Protein AF-A0A7C3HCU2-F1 (afdb_monomer_lite)

Radius of gyration: 41.28 Å; chains: 1; bounding box: 78×56×131 Å

Structure (mmCIF, N/CA/C/O backbone):
data_AF-A0A7C3HCU2-F1
#
_entry.id   AF-A0A7C3HCU2-F1
#
loop_
_atom_site.group_PDB
_atom_site.id
_atom_site.type_symbol
_atom_site.label_atom_id
_atom_site.label_alt_id
_atom_site.label_comp_id
_atom_site.label_asym_id
_atom_site.label_entity_id
_atom_site.label_seq_id
_atom_site.pdbx_PDB_ins_code
_atom_site.Cartn_x
_atom_site.Cartn_y
_atom_site.Cartn_z
_atom_site.occupancy
_atom_site.B_iso_or_equiv
_atom_site.auth_seq_id
_atom_site.auth_comp_id
_atom_site.auth_asym_id
_atom_site.auth_atom_id
_atom_site.pdbx_PDB_model_num
ATOM 1 N N . MET A 1 1 ? -39.835 24.470 32.996 1.00 52.97 1 MET A N 1
ATOM 2 C CA . MET A 1 1 ? -39.847 23.122 32.395 1.00 52.97 1 MET A CA 1
ATOM 3 C C . MET A 1 1 ? -39.322 23.297 30.989 1.00 52.97 1 MET A C 1
ATOM 5 O O . MET A 1 1 ? -39.856 24.144 30.285 1.00 52.97 1 MET A O 1
ATOM 9 N N . SER A 1 2 ? -38.216 22.644 30.646 1.00 63.44 2 SER A N 1
ATOM 10 C CA . SER A 1 2 ? -37.682 22.678 29.285 1.00 63.44 2 SER A CA 1
ATOM 11 C C . SER A 1 2 ? -38.683 22.014 28.332 1.00 63.44 2 SER A C 1
ATOM 13 O O . SER A 1 2 ? -39.377 21.072 28.722 1.00 63.44 2 SER A O 1
ATOM 15 N N . SER A 1 3 ? -38.830 22.566 27.126 1.00 82.06 3 SER A N 1
ATOM 16 C CA . SER A 1 3 ? -39.760 22.044 26.121 1.00 82.06 3 SER A CA 1
ATOM 17 C C . SER A 1 3 ? -39.380 20.611 25.738 1.00 82.06 3 SER A C 1
ATOM 19 O O . SER A 1 3 ? -38.189 20.322 25.662 1.00 82.06 3 SER A O 1
ATOM 21 N N . PRO A 1 4 ? -40.351 19.710 25.516 1.00 89.38 4 PRO A N 1
ATOM 22 C CA . PRO A 1 4 ? -40.054 18.350 25.085 1.00 89.38 4 PRO A CA 1
ATOM 23 C C . PRO A 1 4 ? -39.334 18.341 23.730 1.00 89.38 4 PRO A C 1
ATOM 25 O O . PRO A 1 4 ? -39.597 19.204 22.895 1.00 89.38 4 PRO A O 1
ATOM 28 N N . ILE A 1 5 ? -38.461 17.354 23.523 1.00 94.00 5 ILE A N 1
ATOM 29 C CA . ILE A 1 5 ? -37.739 17.140 22.264 1.00 94.00 5 ILE A CA 1
ATOM 30 C C . ILE A 1 5 ? -38.455 16.112 21.392 1.00 94.00 5 ILE A C 1
ATOM 32 O O . ILE A 1 5 ? -39.082 15.168 21.889 1.00 94.00 5 ILE A O 1
ATOM 36 N N . GLN A 1 6 ? -38.322 16.271 20.083 1.00 95.31 6 GLN A N 1
ATOM 37 C CA . GLN A 1 6 ? -38.810 15.345 19.078 1.00 95.31 6 GLN A CA 1
ATOM 38 C C . GLN A 1 6 ? -37.666 14.471 18.552 1.00 95.31 6 GLN A C 1
ATOM 40 O O . GLN A 1 6 ? -36.712 14.951 17.939 1.00 95.31 6 GLN A O 1
ATOM 45 N N . VAL A 1 7 ? -37.774 13.161 18.771 1.00 95.94 7 VAL A N 1
ATOM 46 C CA . VAL A 1 7 ? -36.830 12.162 18.259 1.00 95.94 7 VAL A CA 1
ATOM 47 C C . VAL A 1 7 ? -37.450 11.449 17.064 1.00 95.94 7 VAL A C 1
ATOM 49 O O . VAL A 1 7 ? -38.525 10.861 17.179 1.00 95.94 7 VAL A O 1
ATOM 52 N N . THR A 1 8 ? -36.767 11.491 15.920 1.00 96.06 8 THR A N 1
ATOM 53 C CA . THR A 1 8 ? -37.181 10.801 14.688 1.00 96.06 8 THR A CA 1
ATOM 54 C C . THR A 1 8 ? -36.385 9.509 14.514 1.00 96.06 8 THR A C 1
ATOM 56 O O . THR A 1 8 ? -35.153 9.544 14.507 1.00 96.06 8 THR A O 1
ATOM 59 N N . LEU A 1 9 ? -37.072 8.378 14.355 1.00 95.06 9 LEU A N 1
ATOM 60 C CA . LEU A 1 9 ? -36.466 7.061 14.137 1.00 95.06 9 LEU A CA 1
ATOM 61 C C . LEU A 1 9 ? -36.270 6.760 12.633 1.00 95.06 9 LEU A C 1
ATOM 63 O O . LEU A 1 9 ? -36.791 7.485 11.779 1.00 95.06 9 LEU A O 1
ATOM 67 N N . PRO A 1 10 ? -35.508 5.711 12.257 1.00 92.06 10 PRO A N 1
ATOM 68 C CA . PRO A 1 10 ? -35.208 5.414 10.852 1.00 92.06 10 PRO A CA 1
ATOM 69 C C . PRO A 1 10 ? -36.430 5.087 9.984 1.00 92.06 10 PRO A C 1
ATOM 71 O O . PRO A 1 10 ? -36.399 5.349 8.785 1.00 92.06 10 PRO A O 1
ATOM 74 N N . ASP A 1 11 ? -37.500 4.559 10.582 1.00 92.00 11 ASP A N 1
ATOM 75 C CA . ASP A 1 11 ? -38.780 4.262 9.925 1.00 92.00 11 ASP A CA 1
ATOM 76 C C . ASP A 1 11 ? -39.656 5.511 9.693 1.00 92.00 11 ASP A C 1
ATOM 78 O O . ASP A 1 11 ? -40.758 5.409 9.156 1.00 92.00 11 ASP A O 1
ATOM 82 N N . GLY A 1 12 ? -39.170 6.692 10.090 1.00 91.12 12 GLY A N 1
ATOM 83 C CA . GLY A 1 12 ? -39.873 7.967 9.974 1.00 91.12 12 GLY A CA 1
ATOM 84 C C . GLY A 1 12 ? -40.847 8.251 11.120 1.00 91.12 12 GLY A C 1
ATOM 85 O O . GLY A 1 12 ? -41.439 9.331 11.147 1.00 91.12 12 GLY A O 1
ATOM 86 N N . SER A 1 13 ? -41.004 7.331 12.077 1.00 92.88 13 SER A N 1
ATOM 87 C CA . SER A 1 13 ? -41.802 7.574 13.279 1.00 92.88 13 SER A CA 1
ATOM 88 C C . SER A 1 13 ? -41.168 8.657 14.154 1.00 92.88 13 SER A C 1
ATOM 90 O O . SER A 1 13 ? -39.944 8.803 14.233 1.00 92.88 13 SER A O 1
ATOM 92 N N . GLN A 1 14 ? -42.020 9.446 14.807 1.00 94.50 14 GLN A N 1
ATOM 93 C CA . GLN A 1 14 ? -41.606 10.531 15.687 1.00 94.50 14 GLN A CA 1
ATOM 94 C C . GLN A 1 14 ? -42.137 10.300 17.095 1.00 94.50 14 GLN A C 1
ATOM 96 O O . GLN A 1 14 ? -43.331 10.082 17.298 1.00 94.50 14 GLN A O 1
ATOM 101 N N . HIS A 1 15 ? -41.240 10.391 18.068 1.00 93.50 15 HIS A N 1
ATOM 102 C CA . HIS A 1 15 ? -41.535 10.186 19.477 1.00 93.50 15 HIS A CA 1
ATOM 103 C C . HIS A 1 15 ? -41.090 11.397 20.292 1.00 93.50 15 HIS A C 1
ATOM 105 O O . HIS A 1 15 ? -40.058 12.009 20.019 1.00 93.50 15 HIS A O 1
ATOM 111 N N . THR A 1 16 ? -41.881 11.747 21.302 1.00 94.56 16 THR A N 1
ATOM 112 C CA . THR A 1 16 ? -41.619 12.896 22.169 1.00 94.56 16 THR A CA 1
ATOM 113 C C . THR A 1 16 ? -40.967 12.438 23.467 1.00 94.56 16 THR A C 1
ATOM 115 O O . THR A 1 16 ? -41.502 11.568 24.154 1.00 94.56 16 THR A O 1
ATOM 118 N N . PHE A 1 17 ? -39.841 13.053 23.822 1.00 94.06 17 PHE A N 1
ATOM 119 C CA . PHE A 1 17 ? -39.072 12.734 25.023 1.00 94.06 17 PHE A CA 1
ATOM 120 C C . PHE A 1 17 ? -38.730 14.002 25.821 1.00 94.06 17 PHE A C 1
ATOM 122 O O . PHE A 1 17 ? -38.730 15.103 25.266 1.00 94.06 17 PHE A O 1
ATOM 129 N N . PRO A 1 18 ? -38.448 13.898 27.132 1.00 93.56 18 PRO A N 1
ATOM 130 C CA . PRO A 1 18 ? -37.895 15.022 27.879 1.00 93.56 18 PRO A CA 1
ATOM 131 C C . PRO A 1 18 ? -36.456 15.336 27.413 1.00 93.56 18 PRO A C 1
ATOM 133 O O . PRO A 1 18 ? -35.715 14.404 27.079 1.00 93.56 18 PRO A O 1
ATOM 136 N N . PRO A 1 19 ? -36.024 16.611 27.421 1.00 92.06 19 PRO A N 1
ATOM 137 C CA . PRO A 1 19 ? -34.624 16.971 27.192 1.00 92.06 19 PRO A CA 1
ATOM 138 C C . PRO A 1 19 ? -33.695 16.233 28.153 1.00 92.06 19 PRO A C 1
ATOM 140 O O . PRO A 1 19 ? -34.045 16.001 29.313 1.00 92.06 19 PRO A O 1
ATOM 143 N N . GLY A 1 20 ? -32.526 15.848 27.656 1.00 91.81 20 GLY A N 1
ATOM 144 C CA . GLY A 1 20 ? -31.555 15.040 28.382 1.00 91.81 20 GLY A CA 1
ATOM 145 C C . GLY A 1 20 ? -31.763 13.526 28.246 1.00 91.81 20 GLY A C 1
ATOM 146 O O . GLY A 1 20 ? -30.959 12.755 28.768 1.00 91.81 20 GLY A O 1
ATOM 147 N N . THR A 1 21 ? -32.803 13.081 27.526 1.00 94.88 21 THR A N 1
ATOM 148 C CA . THR A 1 21 ? -32.990 11.661 27.177 1.00 94.88 21 THR A CA 1
ATOM 149 C C . THR A 1 21 ? -31.785 11.153 26.391 1.00 94.88 21 THR A C 1
ATOM 151 O O . THR A 1 21 ? -31.296 11.829 25.486 1.00 94.88 21 THR A O 1
ATOM 154 N N . THR A 1 22 ? -31.301 9.957 26.721 1.00 96.69 22 THR A N 1
ATOM 155 C CA . THR A 1 22 ? -30.141 9.360 26.048 1.00 96.69 22 THR A CA 1
ATOM 156 C C . THR A 1 22 ? -30.569 8.417 24.918 1.00 96.69 22 THR A C 1
ATOM 158 O O . THR A 1 22 ? -31.672 7.860 24.968 1.00 96.69 22 THR A O 1
ATOM 161 N N . PRO A 1 23 ? -29.714 8.150 23.911 1.00 96.50 23 PRO A N 1
ATOM 162 C CA . PRO A 1 23 ? -30.005 7.127 22.911 1.00 96.50 23 PRO A CA 1
ATOM 163 C C . PRO A 1 23 ? -30.290 5.743 23.515 1.00 96.50 23 PRO A C 1
ATOM 165 O O . PRO A 1 23 ? -31.094 4.986 22.972 1.00 96.50 23 PRO A O 1
ATOM 168 N N . LEU A 1 24 ? -29.692 5.410 24.666 1.00 95.81 24 LEU A N 1
ATOM 169 C CA . LEU A 1 24 ? -30.003 4.178 25.392 1.00 95.81 24 LEU A CA 1
ATOM 170 C C . LEU A 1 24 ? -31.450 4.150 25.898 1.00 95.81 24 LEU A C 1
ATOM 172 O O . LEU A 1 24 ? -32.100 3.107 25.835 1.00 95.81 24 LEU A O 1
ATOM 176 N N . ASP A 1 25 ? -31.967 5.274 26.390 1.00 95.75 25 ASP A N 1
ATOM 177 C CA . ASP A 1 25 ? -33.353 5.375 26.855 1.00 95.75 25 ASP A CA 1
ATOM 178 C C . ASP A 1 25 ? -34.340 5.294 25.686 1.00 95.75 25 ASP A C 1
ATOM 180 O O . ASP A 1 25 ? -35.358 4.604 25.789 1.00 95.75 25 ASP A O 1
ATOM 184 N N . VAL A 1 26 ? -33.991 5.888 24.538 1.00 94.88 26 VAL A N 1
ATOM 185 C CA . VAL A 1 26 ? -34.734 5.704 23.281 1.00 94.88 26 VAL A CA 1
ATOM 186 C C . VAL A 1 26 ? -34.761 4.221 22.898 1.00 94.88 26 VAL A C 1
ATOM 188 O O . VAL A 1 26 ? -35.840 3.665 22.696 1.00 94.88 26 VAL A O 1
ATOM 191 N N . ALA A 1 27 ? -33.614 3.534 22.895 1.00 95.25 27 ALA A N 1
ATOM 192 C CA . ALA A 1 27 ? -33.546 2.101 22.602 1.00 95.25 27 ALA A CA 1
ATOM 193 C C . ALA A 1 27 ? -34.416 1.265 23.560 1.00 95.25 27 ALA A C 1
ATOM 195 O O . ALA A 1 27 ? -35.141 0.372 23.116 1.00 95.25 27 ALA A O 1
ATOM 196 N N . ARG A 1 28 ? -34.395 1.583 24.865 1.00 95.44 28 ARG A N 1
ATOM 197 C CA . ARG A 1 28 ? -35.219 0.918 25.893 1.00 95.44 28 ARG A CA 1
ATOM 198 C C . ARG A 1 28 ? -36.711 1.123 25.669 1.00 95.44 28 ARG A C 1
ATOM 200 O O . ARG A 1 28 ? -37.474 0.192 25.919 1.00 95.44 28 ARG A O 1
ATOM 207 N N . SER A 1 29 ? -37.114 2.308 25.208 1.00 93.81 29 SER A N 1
ATOM 208 C CA . SER A 1 29 ? -38.516 2.620 24.907 1.00 93.81 29 SER A CA 1
ATOM 209 C C . SER A 1 29 ? -39.063 1.804 23.731 1.00 93.81 29 SER A C 1
ATOM 211 O O . SER A 1 29 ? -40.241 1.456 23.732 1.00 93.81 29 SER A O 1
ATOM 213 N N . ILE A 1 30 ? -38.200 1.439 22.774 1.00 93.31 30 ILE A N 1
ATOM 214 C CA . ILE A 1 30 ? -38.549 0.588 21.631 1.00 93.31 30 ILE A CA 1
ATOM 215 C C . ILE A 1 30 ? -38.628 -0.875 22.076 1.00 93.31 30 ILE A C 1
ATOM 217 O O . ILE A 1 30 ? -39.650 -1.536 21.906 1.00 93.31 30 ILE A O 1
ATOM 221 N N . SER A 1 31 ? -37.542 -1.411 22.642 1.00 94.69 31 SER A N 1
ATOM 222 C CA . SER A 1 31 ? -37.555 -2.735 23.265 1.00 94.69 31 SER A CA 1
ATOM 223 C C . SER A 1 31 ? -36.347 -2.955 24.171 1.00 94.69 31 SER A C 1
ATOM 225 O O . SER A 1 31 ? -35.238 -2.491 23.908 1.00 94.69 31 SER A O 1
ATOM 227 N N . ARG A 1 32 ? -36.530 -3.781 25.205 1.00 93.81 32 ARG A N 1
ATOM 228 C CA . ARG A 1 32 ? -35.432 -4.184 26.095 1.00 93.81 32 ARG A CA 1
ATOM 229 C C . ARG A 1 32 ? -34.300 -4.890 25.342 1.00 93.81 32 ARG A C 1
ATOM 231 O O . ARG A 1 32 ? -33.136 -4.614 25.592 1.00 93.81 32 ARG A O 1
ATOM 238 N N . ARG A 1 33 ? -34.653 -5.736 24.367 1.00 93.75 33 ARG A N 1
ATOM 239 C CA . ARG A 1 33 ? -33.686 -6.458 23.531 1.00 93.75 33 ARG A CA 1
ATOM 240 C C . ARG A 1 33 ? -32.816 -5.508 22.707 1.00 93.75 33 ARG A C 1
ATOM 242 O O . ARG A 1 33 ? -31.610 -5.704 22.652 1.00 93.75 33 ARG A O 1
ATOM 249 N N . LEU A 1 34 ? -33.412 -4.480 22.099 1.00 93.75 34 LEU A N 1
ATOM 250 C CA . LEU A 1 34 ? -32.655 -3.491 21.333 1.00 93.75 34 LEU A CA 1
ATOM 251 C C . LEU A 1 34 ? -31.670 -2.734 22.229 1.00 93.75 34 LEU A C 1
ATOM 253 O O . LEU A 1 34 ? -30.520 -2.567 21.847 1.00 93.75 34 LEU A O 1
ATOM 257 N N . ALA A 1 35 ? -32.085 -2.327 23.430 1.00 93.06 35 ALA A N 1
ATOM 258 C CA . ALA A 1 35 ? -31.188 -1.678 24.387 1.00 93.06 35 ALA A CA 1
ATOM 259 C C . ALA A 1 35 ? -30.024 -2.584 24.835 1.00 93.06 35 ALA A C 1
ATOM 261 O O . ALA A 1 35 ? -28.893 -2.119 25.000 1.00 93.06 35 ALA A O 1
ATOM 262 N N . ASP A 1 36 ? -30.286 -3.881 25.012 1.00 92.06 36 ASP A N 1
ATOM 263 C CA . ASP A 1 36 ? -29.264 -4.862 25.382 1.00 92.06 36 ASP A CA 1
ATOM 264 C C . ASP A 1 36 ? -28.265 -5.114 24.238 1.00 92.06 36 ASP A C 1
ATOM 266 O O . ASP A 1 36 ? -27.064 -5.252 24.497 1.00 92.06 36 ASP A O 1
ATOM 270 N N . ASP A 1 37 ? -28.728 -5.102 22.985 1.00 93.69 37 ASP A N 1
ATOM 271 C CA . ASP A 1 37 ? -27.894 -5.280 21.788 1.00 93.69 37 ASP A CA 1
ATOM 272 C C . ASP A 1 37 ? -27.225 -3.973 21.314 1.00 93.69 37 ASP A C 1
ATOM 274 O O . ASP A 1 37 ? -26.248 -4.026 20.571 1.00 93.69 37 ASP A O 1
ATOM 278 N N . ALA A 1 38 ? -27.690 -2.802 21.760 1.00 95.88 38 ALA A N 1
ATOM 279 C CA . ALA A 1 38 ? -27.148 -1.506 21.354 1.00 95.88 38 ALA A CA 1
ATOM 280 C C . ALA A 1 38 ? -25.662 -1.352 21.731 1.00 95.88 38 ALA A C 1
ATOM 282 O O . ALA A 1 38 ? -25.248 -1.673 22.858 1.00 95.88 38 ALA A O 1
ATOM 283 N N . ILE A 1 39 ? -24.879 -0.818 20.788 1.00 96.00 39 ILE A N 1
ATOM 284 C CA . ILE A 1 39 ? -23.440 -0.546 20.935 1.00 96.00 39 ILE A CA 1
ATOM 285 C C . ILE A 1 39 ? -23.159 0.958 20.940 1.00 96.00 39 ILE A C 1
ATOM 287 O O . ILE A 1 39 ? -22.481 1.450 21.838 1.00 96.00 39 ILE A O 1
ATOM 291 N N . VAL A 1 40 ? -23.709 1.672 19.959 1.00 97.06 40 VAL A N 1
ATOM 292 C CA . VAL A 1 40 ? -23.533 3.111 19.718 1.00 97.06 40 VAL A CA 1
ATOM 293 C C . VAL A 1 40 ? -24.796 3.642 19.028 1.00 97.06 40 VAL A C 1
ATOM 295 O O . VAL A 1 40 ? -25.598 2.849 18.530 1.00 97.06 40 VAL A O 1
ATOM 298 N N . ALA A 1 41 ? -25.013 4.954 19.005 1.00 97.12 41 ALA A N 1
ATOM 299 C CA . ALA A 1 41 ? -26.102 5.558 18.242 1.00 97.12 41 ALA A CA 1
ATOM 300 C C . ALA A 1 41 ? -25.564 6.471 17.143 1.00 97.12 41 ALA A C 1
ATOM 302 O O . ALA A 1 41 ? -24.500 7.061 17.296 1.00 97.12 41 ALA A O 1
ATOM 303 N N . ARG A 1 42 ? -26.321 6.634 16.061 1.00 97.12 42 ARG A N 1
ATOM 304 C CA . ARG A 1 42 ? -26.133 7.727 15.111 1.00 97.12 42 ARG A CA 1
ATOM 305 C C . ARG A 1 42 ? -27.177 8.799 15.389 1.00 97.12 42 ARG A C 1
ATOM 307 O O . ARG A 1 42 ? -28.373 8.521 15.349 1.00 97.12 42 ARG A O 1
ATOM 314 N N . VAL A 1 43 ? -26.728 10.015 15.669 1.00 96.56 43 VAL A N 1
ATOM 315 C CA . VAL A 1 43 ? -27.574 11.167 15.981 1.00 96.56 43 VAL A CA 1
ATOM 316 C C . VAL A 1 43 ? -27.283 12.257 14.958 1.00 96.56 43 VAL A C 1
ATOM 318 O O . VAL A 1 43 ? -26.158 12.733 14.860 1.00 96.56 43 VAL A O 1
ATOM 321 N N . ASN A 1 44 ? -28.283 12.620 14.150 1.00 95.38 44 ASN A N 1
ATOM 322 C CA . ASN A 1 44 ? -28.150 13.601 13.060 1.00 95.38 44 ASN A CA 1
ATOM 323 C C . ASN A 1 44 ? -26.992 13.307 12.080 1.00 95.38 44 ASN A C 1
ATOM 325 O O . ASN A 1 44 ? -26.390 14.220 11.527 1.00 95.38 44 ASN A O 1
ATOM 329 N N . GLY A 1 45 ? -26.695 12.024 11.850 1.00 93.62 45 GLY A N 1
ATOM 330 C CA . GLY A 1 45 ? -25.623 11.575 10.954 1.00 93.62 45 GLY A CA 1
ATOM 331 C C . GLY A 1 45 ? -24.296 11.250 11.650 1.00 93.62 45 GLY A C 1
ATOM 332 O O . GLY A 1 45 ? -23.493 10.519 11.078 1.00 93.62 45 GLY A O 1
ATOM 333 N N . GLU A 1 46 ? -24.093 11.690 12.894 1.00 94.81 46 GLU A N 1
ATOM 334 C CA . GLU A 1 46 ? -22.843 11.498 13.643 1.00 94.81 46 GLU A CA 1
ATOM 335 C C . GLU A 1 46 ? -22.934 10.357 14.662 1.00 94.81 46 GLU A C 1
ATOM 337 O O . GLU A 1 46 ? -23.969 10.167 15.297 1.00 94.81 46 GLU A O 1
ATOM 342 N N . LEU A 1 47 ? -21.839 9.624 14.881 1.00 96.00 47 LEU A N 1
ATOM 343 C CA . LEU A 1 47 ? -21.786 8.565 15.894 1.00 96.00 47 LEU A CA 1
ATOM 344 C C . LEU A 1 47 ? -21.637 9.153 17.308 1.00 96.00 47 LEU A C 1
ATOM 346 O O . LEU A 1 47 ? -20.716 9.921 17.583 1.00 96.00 47 LEU A O 1
ATOM 350 N N . TRP A 1 48 ? -22.545 8.789 18.210 1.00 95.81 48 TRP A N 1
ATOM 351 C CA . TRP A 1 48 ? -22.658 9.285 19.583 1.00 95.81 48 TRP A CA 1
ATOM 352 C C . TRP A 1 48 ? -22.718 8.134 20.592 1.00 95.81 48 TRP A C 1
ATOM 354 O O . TRP A 1 48 ? -23.295 7.077 20.325 1.00 95.81 48 TRP A O 1
ATOM 364 N N . ASP A 1 49 ? -22.184 8.370 21.793 1.00 95.00 49 ASP A N 1
ATOM 365 C CA . ASP A 1 49 ? -22.320 7.445 22.918 1.00 95.00 49 ASP A CA 1
ATOM 366 C C . ASP A 1 49 ? -23.789 7.216 23.256 1.00 95.00 49 ASP A C 1
ATOM 368 O O . ASP A 1 49 ? -24.604 8.142 23.260 1.00 95.00 49 ASP A O 1
ATOM 372 N N . LEU A 1 50 ? -24.118 5.988 23.652 1.00 96.12 50 LEU A N 1
ATOM 373 C CA . LEU A 1 50 ? -25.481 5.650 24.060 1.00 96.12 50 LEU A CA 1
ATOM 374 C C . LEU A 1 50 ? -25.951 6.412 25.305 1.00 96.12 50 LEU A C 1
ATOM 376 O O . LEU A 1 50 ? -27.152 6.500 25.537 1.00 96.12 50 LEU A O 1
ATOM 380 N N . THR A 1 51 ? -25.026 6.943 26.102 1.00 94.06 51 THR A N 1
ATOM 381 C CA . THR A 1 51 ? -25.294 7.680 27.344 1.00 94.06 51 THR A CA 1
ATOM 382 C C . THR A 1 51 ? -25.222 9.198 27.173 1.00 94.06 51 THR A C 1
ATOM 384 O O . THR A 1 51 ? -25.450 9.925 28.138 1.00 94.06 51 THR A O 1
ATOM 387 N N . ARG A 1 52 ? -24.918 9.701 25.967 1.00 94.31 52 ARG A N 1
ATOM 388 C CA . ARG A 1 52 ? -24.848 11.142 25.701 1.00 94.31 52 ARG A CA 1
ATOM 389 C C . ARG A 1 52 ? -26.264 11.751 25.702 1.00 94.31 52 ARG A C 1
ATOM 391 O O . ARG A 1 52 ? -27.109 11.266 24.951 1.00 94.31 52 ARG A O 1
ATOM 398 N N . PRO A 1 53 ? -26.540 12.804 26.497 1.00 94.25 53 PRO A N 1
ATOM 399 C CA . PRO A 1 53 ? -27.855 13.445 26.525 1.00 94.25 53 PRO A CA 1
ATOM 400 C C . PRO A 1 53 ? -28.211 14.117 25.192 1.00 94.25 53 PRO A C 1
ATOM 402 O O . PRO A 1 53 ? -27.363 14.758 24.563 1.00 94.25 53 PRO A O 1
ATOM 405 N N . ILE A 1 54 ? -29.471 13.988 24.775 1.00 94.50 54 ILE A N 1
ATOM 406 C CA . ILE A 1 54 ? -30.043 14.691 23.624 1.00 94.50 54 ILE A CA 1
ATOM 407 C C . ILE A 1 54 ? -30.775 15.935 24.142 1.00 94.50 54 ILE A C 1
ATOM 409 O O . ILE A 1 54 ? -31.732 15.827 24.907 1.00 94.50 54 ILE A O 1
ATOM 413 N N . GLU A 1 55 ? -30.317 17.119 23.735 1.00 92.25 55 GLU A N 1
ATOM 414 C CA . GLU A 1 55 ? -30.829 18.409 24.237 1.00 92.25 55 GLU A CA 1
ATOM 415 C C . GLU A 1 55 ? -31.816 19.098 23.281 1.00 92.25 55 GLU A C 1
ATOM 417 O O . GLU A 1 55 ? -32.514 20.031 23.669 1.00 92.25 55 GLU A O 1
ATOM 422 N N . ALA A 1 56 ? -31.876 18.650 22.027 1.00 93.75 56 ALA A N 1
ATOM 423 C CA . ALA A 1 56 ? -32.714 19.222 20.980 1.00 93.75 56 ALA A CA 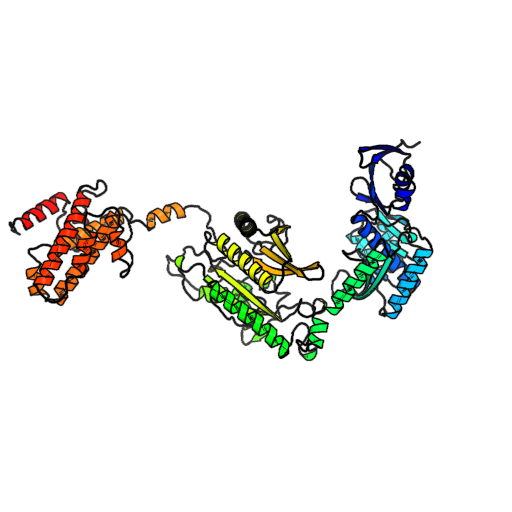1
ATOM 424 C C . ALA A 1 56 ? -33.261 18.121 20.066 1.00 93.75 56 ALA A C 1
ATOM 426 O O . ALA A 1 56 ? -32.818 16.973 20.136 1.00 93.75 56 ALA A O 1
ATOM 427 N N . ASP A 1 57 ? -34.205 18.482 19.201 1.00 95.50 57 ASP A N 1
ATOM 428 C CA . ASP A 1 57 ? -34.784 17.567 18.222 1.00 95.50 57 ASP A CA 1
ATOM 429 C C . ASP A 1 57 ? -33.693 16.895 17.384 1.00 95.50 57 ASP A C 1
ATOM 431 O O . ASP A 1 57 ? -32.746 17.534 16.912 1.00 95.50 57 ASP A O 1
ATOM 435 N N . ALA A 1 58 ? -33.811 15.581 17.217 1.00 96.06 58 ALA A N 1
ATOM 436 C CA . ALA A 1 58 ? -32.767 14.796 16.581 1.00 96.06 58 ALA A CA 1
ATOM 437 C C . ALA A 1 58 ? -33.316 13.566 15.865 1.00 96.06 58 ALA A C 1
ATOM 439 O O . ALA A 1 58 ? -34.284 12.934 16.290 1.00 96.06 58 ALA A O 1
ATOM 440 N N . ARG A 1 59 ? -32.640 13.175 14.789 1.00 96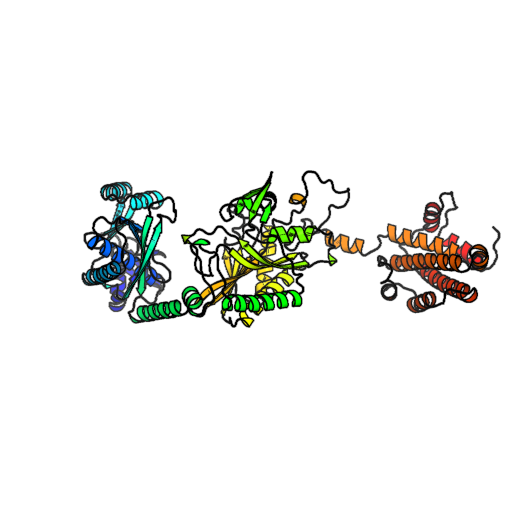.81 59 ARG A N 1
ATOM 441 C CA . ARG A 1 59 ? -32.810 11.864 14.171 1.00 96.81 59 ARG A CA 1
ATOM 442 C C . ARG A 1 59 ? -31.870 10.877 14.848 1.00 96.81 59 ARG A C 1
ATOM 444 O O . ARG A 1 59 ? -30.665 11.115 14.848 1.00 96.81 59 ARG A O 1
ATOM 451 N N . VAL A 1 60 ? -32.409 9.793 15.400 1.00 96.88 60 VAL A N 1
ATOM 452 C CA . VAL A 1 60 ? -31.653 8.796 16.172 1.00 96.88 60 VAL A CA 1
ATOM 453 C C . VAL A 1 60 ? -31.788 7.423 15.528 1.00 96.88 60 VAL A C 1
ATOM 455 O O . VAL A 1 60 ? -32.890 6.936 15.292 1.00 96.88 60 VAL A O 1
ATOM 458 N N . GLU A 1 61 ? -30.654 6.780 15.290 1.00 96.94 61 GLU A N 1
ATOM 459 C CA . GLU A 1 61 ? -30.540 5.399 14.831 1.00 96.94 61 GLU A CA 1
ATOM 460 C C . GLU A 1 61 ? -29.688 4.616 15.838 1.00 96.94 61 GLU A C 1
ATOM 462 O O . GLU A 1 61 ? -28.619 5.068 16.242 1.00 96.94 61 GLU A O 1
ATOM 467 N N . ILE A 1 62 ? -30.166 3.450 16.275 1.00 97.19 62 ILE A N 1
ATOM 468 C CA . ILE A 1 62 ? -29.447 2.599 17.230 1.00 97.19 62 ILE A CA 1
ATOM 469 C C . ILE A 1 62 ? -28.651 1.561 16.451 1.00 97.19 62 ILE A C 1
ATOM 471 O O . ILE A 1 62 ? -29.244 0.712 15.787 1.00 97.19 62 ILE A O 1
ATOM 475 N N . LEU A 1 63 ? -27.326 1.609 16.574 1.00 96.88 63 LEU A N 1
ATOM 476 C CA . LEU A 1 63 ? -26.432 0.662 15.922 1.00 96.88 63 LEU A CA 1
ATOM 477 C C . LEU A 1 63 ? -26.135 -0.525 16.841 1.00 96.88 63 LEU A C 1
ATOM 479 O O . LEU A 1 63 ? -25.904 -0.402 18.052 1.00 96.88 63 LEU A O 1
ATOM 483 N N . THR A 1 64 ? -26.136 -1.698 16.231 1.00 95.62 64 THR A N 1
ATOM 484 C CA . THR A 1 64 ? -26.004 -3.017 16.848 1.00 95.62 64 THR A CA 1
ATOM 485 C C . THR A 1 64 ? -24.799 -3.761 16.258 1.00 95.62 64 THR A C 1
ATOM 487 O O . THR A 1 64 ? -24.158 -3.265 15.334 1.00 95.62 64 THR A O 1
ATOM 490 N N . PRO A 1 65 ? -24.478 -4.988 16.712 1.00 94.25 65 PRO A N 1
ATOM 491 C CA . PRO A 1 65 ? -23.396 -5.784 16.129 1.00 94.25 65 PRO A CA 1
ATOM 492 C C . PRO A 1 65 ? -23.522 -6.102 14.630 1.00 94.25 65 PRO A C 1
ATOM 494 O O . PRO A 1 65 ? -22.571 -6.602 14.039 1.00 94.25 65 PRO A O 1
ATOM 497 N N . LYS A 1 66 ? -24.692 -5.866 14.021 1.00 91.88 66 LYS A N 1
ATOM 498 C CA . LYS A 1 66 ? -24.919 -6.046 12.578 1.00 91.88 66 LYS A CA 1
ATOM 499 C C . LYS A 1 66 ? -24.349 -4.897 11.746 1.00 91.88 66 LYS A C 1
ATOM 501 O O . LYS A 1 66 ? -24.179 -5.058 10.541 1.00 91.88 66 LYS A O 1
ATOM 506 N N . ASP A 1 67 ? -24.069 -3.770 12.387 1.00 94.06 67 ASP A N 1
ATOM 507 C CA . ASP A 1 67 ? -23.674 -2.528 11.743 1.00 94.06 67 ASP A CA 1
ATOM 508 C C . ASP A 1 67 ? -22.138 -2.406 11.753 1.00 94.06 67 ASP A C 1
ATOM 510 O O . ASP A 1 67 ? -21.531 -2.424 12.829 1.00 94.06 67 ASP A O 1
ATOM 514 N N . PRO A 1 68 ? -21.470 -2.283 10.590 1.00 90.31 68 PRO A N 1
ATOM 515 C CA . PRO A 1 68 ? -20.005 -2.278 10.514 1.00 90.31 68 PRO A CA 1
ATOM 516 C C . PRO A 1 68 ? -19.330 -1.185 11.357 1.00 90.31 68 PRO A C 1
ATOM 518 O O . PRO A 1 68 ? -18.325 -1.451 12.015 1.00 90.31 68 PRO A O 1
ATOM 521 N N . GLU A 1 69 ? -19.903 0.021 11.401 1.00 92.12 69 GLU A N 1
ATOM 522 C CA . GLU A 1 69 ? -19.384 1.150 12.194 1.00 92.12 69 GLU A CA 1
ATOM 523 C C . GLU A 1 69 ? -19.397 0.867 13.704 1.00 92.12 69 GLU A C 1
ATOM 525 O O . GLU A 1 69 ? -18.543 1.359 14.444 1.00 92.12 69 GLU A O 1
ATOM 530 N N . ALA A 1 70 ? -20.314 0.019 14.184 1.00 95.56 70 ALA A N 1
ATOM 531 C CA . ALA A 1 70 ? -20.342 -0.366 15.590 1.00 95.56 70 ALA A CA 1
ATOM 532 C C . ALA A 1 70 ? -19.076 -1.146 15.985 1.00 95.56 70 ALA A C 1
ATOM 534 O O . ALA A 1 70 ? -18.616 -1.036 17.124 1.00 95.56 70 ALA A O 1
ATOM 535 N N . LEU A 1 71 ? -18.495 -1.925 15.062 1.00 95.31 71 LEU A N 1
ATOM 536 C CA . LEU A 1 71 ? -17.278 -2.699 15.322 1.00 95.31 71 LEU A CA 1
ATOM 537 C C . LEU A 1 71 ? -16.053 -1.793 15.490 1.00 95.31 71 LEU A C 1
ATOM 539 O O . LEU A 1 71 ? -15.171 -2.089 16.297 1.00 95.31 71 LEU A O 1
ATOM 543 N N . GLU A 1 72 ? -16.004 -0.674 14.769 1.00 95.31 72 GLU A N 1
ATOM 544 C CA . GLU A 1 72 ? -14.945 0.325 14.912 1.00 95.31 72 GLU A CA 1
ATOM 545 C C . GLU A 1 72 ? -14.969 0.961 16.310 1.00 95.31 72 GLU A C 1
ATOM 547 O O . GLU A 1 72 ? -13.955 0.956 17.012 1.00 95.31 72 GLU A O 1
ATOM 552 N N . VAL A 1 73 ? -16.150 1.385 16.773 1.00 96.62 73 VAL A N 1
ATOM 553 C CA . VAL A 1 73 ? -16.366 1.921 18.132 1.00 96.62 73 VAL A CA 1
ATOM 554 C C . VAL A 1 73 ? -16.034 0.885 19.209 1.00 96.62 73 VAL A C 1
ATOM 556 O O . VAL A 1 73 ? -15.411 1.188 20.234 1.00 96.62 73 VAL A O 1
ATOM 559 N N . TYR A 1 74 ? -16.409 -0.371 18.971 1.00 97.25 74 TYR A N 1
ATOM 560 C CA . TYR A 1 74 ? -16.105 -1.487 19.858 1.00 97.25 74 TYR A CA 1
ATOM 561 C C . TYR A 1 74 ? -14.592 -1.723 19.994 1.00 97.25 74 TYR A C 1
ATOM 563 O O . TYR A 1 74 ? -14.072 -1.873 21.105 1.00 97.25 74 TYR A O 1
ATOM 571 N N . ARG A 1 75 ? -13.852 -1.688 18.881 1.00 98.00 75 ARG A N 1
ATOM 572 C CA . ARG A 1 75 ? -12.385 -1.801 18.870 1.00 98.00 75 ARG A CA 1
ATOM 573 C C . ARG A 1 75 ? -11.715 -0.606 19.529 1.00 98.00 75 ARG A C 1
ATOM 575 O O . ARG A 1 75 ? -10.806 -0.801 20.330 1.00 98.00 75 ARG A O 1
ATOM 582 N N . HIS A 1 76 ? -12.201 0.604 19.272 1.00 97.69 76 HIS A N 1
ATOM 583 C CA . HIS A 1 76 ? -11.685 1.810 19.912 1.00 97.69 76 HIS A CA 1
ATOM 584 C C . HIS A 1 76 ? -11.852 1.767 21.440 1.00 97.69 76 HIS A C 1
ATOM 586 O O . HIS A 1 76 ? -10.917 2.030 22.194 1.00 97.69 76 HIS A O 1
ATOM 592 N N . SER A 1 77 ? -13.011 1.308 21.913 1.00 97.94 77 SER A N 1
ATOM 593 C CA . SER A 1 77 ? -13.256 1.081 23.343 1.00 97.94 77 SER A CA 1
ATOM 594 C C . SER A 1 77 ? -12.356 -0.003 23.937 1.00 97.94 77 SER A C 1
ATOM 596 O O . SER A 1 77 ? -11.907 0.118 25.076 1.00 97.94 77 SER A O 1
ATOM 598 N N . THR A 1 78 ? -12.037 -1.041 23.162 1.00 98.31 78 THR A N 1
ATOM 599 C CA . THR A 1 78 ? -11.088 -2.080 23.587 1.00 98.31 78 THR A CA 1
ATOM 600 C C . THR A 1 78 ? -9.652 -1.546 23.663 1.00 98.31 78 THR A C 1
ATOM 602 O O . THR A 1 78 ? -8.904 -1.944 24.554 1.00 98.31 78 THR A O 1
ATOM 605 N N . ALA A 1 79 ? -9.273 -0.591 22.807 1.00 98.25 79 ALA A N 1
ATOM 606 C CA . ALA A 1 79 ? -7.990 0.106 22.903 1.00 98.25 79 ALA A CA 1
ATOM 607 C C . ALA A 1 79 ? -7.873 0.882 24.229 1.00 98.25 79 ALA A C 1
ATOM 609 O O . ALA A 1 79 ? -6.863 0.780 24.920 1.00 98.25 79 ALA A O 1
ATOM 610 N N . HIS A 1 80 ? -8.930 1.585 24.644 1.00 98.06 80 HIS A N 1
ATOM 611 C CA . HIS A 1 80 ? -8.965 2.263 25.947 1.00 98.06 80 HIS A CA 1
ATOM 612 C C . HIS A 1 80 ? -8.928 1.275 27.125 1.00 98.06 80 HIS A C 1
ATOM 614 O O . HIS A 1 80 ? -8.252 1.534 28.119 1.00 98.06 80 HIS A O 1
ATOM 620 N N . LEU A 1 81 ? -9.583 0.113 27.006 1.00 98.38 81 LEU A N 1
ATOM 621 C CA . LEU A 1 81 ? -9.464 -0.965 27.997 1.00 98.38 81 LEU A CA 1
ATOM 622 C C . LEU A 1 81 ? -8.012 -1.463 28.121 1.00 98.38 81 LEU A C 1
ATOM 624 O O . LEU A 1 81 ? -7.535 -1.673 29.235 1.00 98.38 81 LEU A O 1
ATOM 628 N N . LEU A 1 82 ? -7.306 -1.619 26.994 1.00 98.38 82 LEU A N 1
ATOM 629 C CA . LEU A 1 82 ? -5.879 -1.956 26.968 1.00 98.38 82 LEU A CA 1
ATOM 630 C C . LEU A 1 82 ? -5.048 -0.883 27.687 1.00 98.38 82 LEU A C 1
ATOM 632 O O . LEU A 1 82 ? -4.249 -1.218 28.559 1.00 98.38 82 LEU A O 1
ATOM 636 N N . ALA A 1 83 ? -5.248 0.395 27.369 1.00 97.62 83 ALA A N 1
ATOM 637 C CA . ALA A 1 83 ? -4.508 1.474 28.017 1.00 97.62 83 ALA A CA 1
ATOM 638 C C . ALA A 1 83 ? -4.772 1.543 29.529 1.00 97.62 83 ALA A C 1
ATOM 640 O O . ALA A 1 83 ? -3.826 1.663 30.306 1.00 97.62 83 ALA A O 1
ATOM 641 N N . ALA A 1 84 ? -6.022 1.369 29.969 1.00 97.62 84 ALA A N 1
ATOM 642 C CA . ALA A 1 84 ? -6.350 1.286 31.391 1.00 97.62 84 ALA A CA 1
ATOM 643 C C . ALA A 1 84 ? -5.669 0.092 32.083 1.00 97.62 84 ALA A C 1
ATOM 645 O O . ALA A 1 84 ? -5.130 0.243 33.179 1.00 97.62 84 ALA A O 1
ATOM 646 N N . ALA A 1 85 ? -5.626 -1.078 31.435 1.00 98.06 85 ALA A N 1
ATOM 647 C CA . ALA A 1 85 ? -4.926 -2.254 31.955 1.00 98.06 85 ALA A CA 1
ATOM 648 C C . ALA A 1 85 ? -3.417 -2.016 32.103 1.00 98.06 85 ALA A C 1
ATOM 650 O O . ALA A 1 85 ? -2.827 -2.404 33.114 1.00 98.06 85 ALA A O 1
ATOM 651 N N . VAL A 1 86 ? -2.800 -1.355 31.120 1.00 97.62 86 VAL A N 1
ATOM 652 C CA . VAL A 1 86 ? -1.378 -0.993 31.159 1.00 97.62 86 VAL A CA 1
ATOM 653 C C . VAL A 1 86 ? -1.096 -0.000 32.282 1.00 97.62 86 VAL A C 1
ATOM 655 O O . VAL A 1 86 ? -0.156 -0.222 33.038 1.00 97.62 86 VAL A O 1
ATOM 658 N N . LEU A 1 87 ? -1.918 1.040 32.456 1.00 96.44 87 LEU A N 1
ATOM 659 C CA . LEU A 1 87 ? -1.733 2.013 33.538 1.00 96.44 87 LEU A CA 1
ATOM 660 C C . LEU A 1 87 ? -1.911 1.395 34.936 1.00 96.44 87 LEU A C 1
ATOM 662 O O . LEU A 1 87 ? -1.202 1.793 35.859 1.00 96.44 87 LEU A O 1
ATOM 666 N N . GLU A 1 88 ? -2.804 0.409 35.103 1.00 96.25 88 GLU A N 1
ATOM 667 C CA . GLU A 1 88 ? -2.946 -0.326 36.372 1.00 96.25 88 GLU A CA 1
ATOM 668 C C . GLU A 1 88 ? -1.750 -1.241 36.676 1.00 96.25 88 GLU A C 1
ATOM 670 O O . GLU A 1 88 ? -1.365 -1.383 37.837 1.00 96.25 88 GLU A O 1
ATOM 675 N N . LEU A 1 89 ? -1.176 -1.897 35.663 1.00 96.56 89 LEU A N 1
ATOM 676 C CA . LEU A 1 89 ? -0.050 -2.822 35.849 1.00 96.56 89 LEU A CA 1
ATOM 677 C C . LEU A 1 89 ? 1.306 -2.120 35.915 1.00 96.56 89 LEU A C 1
ATOM 679 O O . LEU A 1 89 ? 2.195 -2.578 36.633 1.00 96.56 89 LEU A O 1
ATOM 683 N N . PHE A 1 90 ? 1.463 -1.034 35.162 1.00 95.31 90 PHE A N 1
ATOM 684 C CA . PHE A 1 90 ? 2.724 -0.325 34.965 1.00 95.31 90 PHE A CA 1
ATOM 685 C C . PHE A 1 90 ? 2.534 1.184 35.192 1.00 95.31 90 PHE A C 1
ATOM 687 O O . PHE A 1 90 ? 2.549 1.969 34.231 1.00 95.31 90 PHE A O 1
ATOM 694 N N . PRO A 1 91 ? 2.362 1.615 36.458 1.00 91.62 91 PRO A N 1
ATOM 695 C CA . PRO A 1 91 ? 2.221 3.027 36.791 1.00 91.62 91 PRO A CA 1
ATOM 696 C C . PRO A 1 91 ? 3.403 3.854 36.274 1.00 91.62 91 PRO A C 1
ATOM 698 O O . PRO A 1 91 ? 4.556 3.438 36.371 1.00 91.62 91 PRO A O 1
ATOM 701 N N . GLY A 1 92 ? 3.117 5.044 35.743 1.00 89.38 92 GLY A N 1
ATOM 702 C CA . GLY A 1 92 ? 4.126 5.955 35.186 1.00 89.38 92 GLY A CA 1
ATOM 703 C C . GLY A 1 92 ? 4.325 5.849 33.670 1.00 89.38 92 GLY A C 1
ATOM 704 O O . GLY A 1 92 ? 4.954 6.738 33.099 1.00 89.38 92 GLY A O 1
ATOM 705 N N . THR A 1 93 ? 3.751 4.831 33.020 1.00 94.50 93 THR A N 1
ATOM 706 C CA . THR A 1 93 ? 3.669 4.741 31.551 1.00 94.50 93 THR A CA 1
ATOM 707 C C . THR A 1 93 ? 2.894 5.937 30.987 1.00 94.50 93 THR A C 1
ATOM 709 O O . THR A 1 93 ? 1.841 6.273 31.528 1.00 94.50 93 THR A O 1
ATOM 712 N N . LYS A 1 94 ? 3.387 6.567 29.910 1.00 94.50 94 LYS A N 1
ATOM 713 C CA . LYS A 1 94 ? 2.677 7.660 29.213 1.00 94.50 94 LYS A CA 1
ATOM 714 C C . LYS A 1 94 ? 1.926 7.150 27.998 1.00 94.50 94 LYS A C 1
ATOM 716 O O . LYS A 1 94 ? 2.360 6.197 27.344 1.00 94.50 94 LYS A O 1
ATOM 721 N N . LEU A 1 95 ? 0.799 7.788 27.693 1.00 94.56 95 LEU A N 1
ATOM 722 C CA . LEU A 1 95 ? -0.084 7.362 26.613 1.00 94.56 95 LEU A CA 1
ATOM 723 C C . LEU A 1 95 ? 0.205 8.129 25.319 1.00 94.56 95 LEU A C 1
ATOM 725 O O . LEU A 1 95 ? 0.198 9.358 25.284 1.00 94.56 95 LEU A O 1
ATOM 729 N N . GLY A 1 96 ? 0.390 7.387 24.231 1.00 93.31 96 GLY A N 1
ATOM 730 C CA . GLY A 1 96 ? 0.463 7.904 22.869 1.00 93.31 96 GLY A CA 1
ATOM 731 C C . GLY A 1 96 ? -0.903 7.883 22.174 1.00 93.31 96 GLY A C 1
ATOM 732 O O . GLY A 1 96 ? -1.906 8.327 22.731 1.00 93.31 96 GLY A O 1
ATOM 733 N N . ILE A 1 97 ? -0.964 7.381 20.938 1.00 93.31 97 ILE A N 1
ATOM 734 C CA . ILE A 1 97 ? -2.197 7.304 20.131 1.00 93.31 97 ILE A CA 1
ATOM 735 C C . ILE A 1 97 ? -2.719 5.860 20.113 1.00 93.31 97 ILE A C 1
ATOM 737 O O . ILE A 1 97 ? -1.928 4.924 19.984 1.00 93.31 97 ILE A O 1
ATOM 741 N N . GLY A 1 98 ? -4.043 5.685 20.215 1.00 94.06 98 GLY A N 1
ATOM 742 C CA . GLY A 1 98 ? -4.689 4.369 20.241 1.00 94.06 98 GLY A CA 1
ATOM 743 C C . GLY A 1 98 ? -5.946 4.255 19.368 1.00 94.06 98 GLY A C 1
ATOM 744 O O . GLY A 1 98 ? -7.062 4.266 19.895 1.00 94.06 98 GLY A O 1
ATOM 745 N N . PRO A 1 99 ? -5.809 4.182 18.032 1.00 94.94 99 PRO A N 1
ATOM 746 C CA . PRO A 1 99 ? -6.942 4.162 17.125 1.00 94.94 99 PRO A CA 1
ATOM 747 C C . PRO A 1 99 ? -7.437 2.726 16.863 1.00 94.94 99 PRO A C 1
ATOM 749 O O . PRO A 1 99 ? -6.665 1.759 16.960 1.00 94.94 99 PRO A O 1
ATOM 752 N N . PRO A 1 100 ? -8.713 2.559 16.475 1.00 95.94 100 PRO A N 1
ATOM 753 C CA . PRO A 1 100 ? -9.145 1.337 15.816 1.00 95.94 100 PRO A CA 1
ATOM 754 C C . PRO A 1 100 ? -8.478 1.213 14.435 1.00 95.94 100 PRO A C 1
ATOM 756 O O . PRO A 1 100 ? -8.132 2.203 13.792 1.00 95.94 100 PRO A O 1
ATOM 759 N N . ILE A 1 101 ? -8.301 -0.021 13.970 1.00 93.06 101 ILE A N 1
ATOM 760 C CA . ILE A 1 101 ? -7.840 -0.361 12.617 1.00 93.06 101 ILE A CA 1
ATOM 761 C C . ILE A 1 101 ? -8.767 -1.426 12.011 1.00 93.06 101 ILE A C 1
ATOM 763 O O . ILE A 1 101 ? -9.564 -2.050 12.718 1.00 93.06 101 ILE A O 1
ATOM 767 N N . LYS A 1 102 ? -8.651 -1.665 10.697 1.00 87.50 102 LYS A N 1
ATOM 768 C CA . LYS A 1 102 ? -9.542 -2.555 9.922 1.00 87.50 102 LYS A CA 1
ATOM 769 C C . LYS A 1 102 ? -9.811 -3.915 10.573 1.00 87.50 102 LYS A C 1
ATOM 771 O O . LYS A 1 102 ? -10.942 -4.386 10.507 1.00 87.50 102 LYS A O 1
ATOM 776 N N . ASP A 1 103 ? -8.811 -4.519 11.210 1.00 89.25 103 ASP A N 1
ATOM 777 C CA . ASP A 1 103 ? -8.908 -5.859 11.804 1.00 89.25 103 ASP A CA 1
ATOM 778 C C . ASP A 1 103 ? -8.592 -5.875 13.314 1.00 89.25 103 ASP A C 1
ATOM 780 O O . ASP A 1 103 ? -8.327 -6.926 13.901 1.00 89.25 103 ASP A O 1
ATOM 784 N N . GLY A 1 104 ? -8.623 -4.713 13.978 1.00 95.88 104 GLY A N 1
ATOM 785 C CA . GLY A 1 104 ? -8.297 -4.625 15.399 1.00 95.88 104 GLY A CA 1
ATOM 786 C C . GLY A 1 104 ? -8.074 -3.208 15.913 1.00 95.88 104 GLY A C 1
ATOM 787 O O . GLY A 1 104 ? -8.813 -2.290 15.576 1.00 95.88 104 GLY A O 1
ATOM 788 N N . PHE A 1 105 ? -7.068 -3.036 16.758 1.00 97.94 105 PHE A N 1
ATOM 789 C CA . PHE A 1 105 ? -6.653 -1.756 17.325 1.00 97.94 105 PHE A CA 1
ATOM 790 C C . PHE A 1 105 ? -5.172 -1.818 17.709 1.00 97.94 105 PHE A C 1
ATOM 792 O O . PHE A 1 105 ? -4.571 -2.895 17.780 1.00 97.94 105 PHE A O 1
ATOM 799 N N . TYR A 1 106 ? -4.580 -0.664 17.986 1.00 97.25 106 TYR A N 1
ATOM 800 C CA . TYR A 1 106 ? -3.308 -0.606 18.696 1.00 97.25 106 TYR A CA 1
ATOM 801 C C . TYR A 1 106 ? -3.322 0.512 19.732 1.00 97.25 106 TYR A C 1
ATOM 803 O O . TYR A 1 106 ? -4.214 1.355 19.713 1.00 97.25 106 TYR A O 1
ATOM 811 N N . TYR A 1 107 ? -2.326 0.524 20.615 1.00 97.88 107 TYR A N 1
ATOM 812 C CA . TYR A 1 107 ? -2.008 1.679 21.451 1.00 97.88 107 TYR A CA 1
ATOM 813 C C . TYR A 1 107 ? -0.499 1.863 21.554 1.00 97.88 107 TYR A C 1
ATOM 815 O O . TYR A 1 107 ? 0.230 0.885 21.737 1.00 97.88 107 TYR A O 1
ATOM 823 N N . ASP A 1 108 ? -0.054 3.112 21.445 1.00 97.00 108 ASP A N 1
ATOM 824 C CA . ASP A 1 108 ? 1.335 3.503 21.674 1.00 97.00 108 ASP A CA 1
ATOM 825 C C . ASP A 1 108 ? 1.563 3.892 23.137 1.00 97.00 108 ASP A C 1
ATOM 827 O O . ASP A 1 108 ? 0.788 4.657 23.714 1.00 97.00 108 ASP A O 1
ATOM 831 N N . PHE A 1 109 ? 2.656 3.403 23.715 1.00 96.56 109 PHE A N 1
ATOM 832 C CA . PHE A 1 109 ? 3.050 3.652 25.097 1.00 96.56 109 PHE A CA 1
ATOM 833 C C . PHE A 1 109 ? 4.494 4.136 25.177 1.00 96.56 109 PHE A C 1
ATOM 835 O O . PHE A 1 109 ? 5.382 3.584 24.523 1.00 96.56 109 PHE A O 1
ATOM 842 N N . GLU A 1 110 ? 4.742 5.116 26.036 1.00 95.31 110 GLU A N 1
ATOM 843 C CA . GLU A 1 110 ? 6.093 5.481 26.452 1.00 95.31 110 GLU A CA 1
ATOM 844 C C . GLU A 1 110 ? 6.387 4.825 27.801 1.00 95.31 110 GLU A C 1
ATOM 846 O O . GLU A 1 110 ? 5.762 5.130 28.822 1.00 95.31 110 GLU A O 1
ATOM 851 N N . ARG A 1 111 ? 7.343 3.899 27.795 1.00 92.62 111 ARG A N 1
ATOM 852 C CA . ARG A 1 111 ? 7.834 3.203 28.984 1.00 92.62 111 ARG A CA 1
ATOM 853 C C . ARG A 1 111 ? 9.323 2.939 28.808 1.00 92.62 111 ARG A C 1
ATOM 855 O O . ARG A 1 111 ? 9.747 2.539 27.724 1.00 92.62 111 ARG A O 1
ATOM 862 N N . SER A 1 112 ? 10.093 3.140 29.876 1.00 88.50 112 SER A N 1
ATOM 863 C CA . SER A 1 112 ? 11.542 2.901 29.900 1.00 88.50 112 SER A CA 1
ATOM 864 C C . SER A 1 112 ? 11.897 1.431 29.671 1.00 88.50 112 SER A C 1
ATOM 866 O O . SER A 1 112 ? 12.827 1.118 28.935 1.00 88.50 112 SER A O 1
ATOM 868 N N . GLU A 1 113 ? 11.147 0.528 30.295 1.00 92.06 113 GLU A N 1
ATOM 869 C CA . GLU A 1 113 ? 11.297 -0.913 30.133 1.00 92.06 113 GLU A CA 1
ATOM 870 C C . GLU A 1 113 ? 10.457 -1.423 28.946 1.00 92.06 113 GLU A C 1
ATOM 872 O O . GLU A 1 113 ? 9.246 -1.157 28.883 1.00 92.06 113 GLU A O 1
ATOM 877 N N . PRO A 1 114 ? 11.058 -2.177 28.009 1.00 93.31 114 PRO A N 1
ATOM 878 C CA . PRO A 1 114 ? 10.324 -2.831 26.935 1.00 93.31 114 PRO A CA 1
ATOM 879 C C . PRO A 1 114 ? 9.264 -3.814 27.449 1.00 93.31 114 PRO A C 1
ATOM 881 O O . PRO A 1 114 ? 9.499 -4.528 28.422 1.00 93.31 114 PRO A O 1
ATOM 884 N N . PHE A 1 115 ? 8.105 -3.874 26.796 1.00 95.38 115 PHE A N 1
ATOM 885 C CA . PHE A 1 115 ? 7.122 -4.931 27.009 1.00 95.38 115 PHE A CA 1
ATOM 886 C C . PHE A 1 115 ? 7.645 -6.252 26.454 1.00 95.38 115 PHE A C 1
ATOM 888 O O . PHE A 1 115 ? 8.154 -6.313 25.330 1.00 95.38 115 PHE A O 1
ATOM 895 N N . THR A 1 116 ? 7.463 -7.320 27.222 1.00 93.56 116 THR A N 1
ATOM 896 C CA . THR A 1 116 ? 7.795 -8.684 26.801 1.00 93.56 116 THR A CA 1
ATOM 897 C C . THR A 1 116 ? 6.539 -9.469 26.389 1.00 93.56 116 THR A C 1
ATOM 899 O O . THR A 1 116 ? 5.413 -9.041 26.668 1.00 93.56 116 THR A O 1
ATOM 902 N N . PRO A 1 117 ? 6.685 -10.631 25.724 1.00 92.00 117 PRO A N 1
ATOM 903 C CA . PRO A 1 117 ? 5.565 -11.545 25.490 1.00 92.00 117 PRO A CA 1
ATOM 904 C C . PRO A 1 117 ? 4.823 -11.952 26.773 1.00 92.00 117 PRO A C 1
ATOM 906 O O . PRO A 1 117 ? 3.602 -12.061 26.767 1.00 92.00 117 PRO A O 1
ATOM 909 N N . GLU A 1 118 ? 5.530 -12.105 27.891 1.00 94.81 118 GLU A N 1
ATOM 910 C CA . GLU A 1 118 ? 4.933 -12.421 29.192 1.00 94.81 118 GLU A CA 1
ATOM 911 C C . GLU A 1 118 ? 4.129 -11.235 29.748 1.00 94.81 118 GLU A C 1
ATOM 913 O O . GLU A 1 118 ? 3.069 -11.424 30.349 1.00 94.81 118 GLU A O 1
ATOM 918 N N . ASP A 1 119 ? 4.583 -9.997 29.520 1.00 96.62 119 ASP A N 1
ATOM 919 C CA . ASP A 1 119 ? 3.803 -8.809 29.872 1.00 96.62 119 ASP A CA 1
ATOM 920 C C . ASP A 1 119 ? 2.507 -8.724 29.059 1.00 96.62 119 ASP A C 1
ATOM 922 O O . ASP A 1 119 ? 1.474 -8.376 29.627 1.00 96.62 119 ASP A O 1
ATOM 926 N N . LEU A 1 120 ? 2.510 -9.100 27.773 1.00 96.81 120 LEU A N 1
ATOM 927 C CA . LEU A 1 120 ? 1.282 -9.170 26.968 1.00 96.81 120 LEU A CA 1
ATOM 928 C C . LEU A 1 120 ? 0.240 -10.110 27.594 1.00 96.81 120 LEU A C 1
ATOM 930 O O . LEU A 1 120 ? -0.932 -9.743 27.684 1.00 96.81 120 LEU A O 1
ATOM 934 N N . GLU A 1 121 ? 0.647 -11.290 28.070 1.00 96.75 121 GLU A N 1
ATOM 935 C CA . GLU A 1 121 ? -0.259 -12.226 28.752 1.00 96.75 121 GLU A CA 1
ATOM 936 C C . GLU A 1 121 ? -0.823 -11.630 30.052 1.00 96.75 121 GLU A C 1
ATOM 938 O O . GLU A 1 121 ? -2.020 -11.746 30.340 1.00 96.75 121 GLU A O 1
ATOM 943 N N . ARG A 1 122 ? 0.019 -10.933 30.827 1.00 98.12 122 ARG A N 1
ATOM 944 C CA . ARG A 1 122 ? -0.393 -10.243 32.062 1.00 98.12 122 ARG A CA 1
ATOM 945 C C . ARG A 1 122 ? -1.369 -9.100 31.781 1.00 98.12 122 ARG A C 1
ATOM 947 O O . ARG A 1 122 ? -2.350 -8.953 32.513 1.00 98.12 122 ARG A O 1
ATOM 954 N N . ILE A 1 123 ? -1.116 -8.311 30.738 1.00 98.44 123 ILE A N 1
ATOM 955 C CA . ILE A 1 123 ? -1.976 -7.200 30.313 1.00 98.44 123 ILE A CA 1
ATOM 956 C C . ILE A 1 123 ? -3.325 -7.733 29.849 1.00 98.44 123 ILE A C 1
ATOM 958 O O . ILE A 1 123 ? -4.351 -7.242 30.310 1.00 98.44 123 ILE A O 1
ATOM 962 N N . GLU A 1 124 ? -3.351 -8.763 29.004 1.00 98.31 124 GLU A N 1
ATOM 963 C CA . GLU A 1 124 ? -4.605 -9.356 28.534 1.00 98.31 124 GLU A CA 1
ATOM 964 C C . GLU A 1 124 ? -5.441 -9.892 29.704 1.00 98.31 124 GLU A C 1
ATOM 966 O O . GLU A 1 124 ? -6.639 -9.616 29.792 1.00 98.31 124 GLU A O 1
ATOM 971 N N . LYS A 1 125 ? -4.808 -10.574 30.669 1.00 98.38 125 LYS A N 1
ATOM 972 C CA . LYS A 1 125 ? -5.483 -11.000 31.902 1.00 98.38 125 LYS A CA 1
ATOM 973 C C . LYS A 1 125 ? -6.070 -9.811 32.669 1.00 98.38 125 LYS A C 1
ATOM 975 O O . LYS A 1 125 ? -7.219 -9.872 33.104 1.00 98.38 125 LYS A O 1
ATOM 980 N N . LYS A 1 126 ? -5.322 -8.711 32.803 1.00 98.19 126 LYS A N 1
ATOM 981 C CA . LYS A 1 126 ? -5.813 -7.489 33.457 1.00 98.19 126 LYS A CA 1
ATOM 982 C C . LYS A 1 126 ? -6.971 -6.842 32.692 1.00 98.19 126 LYS A C 1
ATOM 984 O O . LYS A 1 126 ? -7.899 -6.349 33.327 1.00 98.19 126 LYS A O 1
ATOM 989 N N . MET A 1 127 ? -6.958 -6.867 31.359 1.00 98.31 127 MET A N 1
ATOM 990 C CA . MET A 1 127 ? -8.077 -6.382 30.543 1.00 98.31 127 MET A CA 1
ATOM 991 C C . MET A 1 127 ? -9.359 -7.168 30.836 1.00 98.31 127 MET A C 1
ATOM 993 O O . MET A 1 127 ? -10.409 -6.557 31.020 1.00 98.31 127 MET A O 1
ATOM 997 N N . TRP A 1 128 ? -9.281 -8.499 30.951 1.00 98.25 128 TRP A N 1
ATOM 998 C CA . TRP A 1 128 ? -10.426 -9.325 31.354 1.00 98.25 128 TRP A CA 1
ATOM 999 C C . TRP A 1 128 ? -10.905 -9.007 32.775 1.00 98.25 128 TRP A C 1
ATOM 1001 O O . TRP A 1 128 ? -12.100 -8.816 32.986 1.00 98.25 128 TRP A O 1
ATOM 1011 N N . GLU A 1 129 ? -9.983 -8.833 33.727 1.00 97.75 129 GLU A N 1
ATOM 1012 C CA . GLU A 1 129 ? -10.330 -8.396 35.087 1.00 97.75 129 GLU A CA 1
ATOM 1013 C C . GLU A 1 129 ? -11.056 -7.037 35.089 1.00 97.75 129 GLU A C 1
ATOM 1015 O O . GLU A 1 129 ? -12.038 -6.866 35.804 1.00 97.75 129 GLU A O 1
ATOM 1020 N N . LEU A 1 130 ? -10.602 -6.061 34.293 1.00 97.44 130 LEU A N 1
ATOM 1021 C CA . LEU A 1 130 ? -11.241 -4.742 34.159 1.00 97.44 130 LEU A CA 1
ATOM 1022 C C . LEU A 1 130 ? -12.596 -4.800 33.452 1.00 97.44 130 LEU A C 1
ATOM 1024 O O . LEU A 1 130 ? -13.516 -4.047 33.782 1.00 97.44 130 LEU A O 1
ATOM 1028 N N . ARG A 1 131 ? -12.732 -5.702 32.483 1.00 97.12 131 ARG A N 1
ATOM 1029 C CA . ARG A 1 131 ? -13.996 -5.984 31.811 1.00 97.12 131 ARG A CA 1
ATOM 1030 C C . ARG A 1 131 ? -15.041 -6.516 32.791 1.00 97.12 131 ARG A C 1
ATOM 1032 O O . ARG A 1 131 ? -16.194 -6.090 32.746 1.00 97.12 131 ARG A O 1
ATOM 1039 N N . ASP A 1 132 ? -14.641 -7.402 33.698 1.00 97.38 132 ASP A N 1
ATOM 1040 C CA . ASP A 1 132 ? -15.543 -8.002 34.688 1.00 97.38 132 ASP A CA 1
ATOM 1041 C C . ASP A 1 132 ? -15.972 -7.028 35.793 1.00 97.38 132 ASP A C 1
ATOM 1043 O O . ASP A 1 132 ? -17.018 -7.229 36.414 1.00 97.38 132 ASP A O 1
ATOM 1047 N N . ARG A 1 133 ? -15.226 -5.931 35.987 1.00 96.94 133 ARG A N 1
ATOM 1048 C CA . ARG A 1 133 ? -15.604 -4.827 36.886 1.00 96.94 133 ARG A CA 1
ATOM 1049 C C . ARG A 1 133 ? -16.754 -3.955 36.360 1.00 96.94 133 ARG A C 1
ATOM 1051 O O . ARG A 1 133 ? -17.243 -3.138 37.131 1.00 96.94 133 ARG A O 1
ATOM 1058 N N . ASP A 1 134 ? -17.196 -4.124 35.107 1.00 97.12 134 ASP A N 1
ATOM 1059 C CA . ASP A 1 134 ? -18.349 -3.399 34.530 1.00 97.12 134 ASP A CA 1
ATOM 1060 C C . ASP A 1 134 ? -18.198 -1.866 34.619 1.00 97.12 134 ASP A C 1
ATOM 1062 O O . ASP A 1 134 ? -19.086 -1.148 35.076 1.00 97.12 134 ASP A O 1
ATOM 1066 N N . LEU A 1 135 ? -17.020 -1.365 34.238 1.00 96.62 135 LEU A N 1
ATOM 1067 C CA . LEU A 1 135 ? -16.668 0.048 34.366 1.00 96.62 135 LEU A CA 1
ATOM 1068 C C . LEU A 1 135 ? -17.326 0.877 33.247 1.00 96.62 135 LEU A C 1
ATOM 1070 O O . LEU A 1 135 ? -17.259 0.473 32.081 1.00 96.62 135 LEU A O 1
ATOM 1074 N N . PRO A 1 136 ? -17.921 2.043 33.556 1.00 96.31 136 PRO A N 1
ATOM 1075 C CA . PRO A 1 136 ? -18.473 2.933 32.543 1.00 96.31 136 PRO A CA 1
ATOM 1076 C C . PRO A 1 136 ? -17.367 3.706 31.814 1.00 96.31 136 PRO A C 1
ATOM 1078 O O . PRO A 1 136 ? -16.372 4.109 32.419 1.00 96.31 136 PRO A O 1
ATOM 1081 N N . PHE A 1 137 ? -17.577 3.963 30.523 1.00 96.31 137 PHE A N 1
ATOM 1082 C CA . PHE A 1 137 ? -16.796 4.950 29.776 1.00 96.31 137 PHE A CA 1
ATOM 1083 C C . PHE A 1 137 ? -17.434 6.325 29.988 1.00 96.31 137 PHE A C 1
ATOM 1085 O O . PHE A 1 137 ? -18.478 6.635 29.413 1.00 96.31 137 PHE A O 1
ATOM 1092 N N . GLU A 1 138 ? -16.840 7.143 30.853 1.00 94.75 138 GLU A N 1
ATOM 1093 C CA . GLU A 1 138 ? -17.401 8.451 31.199 1.00 94.75 138 GLU A CA 1
ATOM 1094 C C . GLU A 1 138 ? -16.824 9.542 30.303 1.00 94.75 138 GLU A C 1
ATOM 1096 O O . GLU A 1 138 ? -15.629 9.835 30.360 1.00 94.75 138 GLU A O 1
ATOM 1101 N N . ARG A 1 139 ? -17.692 10.183 29.520 1.00 94.88 139 ARG A N 1
ATOM 1102 C CA . ARG A 1 139 ? -17.345 11.350 28.710 1.00 94.88 139 ARG A CA 1
ATOM 1103 C C . ARG A 1 139 ? -17.376 12.619 29.560 1.00 94.88 139 ARG A C 1
ATOM 1105 O O . ARG A 1 139 ? -18.397 12.930 30.172 1.00 94.88 139 ARG A O 1
ATOM 1112 N N . ARG A 1 140 ? -16.299 13.399 29.538 1.00 94.12 140 ARG A N 1
ATOM 1113 C CA . ARG A 1 140 ? -16.193 14.709 30.199 1.00 94.12 140 ARG A CA 1
ATOM 1114 C C . ARG A 1 140 ? -15.880 15.778 29.167 1.00 94.12 140 ARG A C 1
ATOM 1116 O O . ARG A 1 140 ? -15.049 15.559 28.296 1.00 94.12 140 ARG A O 1
ATOM 1123 N N . LEU A 1 141 ? -16.579 16.907 29.235 1.00 94.75 141 LEU A N 1
ATOM 1124 C CA . LEU A 1 141 ? -16.266 18.084 28.428 1.00 94.75 141 LEU A CA 1
ATOM 1125 C C . LEU A 1 141 ? -15.358 19.000 29.237 1.00 94.75 141 LEU A C 1
ATOM 1127 O O . LEU A 1 141 ? -15.700 19.363 30.362 1.00 94.75 141 LEU A O 1
ATOM 1131 N N . THR A 1 142 ? -14.226 19.375 28.658 1.00 94.50 142 THR A N 1
ATOM 1132 C CA . THR A 1 142 ? -13.185 20.123 29.356 1.00 94.50 142 THR A CA 1
ATOM 1133 C C . THR A 1 142 ? -12.704 21.293 28.500 1.00 94.50 142 THR A C 1
ATOM 1135 O O . THR A 1 142 ? -12.421 21.112 27.311 1.00 94.50 142 THR A O 1
ATOM 1138 N N . PRO A 1 143 ? -12.636 22.514 29.066 1.00 97.00 143 PRO A N 1
ATOM 1139 C CA . PRO A 1 143 ? -12.031 23.658 28.397 1.00 97.00 143 PRO A CA 1
ATOM 1140 C C . PRO A 1 143 ? -10.571 23.385 28.028 1.00 97.00 143 PRO A C 1
ATOM 1142 O O . PRO A 1 143 ? -9.828 22.785 28.808 1.00 97.00 143 PRO A O 1
ATOM 1145 N N . LYS A 1 144 ? -10.136 23.869 26.859 1.00 95.00 144 LYS A N 1
ATOM 1146 C CA . LYS A 1 144 ? -8.787 23.617 26.326 1.00 95.00 144 LYS A CA 1
ATOM 1147 C C . LYS A 1 144 ? -7.678 23.961 27.323 1.00 95.00 144 LYS A C 1
ATOM 1149 O O . LYS A 1 144 ? -6.782 23.152 27.550 1.00 95.00 144 LYS A O 1
ATOM 1154 N N . GLU A 1 145 ? -7.768 25.124 27.963 1.00 94.62 145 GLU A N 1
ATOM 1155 C CA . GLU A 1 145 ? -6.774 25.598 28.936 1.00 94.62 145 GLU A CA 1
ATOM 1156 C C . GLU A 1 145 ? -6.688 24.708 30.186 1.00 94.62 145 GLU A C 1
ATOM 1158 O O . GLU A 1 145 ? -5.589 24.364 30.624 1.00 94.62 145 GLU A O 1
ATOM 1163 N N . GLU A 1 146 ? -7.837 24.284 30.723 1.00 95.00 146 GLU A N 1
ATOM 1164 C CA . GLU A 1 146 ? -7.913 23.390 31.885 1.00 95.00 146 GLU A CA 1
ATOM 1165 C C . GLU A 1 146 ? -7.334 22.010 31.552 1.00 95.00 146 GLU A C 1
ATOM 1167 O O . GLU A 1 146 ? -6.521 21.467 32.304 1.00 95.00 146 GLU A O 1
ATOM 1172 N N . GLY A 1 147 ? -7.697 21.470 30.385 1.00 93.44 147 GLY A N 1
ATOM 1173 C CA . GLY A 1 147 ? -7.168 20.209 29.881 1.00 93.44 147 GLY A CA 1
ATOM 1174 C C . GLY A 1 147 ? -5.648 20.245 29.735 1.00 93.44 147 GLY A C 1
ATOM 1175 O O . GLY A 1 147 ? -4.955 19.382 30.273 1.00 93.44 147 GLY A O 1
ATOM 1176 N N . LEU A 1 148 ? -5.107 21.277 29.083 1.00 94.56 148 LEU A N 1
ATOM 1177 C CA . LEU A 1 148 ? -3.661 21.451 28.922 1.00 94.56 148 LEU A CA 1
ATOM 1178 C C . LEU A 1 148 ? -2.935 21.561 30.268 1.00 94.56 148 LEU A C 1
ATOM 1180 O O . LEU A 1 148 ? -1.886 20.944 30.446 1.00 94.56 148 LEU A O 1
ATOM 1184 N N . ALA A 1 149 ? -3.474 22.314 31.231 1.00 95.12 149 ALA A N 1
ATOM 1185 C CA . ALA A 1 149 ? -2.890 22.404 32.568 1.00 95.12 149 ALA A CA 1
ATOM 1186 C C . ALA A 1 149 ? -2.861 21.033 33.267 1.00 95.12 149 ALA A C 1
ATOM 1188 O O . ALA A 1 149 ? -1.831 20.644 33.826 1.00 95.12 149 ALA A O 1
ATOM 1189 N N . LYS A 1 150 ? -3.958 20.274 33.171 1.00 94.50 150 LYS A N 1
ATOM 1190 C CA . LYS A 1 150 ? -4.086 18.928 33.740 1.00 94.50 150 LYS A CA 1
ATOM 1191 C C . LYS A 1 150 ? -3.090 17.939 33.130 1.00 94.50 150 LYS A C 1
ATOM 1193 O O . LYS A 1 150 ? -2.328 17.325 33.875 1.00 94.50 150 LYS A O 1
ATOM 1198 N N . TYR A 1 151 ? -3.028 17.813 31.802 1.00 94.06 151 TYR A N 1
ATOM 1199 C CA . TYR A 1 151 ? -2.095 16.879 31.152 1.00 94.06 151 TYR A CA 1
ATOM 1200 C C . TYR A 1 151 ? -0.629 17.272 31.365 1.00 94.06 151 TYR A C 1
ATOM 1202 O O . TYR A 1 151 ? 0.209 16.392 31.564 1.00 94.06 151 TYR A O 1
ATOM 1210 N N . ARG A 1 152 ? -0.302 18.574 31.426 1.00 94.25 152 ARG A N 1
ATOM 1211 C CA . ARG A 1 152 ? 1.050 19.031 31.798 1.00 94.25 152 ARG A CA 1
ATOM 1212 C C . ARG A 1 152 ? 1.415 18.617 33.221 1.00 94.25 152 ARG A C 1
ATOM 1214 O O . ARG A 1 152 ? 2.512 18.107 33.427 1.00 94.25 152 ARG A O 1
ATOM 1221 N N . ALA A 1 153 ? 0.502 18.780 34.181 1.00 93.75 153 ALA A N 1
ATOM 1222 C CA . ALA A 1 153 ? 0.720 18.355 35.565 1.00 93.75 153 ALA A CA 1
ATOM 1223 C C . ALA A 1 153 ? 0.889 16.829 35.692 1.00 93.75 153 ALA A C 1
ATOM 1225 O O . ALA A 1 153 ? 1.655 16.359 36.529 1.00 93.75 153 ALA A O 1
ATOM 1226 N N . MET A 1 154 ? 0.227 16.057 34.825 1.00 90.44 154 MET A N 1
ATOM 1227 C CA . MET A 1 154 ? 0.394 14.603 34.721 1.00 90.44 154 MET A CA 1
ATOM 1228 C C . MET A 1 154 ? 1.666 14.184 33.963 1.00 90.44 154 MET A C 1
ATOM 1230 O O . MET A 1 154 ? 1.997 12.999 33.928 1.00 90.44 154 MET A O 1
ATOM 1234 N N . GLY A 1 155 ? 2.393 15.122 33.348 1.00 90.56 155 GLY A N 1
ATOM 1235 C CA . GLY A 1 155 ? 3.554 14.835 32.503 1.00 90.56 155 GLY A CA 1
ATOM 1236 C C . GLY A 1 155 ? 3.206 14.149 31.175 1.00 90.56 155 GLY A C 1
ATOM 1237 O O . GLY A 1 155 ? 4.055 13.472 30.608 1.00 90.56 155 GLY A O 1
ATOM 1238 N N . GLU A 1 156 ? 1.973 14.290 30.688 1.00 91.88 156 GLU A N 1
ATOM 1239 C CA . GLU A 1 156 ? 1.481 13.727 29.421 1.00 91.88 156 GLU A CA 1
ATOM 1240 C C . GLU A 1 156 ? 1.724 14.719 28.266 1.00 91.88 156 GLU A C 1
ATOM 1242 O O . GLU A 1 156 ? 0.799 15.307 27.696 1.00 91.88 156 GLU A O 1
ATOM 1247 N N . GLN A 1 157 ? 2.998 14.958 27.935 1.00 90.94 157 GLN A N 1
ATOM 1248 C CA . GLN A 1 157 ? 3.403 15.932 26.905 1.00 90.94 157 GLN A CA 1
ATOM 1249 C C . GLN A 1 157 ? 2.796 15.620 25.528 1.00 90.94 157 GLN A C 1
ATOM 1251 O O . GLN A 1 157 ? 2.276 16.515 24.863 1.00 90.94 157 GLN A O 1
ATOM 1256 N N . MET A 1 158 ? 2.777 14.342 25.142 1.00 93.56 158 MET A N 1
ATOM 1257 C CA . MET A 1 158 ? 2.163 13.872 23.895 1.00 93.56 158 MET A CA 1
ATOM 1258 C C . MET A 1 158 ? 0.679 14.256 23.790 1.00 93.56 158 MET A C 1
ATOM 1260 O O . MET A 1 158 ? 0.206 14.652 22.724 1.00 93.56 158 MET A O 1
ATOM 1264 N N . LYS A 1 159 ? -0.066 14.196 24.901 1.00 93.56 159 LYS A N 1
ATOM 1265 C CA . LYS A 1 159 ? -1.477 14.607 24.941 1.00 93.56 159 LYS A CA 1
ATOM 1266 C C . LYS A 1 159 ? -1.637 16.113 24.830 1.00 93.56 159 LYS A C 1
ATOM 1268 O O . LYS A 1 159 ? -2.540 16.563 24.132 1.00 93.56 159 LYS A O 1
ATOM 1273 N N . CYS A 1 160 ? -0.735 16.880 25.439 1.00 93.81 160 CYS A N 1
ATOM 1274 C CA . CYS A 1 160 ? -0.722 18.333 25.288 1.00 93.81 160 CYS A CA 1
ATOM 1275 C C . CYS A 1 160 ? -0.574 18.736 23.814 1.00 93.81 160 CYS A C 1
ATOM 1277 O O . CYS A 1 160 ? -1.368 19.537 23.333 1.00 93.81 160 CYS A O 1
ATOM 1279 N N . GLU A 1 161 ? 0.360 18.116 23.080 1.00 93.88 161 GLU A N 1
ATOM 1280 C CA . GLU A 1 161 ? 0.517 18.360 21.638 1.00 93.88 161 GLU A CA 1
ATOM 1281 C C . GLU A 1 161 ? -0.757 18.045 20.847 1.00 93.88 161 GLU A C 1
ATOM 1283 O O . GLU A 1 161 ? -1.175 18.834 20.003 1.00 93.88 161 GLU A O 1
ATOM 1288 N N . LEU A 1 162 ? -1.393 16.898 21.115 1.00 92.50 162 LEU A N 1
ATOM 1289 C CA . LEU A 1 162 ? -2.625 16.515 20.420 1.00 92.50 162 LEU A CA 1
ATOM 1290 C C . LEU A 1 162 ? -3.776 17.488 20.698 1.00 92.50 162 LEU A C 1
ATOM 1292 O O . LEU A 1 162 ? -4.560 17.774 19.793 1.00 92.50 162 LEU A O 1
ATOM 1296 N N . ILE A 1 163 ? -3.883 17.991 21.928 1.00 93.19 163 ILE A N 1
ATOM 1297 C CA . ILE A 1 163 ? -4.895 18.980 22.307 1.00 93.19 163 ILE A CA 1
ATOM 1298 C C . ILE A 1 163 ? -4.614 20.311 21.609 1.00 93.19 163 ILE A C 1
ATOM 1300 O O . ILE A 1 163 ? -5.525 20.901 21.028 1.00 93.19 163 ILE A O 1
ATOM 1304 N N . ASP A 1 164 ? -3.367 20.778 21.606 1.00 92.62 164 ASP A N 1
ATOM 1305 C CA . ASP A 1 164 ? -3.004 22.026 20.933 1.00 92.62 164 ASP A CA 1
ATOM 1306 C C . ASP A 1 164 ? -3.348 21.980 19.437 1.00 92.62 164 ASP A C 1
ATOM 1308 O O . ASP A 1 164 ? -3.994 22.905 18.941 1.00 92.62 164 ASP A O 1
ATOM 1312 N N . GLU A 1 165 ? -3.038 20.870 18.763 1.00 91.62 165 GLU A N 1
ATOM 1313 C CA . GLU A 1 165 ? -3.259 20.681 17.325 1.00 91.62 165 GLU A CA 1
ATOM 1314 C C . GLU A 1 165 ? -4.713 20.400 16.931 1.00 91.62 165 GLU A C 1
ATOM 1316 O O . GLU A 1 165 ? -5.155 20.837 15.870 1.00 91.62 165 GLU A O 1
ATOM 1321 N N . ARG A 1 166 ? -5.445 19.608 17.727 1.00 89.69 166 ARG A N 1
ATOM 1322 C CA . ARG A 1 166 ? -6.715 18.999 17.289 1.00 89.69 166 ARG A CA 1
ATOM 1323 C C . ARG A 1 166 ? -7.914 19.330 18.166 1.00 89.69 166 ARG A C 1
ATOM 1325 O O . ARG A 1 166 ? -9.026 18.966 17.785 1.00 89.69 166 ARG A O 1
ATOM 1332 N N . ALA A 1 167 ? -7.735 19.919 19.345 1.00 91.00 167 ALA A N 1
ATOM 1333 C CA . ALA A 1 167 ? -8.860 20.241 20.217 1.00 91.00 167 ALA A CA 1
ATOM 1334 C C . ALA A 1 167 ? -9.467 21.608 19.882 1.00 91.00 167 ALA A C 1
ATOM 1336 O O . ALA A 1 167 ? -8.743 22.600 19.726 1.00 91.00 167 ALA A O 1
ATOM 1337 N N . ASP A 1 168 ? -10.799 21.645 19.876 1.00 91.56 168 ASP A N 1
ATOM 1338 C CA . ASP A 1 168 ? -11.595 22.870 19.916 1.00 91.56 168 ASP A CA 1
ATOM 1339 C C . ASP A 1 168 ? -11.484 23.561 21.291 1.00 91.56 168 ASP A C 1
ATOM 1341 O O . ASP A 1 168 ? -10.819 23.072 22.208 1.00 91.56 168 ASP A O 1
ATOM 1345 N N . ALA A 1 169 ? -12.156 24.706 21.460 1.00 93.19 169 ALA A N 1
ATOM 1346 C CA . ALA A 1 169 ? -12.152 25.467 22.717 1.00 93.19 169 ALA A CA 1
ATOM 1347 C C . ALA A 1 169 ? -12.644 24.647 23.926 1.00 93.19 169 ALA A C 1
ATOM 1349 O O . ALA A 1 169 ? -12.146 24.816 25.041 1.00 93.19 169 ALA A O 1
ATOM 1350 N N . VAL A 1 170 ? -13.598 23.743 23.694 1.00 93.81 170 VAL A N 1
ATOM 1351 C CA . VAL A 1 170 ? -14.046 22.725 24.646 1.00 93.81 170 VAL A CA 1
ATOM 1352 C C . VAL A 1 170 ? -13.959 21.386 23.939 1.00 93.81 170 VAL A C 1
ATOM 1354 O O . VAL A 1 170 ? -14.520 21.217 22.858 1.00 93.81 170 VAL A O 1
ATOM 1357 N N . PHE A 1 171 ? -13.268 20.434 24.549 1.00 93.44 171 PHE A N 1
ATOM 1358 C CA . PHE A 1 171 ? -13.043 19.122 23.964 1.00 93.44 171 PHE A CA 1
ATOM 1359 C C . PHE A 1 171 ? -13.503 18.015 24.907 1.00 93.44 171 PHE A C 1
ATOM 1361 O O . PHE A 1 171 ? -13.787 18.267 26.077 1.00 93.44 171 PHE A O 1
ATOM 1368 N N . SER A 1 172 ? -13.621 16.790 24.393 1.00 94.38 172 SER A N 1
ATOM 1369 C CA . SER A 1 172 ? -13.995 15.642 25.214 1.00 94.38 172 SER A CA 1
ATOM 1370 C C . SER A 1 172 ? -12.806 14.816 25.675 1.00 94.38 172 SER A C 1
ATOM 1372 O O . SER A 1 172 ? -11.830 14.607 24.954 1.00 94.38 172 SER A O 1
ATOM 1374 N N . GLU A 1 173 ? -12.954 14.286 26.875 1.00 94.94 173 GLU A N 1
ATOM 1375 C CA . GLU A 1 173 ? -12.079 13.296 27.471 1.00 94.94 173 GLU A CA 1
ATOM 1376 C C . GLU A 1 173 ? -12.904 12.105 27.919 1.00 94.94 173 GLU A C 1
ATOM 1378 O O . GLU A 1 173 ? -14.075 12.254 28.277 1.00 94.94 173 GLU A O 1
ATOM 1383 N N . TYR A 1 174 ? -12.278 10.936 27.937 1.00 96.19 174 TYR A N 1
ATOM 1384 C CA . TYR A 1 174 ? -12.896 9.734 28.472 1.00 96.19 174 TYR A CA 1
ATOM 1385 C C . TYR A 1 174 ? -12.109 9.212 29.653 1.00 96.19 174 TYR A C 1
ATOM 1387 O O . TYR A 1 174 ? -10.893 9.054 29.571 1.00 96.19 174 TYR A O 1
ATOM 1395 N N . THR A 1 175 ? -12.818 8.908 30.736 1.00 95.50 175 THR A N 1
ATOM 1396 C CA . THR A 1 175 ? -12.254 8.207 31.889 1.00 95.50 175 THR A CA 1
ATOM 1397 C C . THR A 1 175 ? -12.755 6.772 31.945 1.00 95.50 175 THR A C 1
ATOM 1399 O O . THR A 1 175 ? -13.910 6.497 31.612 1.00 95.50 175 THR A O 1
ATOM 1402 N N . LEU A 1 176 ? -11.885 5.860 32.380 1.00 95.12 176 LEU A N 1
ATOM 1403 C CA . LEU A 1 176 ? -12.192 4.439 32.536 1.00 95.12 176 LEU A CA 1
ATOM 1404 C C . LEU A 1 176 ? -11.566 3.915 33.830 1.00 95.12 176 LEU A C 1
ATOM 1406 O O . LEU A 1 176 ? -10.371 3.634 33.906 1.00 95.12 176 LEU A O 1
ATOM 1410 N N . GLY A 1 177 ? -12.387 3.785 34.869 1.00 90.44 177 GLY A N 1
ATOM 1411 C CA . GLY A 1 177 ? -11.882 3.467 36.202 1.00 90.44 177 GLY A CA 1
ATOM 1412 C C . GLY A 1 177 ? -11.003 4.589 36.789 1.00 90.44 177 GLY A C 1
ATOM 1413 O O . GLY A 1 177 ? -11.060 5.730 36.334 1.00 90.44 177 GLY A O 1
ATOM 1414 N N . PRO A 1 178 ? -10.212 4.292 37.833 1.00 86.31 178 PRO A N 1
ATOM 1415 C CA . PRO A 1 178 ? -9.547 5.325 38.632 1.00 86.31 178 PRO A CA 1
ATOM 1416 C C . PRO A 1 178 ? -8.256 5.890 38.023 1.00 86.31 178 PRO A C 1
ATOM 1418 O O . PRO A 1 178 ? -7.829 6.971 38.420 1.00 86.31 178 PRO A O 1
ATOM 1421 N N . HIS A 1 179 ? -7.614 5.169 37.100 1.00 87.38 179 HIS A N 1
ATOM 1422 C CA . HIS A 1 179 ? -6.258 5.493 36.635 1.00 87.38 179 HIS A CA 1
ATOM 1423 C C . HIS A 1 179 ? -6.183 5.966 35.181 1.00 87.38 179 HIS A C 1
ATOM 1425 O O . HIS A 1 179 ? -5.147 6.487 34.780 1.00 87.38 179 HIS A O 1
ATOM 1431 N N . PHE A 1 180 ? -7.251 5.802 34.396 1.00 94.50 180 PHE A N 1
ATOM 1432 C CA . PHE A 1 180 ? -7.257 6.155 32.979 1.00 94.50 180 PHE A CA 1
ATOM 1433 C C . PHE A 1 180 ? -8.109 7.395 32.717 1.00 94.50 180 PHE A C 1
ATOM 1435 O O . PHE A 1 180 ? -9.301 7.431 33.036 1.00 94.50 180 PHE A O 1
ATOM 1442 N N . ILE A 1 181 ? -7.487 8.379 32.076 1.00 94.38 181 ILE A N 1
ATOM 1443 C CA . ILE A 1 181 ? -8.127 9.510 31.415 1.00 94.38 181 ILE A CA 1
ATOM 1444 C C . ILE A 1 181 ? -7.418 9.721 30.082 1.00 94.38 181 ILE A C 1
ATOM 1446 O O . ILE A 1 181 ? -6.187 9.686 30.040 1.00 94.38 181 ILE A O 1
ATOM 1450 N N . ASP A 1 182 ? -8.174 9.930 29.009 1.00 94.31 182 ASP A N 1
ATOM 1451 C CA . ASP A 1 182 ? -7.576 10.235 27.716 1.00 94.31 182 ASP A CA 1
ATOM 1452 C C . ASP A 1 182 ? -8.336 11.293 26.910 1.00 94.31 182 ASP A C 1
ATOM 1454 O O . ASP A 1 182 ? -9.568 11.359 26.928 1.00 94.31 182 ASP A O 1
ATOM 1458 N N . PHE A 1 183 ? -7.572 12.087 26.158 1.00 94.12 183 PHE A N 1
ATOM 1459 C CA . PHE A 1 183 ? -8.062 12.979 25.121 1.00 94.12 183 PHE A CA 1
ATOM 1460 C C . PHE A 1 183 ? -8.611 12.146 23.965 1.00 94.12 183 PHE A C 1
ATOM 1462 O O . PHE A 1 183 ? -7.864 11.581 23.163 1.00 94.12 183 PHE A O 1
ATOM 1469 N N . CYS A 1 184 ? -9.935 12.083 23.877 1.00 93.81 184 CYS A N 1
ATOM 1470 C CA . CYS A 1 184 ? -10.620 11.280 22.886 1.00 93.81 184 CYS A CA 1
ATOM 1471 C C . CYS A 1 184 ? -11.973 11.905 22.529 1.00 93.81 184 CYS A C 1
ATOM 1473 O O . CYS A 1 184 ? -12.742 12.334 23.392 1.00 93.81 184 CYS A O 1
ATOM 1475 N N . ARG A 1 185 ? -12.284 11.940 21.230 1.00 92.12 185 ARG A N 1
ATOM 1476 C CA . ARG A 1 185 ? -13.572 12.435 20.717 1.00 92.12 185 ARG A CA 1
ATOM 1477 C C . ARG A 1 185 ? -14.715 11.434 20.943 1.00 92.12 185 ARG A C 1
ATOM 1479 O O . ARG A 1 185 ? -15.869 11.843 21.068 1.00 92.12 185 ARG A O 1
ATOM 1486 N N . GLY A 1 186 ? -14.378 10.153 21.089 1.00 90.50 186 GLY A N 1
ATOM 1487 C CA . GLY A 1 186 ? -15.312 9.036 21.143 1.00 90.50 186 GLY A CA 1
ATOM 1488 C C . GLY A 1 186 ? -15.939 8.748 19.773 1.00 90.50 186 GLY A C 1
ATOM 1489 O O . GLY A 1 186 ? -15.399 9.184 18.753 1.00 90.50 186 GLY A O 1
ATOM 1490 N N . PRO A 1 187 ? -17.083 8.049 19.742 1.00 96.06 187 PRO A N 1
ATOM 1491 C CA . PRO A 1 187 ? -17.803 7.505 20.899 1.00 96.06 187 PRO A CA 1
ATOM 1492 C C . PRO A 1 187 ? -17.176 6.215 21.454 1.00 96.06 187 PRO A C 1
ATOM 1494 O O . PRO A 1 187 ? -16.293 5.614 20.841 1.00 96.06 187 PRO A O 1
ATOM 1497 N N . HIS A 1 188 ? -17.667 5.779 22.612 1.00 97.12 188 HIS A N 1
ATOM 1498 C CA . HIS A 1 188 ? -17.336 4.515 23.259 1.00 97.12 188 HIS A CA 1
ATOM 1499 C C . HIS A 1 188 ? -18.584 3.679 23.574 1.00 97.12 188 HIS A C 1
ATOM 1501 O O . HIS A 1 188 ? -19.715 4.166 23.630 1.00 97.12 188 HIS A O 1
ATOM 1507 N N . VAL A 1 189 ? -18.370 2.380 23.800 1.00 96.38 189 VAL A N 1
ATOM 1508 C CA . VAL A 1 189 ? -19.412 1.486 24.325 1.00 96.38 189 VAL A CA 1
ATOM 1509 C C . VAL A 1 189 ? -19.813 1.918 25.745 1.00 96.38 189 VAL A C 1
ATOM 1511 O O . VAL A 1 189 ? -18.985 2.455 26.475 1.00 96.38 189 VAL A O 1
ATOM 1514 N N . PRO A 1 190 ? -21.049 1.652 26.205 1.00 93.94 190 PRO A N 1
ATOM 1515 C CA . PRO A 1 190 ? -21.530 2.184 27.487 1.00 93.94 190 PRO A CA 1
ATOM 1516 C C . PRO A 1 190 ? -20.813 1.614 28.725 1.00 93.94 190 PRO A C 1
ATOM 1518 O O . PRO A 1 190 ? -20.819 2.241 29.780 1.00 93.94 190 PRO A O 1
ATOM 1521 N N . SER A 1 191 ? -20.222 0.420 28.625 1.00 96.00 191 SER A N 1
ATOM 1522 C CA . SER A 1 191 ? -19.479 -0.225 29.715 1.00 96.00 191 SER A CA 1
ATOM 1523 C C . SER A 1 191 ? -18.464 -1.227 29.167 1.00 96.00 191 SER A C 1
ATOM 1525 O O . SER A 1 191 ? -18.710 -1.863 28.135 1.00 96.00 191 SER A O 1
ATOM 1527 N N . THR A 1 192 ? -17.366 -1.443 29.898 1.00 96.94 192 THR A N 1
ATOM 1528 C CA . THR A 1 192 ? -16.374 -2.486 29.595 1.00 96.94 192 THR A CA 1
ATOM 1529 C C . THR A 1 192 ? -17.001 -3.872 29.474 1.00 96.94 192 THR A C 1
ATOM 1531 O O . THR A 1 192 ? -16.549 -4.665 28.655 1.00 96.94 192 THR A O 1
ATOM 1534 N N . LYS A 1 193 ? -18.107 -4.155 30.172 1.00 95.88 193 LYS A N 1
ATOM 1535 C CA . LYS A 1 193 ? -18.804 -5.451 30.120 1.00 95.88 193 LYS A CA 1
ATOM 1536 C C . LYS A 1 193 ? -19.383 -5.794 28.748 1.00 95.88 193 LYS A C 1
ATOM 1538 O O . LYS A 1 193 ? -19.608 -6.977 28.461 1.00 95.88 193 LYS A O 1
ATOM 1543 N N . LYS A 1 194 ? -19.620 -4.788 27.895 1.00 95.19 194 LYS A N 1
ATOM 1544 C CA . LYS A 1 194 ? -20.033 -4.988 26.497 1.00 95.19 194 LYS A CA 1
ATOM 1545 C C . LYS A 1 194 ? -18.929 -5.637 25.663 1.00 95.19 194 LYS A C 1
ATOM 1547 O O . LYS A 1 194 ? -19.260 -6.294 24.683 1.00 95.19 194 LYS A O 1
ATOM 1552 N N . LEU A 1 195 ? -17.664 -5.499 26.064 1.00 96.88 195 LEU A N 1
ATOM 1553 C CA . LEU A 1 195 ? -16.518 -6.129 25.416 1.00 96.88 195 LEU A CA 1
ATOM 1554 C C . LEU A 1 195 ? -16.476 -7.617 25.808 1.00 96.88 195 LEU A C 1
ATOM 1556 O O . LEU A 1 195 ? -16.369 -7.965 26.984 1.00 96.88 195 LEU A O 1
ATOM 1560 N N . LYS A 1 196 ? -16.654 -8.496 24.821 1.00 95.12 196 LYS A N 1
ATOM 1561 C CA . LYS A 1 196 ? -16.874 -9.942 24.987 1.00 95.12 196 LYS A CA 1
ATOM 1562 C C . LYS A 1 196 ? -15.792 -10.830 24.386 1.00 95.12 196 LYS A C 1
ATOM 1564 O O . LYS A 1 196 ? -15.662 -11.949 24.856 1.00 95.12 196 LYS A O 1
ATOM 1569 N N . ALA A 1 197 ? -15.081 -10.376 23.356 1.00 97.19 197 ALA A N 1
ATOM 1570 C CA . ALA A 1 197 ? -14.064 -11.169 22.668 1.00 97.19 197 ALA A CA 1
ATOM 1571 C C . ALA A 1 197 ? -12.951 -10.252 22.151 1.00 97.19 197 ALA A C 1
ATOM 1573 O O . ALA A 1 197 ? -13.171 -9.426 21.261 1.00 97.19 197 ALA A O 1
ATOM 1574 N N . PHE A 1 198 ? -11.758 -10.374 22.730 1.00 98.25 198 PHE A N 1
ATOM 1575 C CA . PHE A 1 198 ? -10.564 -9.648 22.309 1.00 98.25 198 PHE A CA 1
ATOM 1576 C C . PHE A 1 198 ? -9.297 -10.465 22.580 1.00 98.25 198 PHE A C 1
ATOM 1578 O O . PHE A 1 198 ? -9.281 -11.333 23.450 1.00 98.25 198 PHE A O 1
ATOM 1585 N N . LYS A 1 199 ? -8.231 -10.172 21.831 1.00 98.19 199 LYS A N 1
ATOM 1586 C CA . LYS A 1 199 ? -6.922 -10.824 21.959 1.00 98.19 199 LYS A CA 1
ATOM 1587 C C . LYS A 1 199 ? -5.802 -9.828 21.673 1.00 98.19 199 LYS A C 1
ATOM 1589 O O . LYS A 1 199 ? -5.882 -9.091 20.687 1.00 98.19 199 LYS A O 1
ATOM 1594 N N . LEU A 1 200 ? -4.754 -9.820 22.495 1.00 97.94 200 LEU A N 1
ATOM 1595 C CA . LEU A 1 200 ? -3.513 -9.108 22.187 1.00 97.94 200 LEU A CA 1
ATOM 1596 C C . LEU A 1 200 ? -2.633 -9.959 21.265 1.00 97.94 200 LEU A C 1
ATOM 1598 O O . LEU A 1 200 ? -2.525 -11.173 21.431 1.00 97.94 200 LEU A O 1
ATOM 1602 N N . LEU A 1 201 ? -2.029 -9.324 20.261 1.00 94.38 201 LEU A N 1
ATOM 1603 C CA . LEU A 1 201 ? -1.348 -10.010 19.160 1.00 94.38 201 LEU A CA 1
ATOM 1604 C C . LEU A 1 201 ? 0.175 -9.889 19.237 1.00 94.38 201 LEU A C 1
ATOM 1606 O O . LEU A 1 201 ? 0.876 -10.891 19.111 1.00 94.38 201 LEU A O 1
ATOM 1610 N N . SER A 1 202 ? 0.696 -8.671 19.387 1.00 92.69 202 SER A N 1
ATOM 1611 C CA . SER A 1 202 ? 2.140 -8.415 19.316 1.00 92.69 202 SER A CA 1
ATOM 1612 C C . SER A 1 202 ? 2.519 -7.041 19.858 1.00 92.69 202 SER A C 1
ATOM 1614 O O . SER A 1 202 ? 1.722 -6.106 19.784 1.00 92.69 202 SER A O 1
ATOM 1616 N N . VAL A 1 203 ? 3.773 -6.905 20.293 1.00 93.38 203 VAL A N 1
ATOM 1617 C CA . VAL A 1 203 ? 4.438 -5.620 20.556 1.00 93.38 203 VAL A CA 1
ATOM 1618 C C . VAL A 1 203 ? 5.317 -5.262 19.354 1.00 93.38 203 VAL A C 1
ATOM 1620 O O . VAL A 1 203 ? 5.984 -6.132 18.794 1.00 93.38 203 VAL A O 1
ATOM 1623 N N . ALA A 1 204 ? 5.341 -3.991 18.963 1.00 89.56 204 ALA A N 1
ATOM 1624 C CA . ALA A 1 204 ? 6.254 -3.446 17.962 1.00 89.56 204 ALA A CA 1
ATOM 1625 C C . ALA A 1 204 ? 6.843 -2.107 18.431 1.00 89.56 204 ALA A C 1
ATOM 1627 O O . ALA A 1 204 ? 6.254 -1.419 19.261 1.00 89.56 204 ALA A O 1
ATOM 1628 N N . GLY A 1 205 ? 7.989 -1.711 17.877 1.00 88.44 205 GLY A N 1
ATOM 1629 C CA . GLY A 1 205 ? 8.500 -0.350 18.039 1.00 88.44 205 GLY A CA 1
ATOM 1630 C C . GLY A 1 205 ? 7.729 0.633 17.158 1.00 88.44 205 GLY A C 1
ATOM 1631 O O . GLY A 1 205 ? 7.381 0.311 16.021 1.00 88.44 205 GLY A O 1
ATOM 1632 N N . ALA A 1 206 ? 7.479 1.828 17.676 1.00 89.62 206 ALA A N 1
ATOM 1633 C CA . ALA A 1 206 ? 6.905 2.944 16.942 1.00 89.62 206 ALA A CA 1
ATOM 1634 C C . ALA A 1 206 ? 7.658 4.234 17.285 1.00 89.62 206 ALA A C 1
ATOM 1636 O O . ALA A 1 206 ? 8.458 4.277 18.217 1.00 89.62 206 ALA A O 1
ATOM 1637 N N . TYR A 1 207 ? 7.380 5.290 16.533 1.00 88.25 207 TYR A N 1
ATOM 1638 C CA . TYR A 1 207 ? 7.858 6.631 16.834 1.00 88.25 207 TYR A CA 1
ATOM 1639 C C . TYR A 1 207 ? 6.675 7.582 16.894 1.00 88.25 207 TYR A C 1
ATOM 1641 O O . TYR A 1 207 ? 5.687 7.403 16.170 1.00 88.25 207 TYR A O 1
ATOM 1649 N N . TRP A 1 208 ? 6.761 8.587 17.760 1.00 91.62 208 TRP A N 1
ATOM 1650 C CA . TRP A 1 208 ? 5.692 9.564 17.916 1.00 91.62 208 TRP A CA 1
ATOM 1651 C C . TRP A 1 208 ? 5.377 10.259 16.581 1.00 91.62 208 TRP A C 1
ATOM 1653 O O . TRP A 1 208 ? 6.263 10.789 15.913 1.00 91.62 208 TRP A O 1
ATOM 1663 N N . LYS A 1 209 ? 4.102 10.203 16.164 1.00 85.44 209 LYS A N 1
ATOM 1664 C CA . LYS A 1 209 ? 3.601 10.682 14.856 1.00 85.44 209 LYS A CA 1
ATOM 1665 C C . LYS A 1 209 ? 4.321 10.093 13.624 1.00 85.44 209 LYS A C 1
ATOM 1667 O O . LYS A 1 209 ? 4.201 10.637 12.533 1.00 85.44 209 LYS A O 1
ATOM 1672 N N . GLY A 1 210 ? 5.020 8.965 13.778 1.00 81.00 210 GLY A N 1
ATOM 1673 C CA . GLY A 1 210 ? 5.763 8.311 12.696 1.00 81.00 210 GLY A CA 1
ATOM 1674 C C . GLY A 1 210 ? 7.098 8.974 12.341 1.00 81.00 210 GLY A C 1
ATOM 1675 O O . GLY A 1 210 ? 7.694 8.606 11.331 1.00 81.00 210 GLY A O 1
ATOM 1676 N N . ASP A 1 211 ? 7.571 9.923 13.151 1.00 79.44 211 ASP A N 1
ATOM 1677 C CA . ASP A 1 211 ? 8.834 10.629 12.934 1.00 79.44 211 ASP A CA 1
ATOM 1678 C C . ASP A 1 211 ? 9.965 9.990 13.754 1.00 79.44 211 ASP A C 1
ATOM 1680 O O . ASP A 1 211 ? 9.972 10.048 14.982 1.00 79.44 211 ASP A O 1
ATOM 1684 N N . GLU A 1 212 ? 10.933 9.384 13.064 1.00 79.19 212 GLU A N 1
ATOM 1685 C CA . GLU A 1 212 ? 12.074 8.663 13.648 1.00 79.19 212 GLU A CA 1
ATOM 1686 C C . GLU A 1 212 ? 13.011 9.531 14.497 1.00 79.19 212 GLU A C 1
ATOM 1688 O O . GLU A 1 212 ? 13.774 9.002 15.305 1.00 79.19 212 GLU A O 1
ATOM 1693 N N . HIS A 1 213 ? 12.944 10.856 14.348 1.00 82.88 213 HIS A N 1
ATOM 1694 C CA . HIS A 1 213 ? 13.700 11.798 15.172 1.00 82.88 213 HIS A CA 1
ATOM 1695 C C . HIS A 1 213 ? 13.000 12.126 16.495 1.00 82.88 213 HIS A C 1
ATOM 1697 O O . HIS A 1 213 ? 13.559 12.836 17.335 1.00 82.88 213 HIS A O 1
ATOM 1703 N N . ARG A 1 214 ? 11.772 11.634 16.691 1.00 89.19 214 ARG A N 1
ATOM 1704 C CA . ARG A 1 214 ? 10.973 11.866 17.895 1.00 89.19 214 ARG A CA 1
ATOM 1705 C C . ARG A 1 214 ? 11.050 10.685 18.858 1.00 89.19 214 ARG A C 1
ATOM 1707 O O . ARG A 1 214 ? 11.753 9.702 18.641 1.00 89.19 214 ARG A O 1
ATOM 1714 N N . GLN A 1 215 ? 10.335 10.823 19.972 1.00 86.94 215 GLN A N 1
ATOM 1715 C CA . GLN A 1 215 ? 10.291 9.842 21.054 1.00 86.94 215 GLN A CA 1
ATOM 1716 C C . GLN A 1 215 ? 9.942 8.450 20.509 1.00 86.94 215 GLN A C 1
ATOM 1718 O O . GLN A 1 215 ? 8.969 8.285 19.764 1.00 86.94 215 GLN A O 1
ATOM 1723 N N . GLN A 1 216 ? 10.743 7.456 20.892 1.00 91.31 216 GLN A N 1
ATOM 1724 C CA . GLN A 1 216 ? 10.473 6.057 20.592 1.00 91.31 216 GLN A CA 1
ATOM 1725 C C . GLN A 1 216 ? 9.380 5.541 21.530 1.00 91.31 216 GLN A C 1
ATOM 1727 O O . GLN A 1 216 ? 9.444 5.722 22.743 1.00 91.31 216 GLN A O 1
ATOM 1732 N N . LEU A 1 217 ? 8.392 4.872 20.951 1.00 94.88 217 LEU A N 1
ATOM 1733 C CA . LEU A 1 217 ? 7.230 4.330 21.638 1.00 94.88 217 LEU A CA 1
ATOM 1734 C C . LEU A 1 217 ? 7.146 2.823 21.421 1.00 94.88 217 LEU A C 1
ATOM 1736 O O . LEU A 1 217 ? 7.738 2.253 20.500 1.00 94.88 217 LEU A O 1
ATOM 1740 N N . GLN A 1 218 ? 6.368 2.177 22.273 1.00 95.56 218 GLN A N 1
ATOM 1741 C CA . GLN A 1 218 ? 6.069 0.760 22.190 1.00 95.56 218 GLN A CA 1
ATOM 1742 C C . GLN A 1 218 ? 4.598 0.590 21.837 1.00 95.56 218 GLN A C 1
ATOM 1744 O O . GLN A 1 218 ? 3.717 1.009 22.586 1.00 95.56 218 GLN A O 1
ATOM 1749 N N . ARG A 1 219 ? 4.333 -0.018 20.685 1.00 96.50 219 ARG A N 1
ATOM 1750 C CA . ARG A 1 219 ? 2.992 -0.248 20.159 1.00 96.50 219 ARG A CA 1
ATOM 1751 C C . ARG A 1 219 ? 2.518 -1.646 20.506 1.00 96.50 219 ARG A C 1
ATOM 1753 O O . ARG A 1 219 ? 3.123 -2.619 20.059 1.00 96.50 219 ARG A O 1
ATOM 1760 N N . ILE A 1 220 ? 1.406 -1.759 21.222 1.00 97.94 220 ILE A N 1
ATOM 1761 C CA . ILE A 1 220 ? 0.721 -3.039 21.437 1.00 97.94 220 ILE A CA 1
ATOM 1762 C C . ILE A 1 220 ? -0.430 -3.152 20.442 1.00 97.94 220 ILE A C 1
ATOM 1764 O O . ILE A 1 220 ? -1.322 -2.306 20.433 1.00 97.94 220 ILE A O 1
ATOM 1768 N N . TYR A 1 221 ? -0.420 -4.204 19.623 1.00 97.00 221 TYR A N 1
ATOM 1769 C CA . TYR A 1 221 ? -1.512 -4.553 18.715 1.00 97.00 221 TYR A CA 1
ATOM 1770 C C . TYR A 1 221 ? -2.472 -5.543 19.369 1.00 97.00 221 TYR A C 1
ATOM 1772 O O . TYR A 1 221 ? -2.044 -6.519 19.989 1.00 97.00 221 TYR A O 1
ATOM 1780 N N . GLY A 1 222 ? -3.767 -5.339 19.151 1.00 97.56 222 GLY A N 1
ATOM 1781 C CA . GLY A 1 222 ? -4.827 -6.251 19.562 1.00 97.56 222 GLY A CA 1
ATOM 1782 C C . GLY A 1 222 ? -5.953 -6.318 18.536 1.00 97.56 222 GLY A C 1
ATOM 1783 O O . GLY A 1 222 ? -6.007 -5.546 17.582 1.00 97.56 222 GLY A O 1
ATOM 1784 N N . THR A 1 223 ? -6.864 -7.264 18.721 1.00 97.81 223 THR A N 1
ATOM 1785 C CA . THR A 1 223 ? -8.085 -7.398 17.922 1.00 97.81 223 THR A CA 1
ATOM 1786 C C . THR A 1 223 ? -9.288 -7.591 18.834 1.00 97.81 223 THR A C 1
ATOM 1788 O O . THR A 1 223 ? -9.149 -8.108 19.943 1.00 97.81 223 THR A O 1
ATOM 1791 N N . ALA A 1 224 ? -10.461 -7.144 18.390 1.00 97.81 224 ALA A N 1
ATOM 1792 C CA . ALA A 1 224 ? -11.708 -7.246 19.136 1.00 97.81 224 ALA A CA 1
ATOM 1793 C C . ALA A 1 224 ? -12.875 -7.512 18.186 1.00 97.81 224 ALA A C 1
ATOM 1795 O O . ALA A 1 224 ? -12.949 -6.917 17.104 1.00 97.81 224 ALA A O 1
ATOM 1796 N N . TRP A 1 225 ? -13.780 -8.384 18.627 1.00 97.19 225 TRP A N 1
ATOM 1797 C CA . TRP A 1 225 ? -14.949 -8.848 17.887 1.00 97.19 225 TRP A CA 1
ATOM 1798 C C . TRP A 1 225 ? -16.165 -8.946 18.811 1.00 97.19 225 TRP A C 1
ATOM 1800 O O . TRP A 1 225 ? -16.034 -9.060 20.033 1.00 97.19 225 TRP A O 1
ATOM 1810 N N . PHE A 1 226 ? -17.370 -8.901 18.242 1.00 95.69 226 PHE A N 1
ATOM 1811 C CA . PHE A 1 226 ? -18.606 -9.002 19.024 1.00 95.69 226 PHE A CA 1
ATOM 1812 C C . PHE A 1 226 ? -18.871 -10.413 19.565 1.00 95.69 226 PHE A C 1
ATOM 1814 O O . PHE A 1 226 ? -19.579 -10.557 20.567 1.00 95.69 226 PHE A O 1
ATOM 1821 N N . SER A 1 227 ? -18.317 -11.445 18.919 1.00 95.06 227 SER A N 1
ATOM 1822 C CA . SER A 1 227 ? -18.470 -12.843 19.315 1.00 95.06 227 SER A CA 1
ATOM 1823 C C . SER A 1 227 ? -17.128 -13.574 19.381 1.00 95.06 227 SER A C 1
ATOM 1825 O O . SER A 1 227 ? -16.192 -13.256 18.648 1.00 95.06 227 SER A O 1
ATOM 1827 N N . GLU A 1 228 ? -17.055 -14.586 20.248 1.00 95.44 228 GLU A N 1
ATOM 1828 C CA . GLU A 1 228 ? -15.875 -15.453 20.362 1.00 95.44 228 GLU A CA 1
ATOM 1829 C C . GLU A 1 228 ? -15.619 -16.226 19.066 1.00 95.44 228 GLU A C 1
ATOM 1831 O O . GLU A 1 228 ? -14.476 -16.431 18.676 1.00 95.44 228 GLU A O 1
ATOM 1836 N N . LYS A 1 229 ? -16.685 -16.604 18.352 1.00 95.94 229 LYS A N 1
ATOM 1837 C CA . LYS A 1 229 ? -16.570 -17.290 17.065 1.00 95.94 229 LYS A CA 1
ATOM 1838 C C . LYS A 1 229 ? -15.811 -16.434 16.047 1.00 95.94 229 LYS A C 1
ATOM 1840 O O . LYS A 1 229 ? -14.865 -16.927 15.448 1.00 95.94 229 LYS A O 1
ATOM 1845 N N . ASP A 1 230 ? -16.185 -15.163 15.897 1.00 94.06 230 ASP A N 1
ATOM 1846 C CA . ASP A 1 230 ? -15.534 -14.261 14.936 1.00 94.06 230 ASP A CA 1
ATOM 1847 C C . ASP A 1 230 ? -14.061 -14.020 15.299 1.00 94.06 230 ASP A C 1
ATOM 1849 O O . ASP A 1 230 ? -13.201 -13.956 14.419 1.00 94.06 230 ASP A O 1
ATOM 1853 N N . LEU A 1 231 ? -13.755 -13.942 16.602 1.00 96.25 231 LEU A N 1
ATOM 1854 C CA . LEU A 1 231 ? -12.379 -13.860 17.086 1.00 96.25 231 LEU A CA 1
ATOM 1855 C C . LEU A 1 231 ? -11.579 -15.110 16.701 1.00 96.25 231 LEU A C 1
ATOM 1857 O O . LEU A 1 231 ? -10.492 -14.978 16.142 1.00 96.25 231 LEU A O 1
ATOM 1861 N N . GLN A 1 232 ? -12.103 -16.308 16.963 1.00 96.38 232 GLN A N 1
ATOM 1862 C CA . GLN A 1 232 ? -11.419 -17.558 16.621 1.00 96.38 232 GLN A CA 1
ATOM 1863 C C . GLN A 1 232 ? -11.254 -17.728 15.106 1.00 96.38 232 GLN A C 1
ATOM 1865 O O . GLN A 1 232 ? -10.172 -18.100 14.651 1.00 96.38 232 GLN A O 1
ATOM 1870 N N . ASP A 1 233 ? -12.270 -17.375 14.316 1.00 93.81 233 ASP A N 1
ATOM 1871 C CA . ASP A 1 233 ? -12.196 -17.387 12.852 1.00 93.81 233 ASP A CA 1
ATOM 1872 C C . ASP A 1 233 ? -11.078 -16.449 12.351 1.00 93.81 233 ASP A C 1
ATOM 1874 O O . ASP A 1 233 ? -10.313 -16.805 11.448 1.00 93.81 233 ASP A O 1
ATOM 1878 N N . TYR A 1 234 ? -10.926 -15.269 12.961 1.00 91.75 234 TYR A N 1
ATOM 1879 C CA . TYR A 1 234 ? -9.840 -14.337 12.649 1.00 91.75 234 TYR A CA 1
ATOM 1880 C C . TYR A 1 234 ? -8.459 -14.856 13.082 1.00 91.75 234 TYR A C 1
ATOM 1882 O O . TYR A 1 234 ? -7.500 -14.782 12.309 1.00 91.75 234 TYR A O 1
ATOM 1890 N N . LEU A 1 235 ? -8.335 -15.415 14.289 1.00 92.69 235 LEU A N 1
ATOM 1891 C CA . LEU A 1 235 ? -7.073 -15.977 14.780 1.00 92.69 235 LEU A CA 1
ATOM 1892 C C . LEU A 1 235 ? -6.610 -17.161 13.923 1.00 92.69 235 LEU A C 1
ATOM 1894 O O . LEU A 1 235 ? -5.436 -17.220 13.553 1.00 92.69 235 LEU A O 1
ATOM 1898 N N . HIS A 1 236 ? -7.533 -18.032 13.515 1.00 90.62 236 HIS A N 1
ATOM 1899 C CA . HIS A 1 236 ? -7.248 -19.122 12.587 1.00 90.62 236 HIS A CA 1
ATOM 1900 C C . HIS A 1 236 ? -6.735 -18.593 11.237 1.00 90.62 236 HIS A C 1
ATOM 1902 O O . HIS A 1 236 ? -5.733 -19.087 10.716 1.00 90.62 236 HIS A O 1
ATOM 1908 N N . LYS A 1 237 ? -7.349 -17.532 10.687 1.00 86.94 237 LYS A N 1
ATOM 1909 C CA . LYS A 1 237 ? -6.846 -16.867 9.468 1.00 86.94 237 LYS A CA 1
ATOM 1910 C C . LYS A 1 237 ? -5.427 -16.321 9.649 1.00 86.94 237 LYS A C 1
ATOM 1912 O O . LYS A 1 237 ? -4.608 -16.466 8.743 1.00 86.94 237 LYS A O 1
ATOM 1917 N N . LEU A 1 238 ? -5.110 -15.728 10.802 1.00 85.56 238 LEU A N 1
ATOM 1918 C CA . LEU A 1 238 ? -3.757 -15.246 11.101 1.00 85.56 238 LEU A CA 1
ATOM 1919 C C . LEU A 1 238 ? -2.731 -16.385 11.193 1.00 85.56 238 LEU A C 1
ATOM 1921 O O . LEU A 1 238 ? -1.607 -16.232 10.715 1.00 85.56 238 LEU A O 1
ATOM 1925 N N . GLU A 1 239 ? -3.082 -17.525 11.785 1.00 87.81 239 GLU A N 1
ATOM 1926 C CA . GLU A 1 239 ? -2.198 -18.697 11.827 1.00 87.81 239 GLU A CA 1
ATOM 1927 C C . GLU A 1 239 ? -1.954 -19.277 10.434 1.00 87.81 239 GLU A C 1
ATOM 1929 O O . GLU A 1 239 ? -0.811 -19.537 10.049 1.00 87.81 239 GLU A O 1
ATOM 1934 N N . GLU A 1 240 ? -3.016 -19.416 9.647 1.00 85.69 240 GLU A N 1
ATOM 1935 C CA . GLU A 1 240 ? -2.943 -19.842 8.254 1.00 85.69 240 GLU A CA 1
ATOM 1936 C C . GLU A 1 240 ? -2.110 -18.867 7.403 1.00 85.69 240 GLU A C 1
ATOM 1938 O O . GLU A 1 240 ? -1.351 -19.303 6.528 1.00 85.69 240 GLU A O 1
ATOM 1943 N N . ALA A 1 241 ? -2.166 -17.565 7.695 1.00 82.19 241 ALA A N 1
ATOM 1944 C CA . ALA A 1 241 ? -1.311 -16.561 7.073 1.00 82.19 241 ALA A CA 1
ATOM 1945 C C . ALA A 1 241 ? 0.167 -16.733 7.449 1.00 82.19 241 ALA A C 1
ATOM 1947 O O . ALA A 1 241 ? 1.030 -16.714 6.571 1.00 82.19 241 ALA A O 1
ATOM 1948 N N . LYS A 1 242 ? 0.469 -16.964 8.734 1.00 82.56 242 LYS A N 1
ATOM 1949 C CA . LYS A 1 242 ? 1.841 -17.189 9.224 1.00 82.56 242 LYS A CA 1
ATOM 1950 C C . LYS A 1 242 ? 2.488 -18.426 8.596 1.00 82.56 242 LYS A C 1
ATOM 1952 O O . LYS A 1 242 ? 3.670 -18.385 8.258 1.00 82.56 242 LYS A O 1
ATOM 1957 N N . LYS A 1 243 ? 1.726 -19.510 8.396 1.00 85.44 243 LYS A N 1
ATOM 1958 C CA . LYS A 1 243 ? 2.214 -20.733 7.723 1.00 85.44 243 LYS A CA 1
ATOM 1959 C C . LYS A 1 243 ? 2.592 -20.499 6.257 1.00 85.44 243 LYS A C 1
ATOM 1961 O O . LYS A 1 243 ? 3.448 -21.204 5.732 1.00 85.44 243 LYS A O 1
ATOM 1966 N N . ARG A 1 244 ? 1.961 -19.520 5.604 1.00 84.88 244 ARG A N 1
ATOM 1967 C CA . ARG A 1 244 ? 2.180 -19.161 4.193 1.00 84.88 244 ARG A CA 1
ATOM 1968 C C . ARG A 1 244 ? 3.105 -17.954 4.016 1.00 84.88 244 ARG A C 1
ATOM 1970 O O . ARG A 1 244 ? 3.239 -17.445 2.908 1.00 84.88 244 ARG A O 1
ATOM 1977 N N . ASP A 1 245 ? 3.746 -17.492 5.088 1.00 85.00 245 ASP A N 1
ATOM 1978 C CA . ASP A 1 245 ? 4.687 -16.377 5.034 1.00 85.00 245 ASP A CA 1
ATOM 1979 C C . ASP A 1 245 ? 5.928 -16.767 4.218 1.00 85.00 245 ASP A C 1
ATOM 1981 O O . ASP A 1 245 ? 6.660 -17.703 4.564 1.00 85.00 245 ASP A O 1
ATOM 1985 N N . HIS A 1 246 ? 6.192 -16.034 3.134 1.00 87.56 246 HIS A N 1
ATOM 1986 C CA . HIS A 1 246 ? 7.315 -16.296 2.232 1.00 87.56 246 HIS A CA 1
ATOM 1987 C C . HIS A 1 246 ? 8.678 -16.144 2.913 1.00 87.56 246 HIS A C 1
ATOM 1989 O O . HIS A 1 246 ? 9.659 -16.681 2.409 1.00 87.56 246 HIS A O 1
ATOM 1995 N N . ARG A 1 247 ? 8.781 -15.450 4.052 1.00 86.44 247 ARG A N 1
ATOM 1996 C CA . ARG A 1 247 ? 10.027 -15.353 4.833 1.00 86.44 247 ARG A CA 1
ATOM 1997 C C . ARG A 1 247 ? 10.311 -16.665 5.554 1.00 86.44 247 ARG A C 1
ATOM 1999 O O . ARG A 1 247 ? 11.447 -17.137 5.573 1.00 86.44 247 ARG A O 1
ATOM 2006 N N . THR A 1 248 ? 9.265 -17.272 6.110 1.00 88.12 248 THR A N 1
ATOM 2007 C CA . THR A 1 248 ? 9.339 -18.582 6.762 1.00 88.12 248 THR A CA 1
ATOM 2008 C C . THR A 1 248 ? 9.605 -19.666 5.727 1.00 88.12 248 THR A C 1
ATOM 2010 O O . THR A 1 248 ? 10.590 -20.397 5.848 1.00 88.12 248 THR A O 1
ATOM 2013 N N . LEU A 1 249 ? 8.780 -19.722 4.678 1.00 91.50 249 LEU A N 1
ATOM 2014 C CA . LEU A 1 249 ? 8.904 -20.707 3.604 1.00 91.50 249 LEU A CA 1
ATOM 2015 C C . LEU A 1 249 ? 10.194 -20.525 2.808 1.00 91.50 249 LEU A C 1
ATOM 2017 O O . LEU A 1 249 ? 10.876 -21.501 2.522 1.00 91.50 249 LEU A O 1
ATOM 2021 N N . GLY A 1 250 ? 10.577 -19.285 2.506 1.00 92.50 250 GLY A N 1
ATOM 2022 C CA . GLY A 1 250 ? 11.800 -18.970 1.774 1.00 92.50 250 GLY A CA 1
ATOM 2023 C C . GLY A 1 250 ? 13.054 -19.496 2.467 1.00 92.50 250 GLY A C 1
ATOM 2024 O O . GLY A 1 250 ? 13.944 -20.012 1.795 1.00 92.50 250 GLY A O 1
ATOM 2025 N N . ARG A 1 251 ? 13.084 -19.458 3.806 1.00 90.94 251 ARG A N 1
ATOM 2026 C CA . ARG A 1 251 ? 14.150 -20.069 4.609 1.00 90.94 251 ARG A CA 1
ATOM 2027 C C . ARG A 1 251 ? 14.021 -21.592 4.686 1.00 90.94 251 ARG A C 1
ATOM 2029 O O . ARG A 1 251 ? 15.007 -22.289 4.486 1.00 90.94 251 ARG A O 1
ATOM 2036 N N . GLN A 1 252 ? 12.828 -22.117 4.979 1.00 94.00 252 GLN A N 1
ATOM 2037 C CA . GLN A 1 252 ? 12.597 -23.565 5.124 1.00 94.00 252 GLN A CA 1
ATOM 2038 C C . GLN A 1 252 ? 12.872 -24.348 3.832 1.00 94.00 252 GLN A C 1
ATOM 2040 O O . GLN A 1 252 ? 13.346 -25.479 3.884 1.00 94.00 252 GLN A O 1
ATOM 2045 N N . LEU A 1 253 ? 12.578 -23.745 2.680 1.00 95.88 253 LEU A N 1
ATOM 2046 C CA . LEU A 1 253 ? 12.737 -24.350 1.358 1.00 95.88 253 LEU A CA 1
ATOM 2047 C C . LEU A 1 253 ? 14.087 -24.037 0.702 1.00 95.88 253 LEU A C 1
ATOM 2049 O O . LEU A 1 253 ? 14.334 -24.525 -0.402 1.00 95.88 253 LEU A O 1
ATOM 2053 N N . ASP A 1 254 ? 14.956 -23.273 1.371 1.00 95.69 254 ASP A N 1
ATOM 2054 C CA . ASP A 1 254 ? 16.256 -22.847 0.844 1.00 95.69 254 ASP A CA 1
ATOM 2055 C C . ASP A 1 254 ? 16.130 -22.054 -0.475 1.00 95.69 254 ASP A C 1
ATOM 2057 O O . ASP A 1 254 ? 16.792 -22.325 -1.477 1.00 95.69 254 ASP A O 1
ATOM 2061 N N . LEU A 1 255 ? 15.202 -21.092 -0.503 1.00 96.94 255 LEU A N 1
ATOM 2062 C CA . LEU A 1 255 ? 14.949 -20.232 -1.664 1.00 96.94 255 LEU A CA 1
ATOM 2063 C C . LEU A 1 255 ? 15.706 -18.910 -1.567 1.00 96.94 255 LEU A C 1
ATOM 2065 O O . LEU A 1 255 ? 16.246 -18.441 -2.569 1.00 96.94 255 LEU A O 1
ATOM 2069 N N . ILE A 1 256 ? 15.721 -18.299 -0.381 1.00 96.12 256 ILE A N 1
ATOM 2070 C CA . ILE A 1 256 ? 16.280 -16.963 -0.162 1.00 96.12 256 ILE A CA 1
ATOM 2071 C C . ILE A 1 256 ? 16.927 -16.824 1.219 1.00 96.12 256 ILE A C 1
ATOM 2073 O O . ILE A 1 256 ? 16.543 -17.502 2.174 1.00 96.12 256 ILE A O 1
ATOM 2077 N N . SER A 1 257 ? 17.829 -15.854 1.346 1.00 93.38 257 SER A N 1
ATOM 2078 C CA . SER A 1 257 ? 18.283 -15.313 2.629 1.00 93.38 257 SER A CA 1
ATOM 2079 C C . SER A 1 257 ? 18.419 -13.788 2.591 1.00 93.38 257 SER A C 1
ATOM 2081 O O . SER A 1 257 ? 18.502 -13.171 1.527 1.00 93.38 257 SER A O 1
ATOM 2083 N N . ILE A 1 258 ? 18.415 -13.171 3.775 1.00 90.06 258 ILE A N 1
ATOM 2084 C CA . ILE A 1 258 ? 18.751 -11.758 3.978 1.00 90.06 258 ILE A CA 1
ATOM 2085 C C . ILE A 1 258 ? 19.975 -11.746 4.886 1.00 90.06 258 ILE A C 1
ATOM 2087 O O . ILE A 1 258 ? 19.913 -12.254 6.004 1.00 90.06 258 ILE A O 1
ATOM 2091 N N . GLN A 1 259 ? 21.088 -11.219 4.380 1.00 88.94 259 GLN A N 1
ATOM 2092 C CA . GLN A 1 259 ? 22.377 -11.246 5.066 1.00 88.94 259 GLN A CA 1
ATOM 2093 C C . GLN A 1 259 ? 22.601 -9.919 5.788 1.00 88.94 259 GLN A C 1
ATOM 2095 O O . GLN A 1 259 ? 22.703 -8.878 5.144 1.00 88.94 259 GLN A O 1
ATOM 2100 N N . GLU A 1 260 ? 22.709 -9.953 7.115 1.00 85.44 260 GLU A N 1
ATOM 2101 C CA . GLU A 1 260 ? 22.899 -8.747 7.935 1.00 85.44 260 GLU A CA 1
ATOM 2102 C C . GLU A 1 260 ? 24.134 -7.944 7.499 1.00 85.44 260 GLU A C 1
ATOM 2104 O O . GLU A 1 260 ? 24.047 -6.731 7.333 1.00 85.44 260 GLU A O 1
ATOM 2109 N N . LEU A 1 261 ? 25.240 -8.635 7.194 1.00 90.56 261 LEU A N 1
ATOM 2110 C CA . LEU A 1 261 ? 26.481 -8.019 6.715 1.00 90.56 261 LEU A CA 1
ATOM 2111 C C . LEU A 1 261 ? 26.316 -7.279 5.376 1.00 90.56 261 LEU A C 1
ATOM 2113 O O . LEU A 1 261 ? 26.984 -6.277 5.143 1.00 90.56 261 LEU A O 1
ATOM 2117 N N . ALA A 1 262 ? 25.445 -7.770 4.490 1.00 88.75 262 ALA A N 1
ATOM 2118 C CA . ALA A 1 262 ? 25.181 -7.124 3.204 1.00 88.75 262 ALA A CA 1
ATOM 2119 C C . ALA A 1 262 ? 24.214 -5.937 3.338 1.00 88.75 262 ALA A C 1
ATOM 2121 O O . ALA A 1 262 ? 24.220 -5.035 2.502 1.00 88.75 262 ALA A O 1
ATOM 2122 N N . GLY A 1 263 ? 23.396 -5.930 4.390 1.00 85.75 263 GLY A N 1
ATOM 2123 C CA . GLY A 1 263 ? 22.419 -4.893 4.683 1.00 85.75 263 GLY A CA 1
ATOM 2124 C C . GLY A 1 263 ? 20.971 -5.321 4.407 1.00 85.75 263 GLY A C 1
ATOM 2125 O O . GLY A 1 263 ? 20.695 -6.196 3.579 1.00 85.75 263 GLY A O 1
ATOM 2126 N N . PRO A 1 264 ? 20.002 -4.704 5.106 1.00 85.81 264 PRO A N 1
ATOM 2127 C CA . PRO A 1 264 ? 18.605 -5.104 5.036 1.00 85.81 264 PRO A CA 1
ATOM 2128 C C . PRO A 1 264 ? 17.974 -4.725 3.689 1.00 85.81 264 PRO A C 1
ATOM 2130 O O . PRO A 1 264 ? 18.294 -3.694 3.093 1.00 85.81 264 PRO A O 1
ATOM 2133 N N . GLY A 1 265 ? 17.029 -5.549 3.225 1.00 87.94 265 GLY A N 1
ATOM 2134 C CA . GLY A 1 265 ? 16.297 -5.315 1.975 1.00 87.94 265 GLY A CA 1
ATOM 2135 C C . GLY A 1 265 ? 17.078 -5.668 0.706 1.00 87.94 265 GLY A C 1
ATOM 2136 O O . GLY A 1 265 ? 16.623 -5.328 -0.382 1.00 87.94 265 GLY A O 1
ATOM 2137 N N . LEU A 1 266 ? 18.228 -6.336 0.829 1.00 93.25 266 LEU A N 1
ATOM 2138 C CA . LEU A 1 266 ? 18.993 -6.898 -0.284 1.00 93.25 266 LEU A CA 1
ATOM 2139 C C . LEU A 1 266 ? 18.902 -8.425 -0.226 1.00 93.25 266 LEU A C 1
ATOM 2141 O O . LEU A 1 266 ? 19.395 -9.060 0.706 1.00 93.25 266 LEU A O 1
ATOM 2145 N N . ILE A 1 267 ? 18.201 -9.008 -1.197 1.00 94.69 267 ILE A N 1
ATOM 2146 C CA . ILE A 1 267 ? 17.791 -10.414 -1.160 1.00 94.69 267 ILE A CA 1
ATOM 2147 C C . ILE A 1 267 ? 18.817 -11.298 -1.861 1.00 94.69 267 ILE A C 1
ATOM 2149 O O . ILE A 1 267 ? 19.130 -11.094 -3.034 1.00 94.69 267 ILE A O 1
ATOM 2153 N N . PHE A 1 268 ? 19.272 -12.334 -1.163 1.00 95.38 268 PHE A N 1
ATOM 2154 C CA . PHE A 1 268 ? 20.143 -13.365 -1.711 1.00 95.38 268 PHE A CA 1
ATOM 2155 C C . PHE A 1 268 ? 19.277 -14.528 -2.178 1.00 95.38 268 PHE A C 1
ATOM 2157 O O . PHE A 1 268 ? 18.713 -15.252 -1.360 1.00 95.38 268 PHE A O 1
ATOM 2164 N N . PHE A 1 269 ? 19.160 -14.711 -3.492 1.00 96.38 269 PHE A N 1
ATOM 2165 C CA . PHE A 1 269 ? 18.480 -15.869 -4.067 1.00 96.38 269 PHE A CA 1
ATOM 2166 C C . PHE A 1 269 ? 19.419 -17.078 -4.054 1.00 96.38 269 PHE A C 1
ATOM 2168 O O . PHE A 1 269 ? 20.503 -17.044 -4.632 1.00 96.38 269 PHE A O 1
ATOM 2175 N N . HIS A 1 270 ? 18.998 -18.150 -3.390 1.00 97.25 270 HIS A N 1
ATOM 2176 C CA . HIS A 1 270 ? 19.711 -19.428 -3.349 1.00 97.25 270 HIS A CA 1
ATOM 2177 C C . HIS A 1 270 ? 19.427 -20.226 -4.632 1.00 97.25 270 HIS A C 1
ATOM 2179 O O . HIS A 1 270 ? 18.514 -19.852 -5.369 1.00 97.25 270 HIS A O 1
ATOM 2185 N N . PRO A 1 271 ? 20.132 -21.336 -4.931 1.00 98.19 271 PRO A N 1
ATOM 2186 C CA . PRO A 1 271 ? 19.977 -22.044 -6.207 1.00 98.19 271 PRO A CA 1
ATOM 2187 C C . PRO A 1 271 ? 18.524 -22.370 -6.590 1.00 98.19 271 PRO A C 1
ATOM 2189 O O . PRO A 1 271 ? 18.129 -22.175 -7.738 1.00 98.19 271 PRO A O 1
ATOM 2192 N N . LYS A 1 272 ? 17.695 -22.795 -5.627 1.00 97.56 272 LYS A N 1
ATOM 2193 C CA . LYS A 1 272 ? 16.273 -23.083 -5.873 1.00 97.56 272 LYS A CA 1
ATOM 2194 C C . LYS A 1 272 ? 15.452 -21.818 -6.129 1.00 97.56 272 LYS A C 1
ATOM 2196 O O . LYS A 1 272 ? 14.647 -21.796 -7.055 1.00 97.56 272 LYS A O 1
ATOM 2201 N N . GLY A 1 273 ? 15.662 -20.757 -5.349 1.00 96.75 273 GLY A N 1
ATOM 2202 C CA . GLY A 1 273 ? 14.981 -19.476 -5.562 1.00 96.75 273 GLY A CA 1
ATOM 2203 C C . GLY A 1 273 ? 15.402 -18.803 -6.868 1.00 96.75 273 GLY A C 1
ATOM 2204 O O . GLY A 1 273 ? 14.563 -18.265 -7.585 1.00 96.75 273 GLY A O 1
ATOM 2205 N N . ALA A 1 274 ? 16.684 -18.895 -7.220 1.00 96.81 274 ALA A N 1
ATOM 2206 C CA . ALA A 1 274 ? 17.226 -18.421 -8.486 1.00 96.81 274 ALA A CA 1
ATOM 2207 C C . ALA A 1 274 ? 16.631 -19.184 -9.679 1.00 96.81 274 ALA A C 1
ATOM 2209 O O . ALA A 1 274 ? 16.325 -18.567 -10.695 1.00 96.81 274 ALA A O 1
ATOM 2210 N N . LEU A 1 275 ? 16.398 -20.496 -9.551 1.00 97.44 275 LEU A N 1
ATOM 2211 C CA . LEU A 1 275 ? 15.706 -21.278 -10.577 1.00 97.44 275 LEU A CA 1
ATOM 2212 C C . LEU A 1 275 ? 14.251 -20.828 -10.759 1.00 97.44 275 LEU A C 1
ATOM 2214 O O . LEU A 1 275 ? 13.823 -20.637 -11.893 1.00 97.44 275 LEU A O 1
ATOM 2218 N N . VAL A 1 276 ? 13.507 -20.615 -9.667 1.00 95.44 276 VAL A N 1
ATOM 2219 C CA . VAL A 1 276 ? 12.138 -20.069 -9.738 1.00 95.44 276 VAL A CA 1
ATOM 2220 C C . VAL A 1 276 ? 12.153 -18.724 -10.455 1.00 95.44 276 VAL A C 1
ATOM 2222 O O . VAL A 1 276 ? 11.437 -18.542 -11.433 1.00 95.44 276 VAL A O 1
ATOM 2225 N N . ARG A 1 277 ? 13.032 -17.812 -10.029 1.00 95.06 277 ARG A N 1
ATOM 2226 C CA . ARG A 1 277 ? 13.203 -16.503 -10.660 1.00 95.06 277 ARG A CA 1
ATOM 2227 C C . ARG A 1 277 ? 13.520 -16.621 -12.154 1.00 95.06 277 ARG A C 1
ATOM 2229 O O . ARG A 1 277 ? 12.880 -15.946 -12.949 1.00 95.06 277 ARG A O 1
ATOM 2236 N N . LYS A 1 278 ? 14.445 -17.502 -12.548 1.00 96.44 278 LYS A N 1
ATOM 2237 C CA . LYS A 1 278 ? 14.787 -17.750 -13.957 1.00 96.44 278 LYS A CA 1
ATOM 2238 C C . LYS A 1 278 ? 13.559 -18.154 -14.775 1.00 96.44 278 LYS A C 1
ATOM 2240 O O . LYS A 1 278 ? 13.361 -17.613 -15.853 1.00 96.44 278 LYS A O 1
ATOM 2245 N N . LEU A 1 279 ? 12.745 -19.085 -14.273 1.00 95.38 279 LEU A N 1
ATOM 2246 C CA . LEU A 1 279 ? 11.546 -19.555 -14.979 1.00 95.38 279 LEU A CA 1
ATOM 2247 C C . LEU A 1 279 ? 10.530 -18.424 -15.196 1.00 95.38 279 LEU A C 1
ATOM 2249 O O . LEU A 1 279 ? 9.970 -18.316 -16.284 1.00 95.38 279 LEU A O 1
ATOM 2253 N N . LEU A 1 280 ? 10.336 -17.567 -14.186 1.00 93.25 280 LEU A N 1
ATOM 2254 C CA . LEU A 1 280 ? 9.472 -16.387 -14.291 1.00 93.25 280 LEU A CA 1
ATOM 2255 C C . LEU A 1 280 ? 10.006 -15.400 -15.337 1.00 93.25 280 LEU A C 1
ATOM 2257 O O . LEU A 1 280 ? 9.270 -14.948 -16.212 1.00 93.25 280 LEU A O 1
ATOM 2261 N N . GLU A 1 281 ? 11.300 -15.086 -15.262 1.00 94.62 281 GLU A N 1
ATOM 2262 C CA . GLU A 1 281 ? 11.945 -14.140 -16.169 1.00 94.62 281 GLU A CA 1
ATOM 2263 C C . GLU A 1 281 ? 11.964 -14.636 -17.622 1.00 94.62 281 GLU A C 1
ATOM 2265 O O . GLU A 1 281 ? 11.738 -13.849 -18.537 1.00 94.62 281 GLU A O 1
ATOM 2270 N N . ASP A 1 282 ? 12.215 -15.925 -17.854 1.00 95.69 282 ASP A N 1
ATOM 2271 C CA . ASP A 1 282 ? 12.213 -16.508 -19.199 1.00 95.69 282 ASP A CA 1
ATOM 2272 C C . ASP A 1 282 ? 10.827 -16.436 -19.832 1.00 95.69 282 ASP A C 1
ATOM 2274 O O . ASP A 1 282 ? 10.697 -15.987 -20.971 1.00 95.69 282 ASP A O 1
ATOM 2278 N N . TRP A 1 283 ? 9.784 -16.787 -19.073 1.00 95.25 283 TRP A N 1
ATOM 2279 C CA . TRP A 1 283 ? 8.415 -16.648 -19.554 1.00 95.25 283 TRP A CA 1
ATOM 2280 C C . TRP A 1 283 ? 8.091 -15.188 -19.893 1.00 95.25 283 TRP A C 1
ATOM 2282 O O . TRP A 1 283 ? 7.560 -14.920 -20.970 1.00 95.25 283 TRP A O 1
ATOM 2292 N N . MET A 1 284 ? 8.477 -14.233 -19.037 1.00 92.94 284 MET A N 1
ATOM 2293 C CA . MET A 1 284 ? 8.282 -12.804 -19.312 1.00 92.94 284 MET A CA 1
ATOM 2294 C C . MET A 1 284 ? 9.007 -12.348 -20.583 1.00 92.94 284 MET A C 1
ATOM 2296 O O . MET A 1 284 ? 8.401 -11.678 -21.418 1.00 92.94 284 MET A O 1
ATOM 2300 N N . ARG A 1 285 ? 10.271 -12.749 -20.786 1.00 93.50 285 ARG A N 1
ATOM 2301 C CA . ARG A 1 285 ? 11.026 -12.448 -22.020 1.00 93.50 285 ARG A CA 1
ATOM 2302 C C . ARG A 1 285 ? 10.323 -13.001 -23.257 1.00 93.50 285 ARG A C 1
ATOM 2304 O O . ARG A 1 285 ? 10.213 -12.300 -24.260 1.00 93.50 285 ARG A O 1
ATOM 2311 N N . GLU A 1 286 ? 9.813 -14.229 -23.192 1.00 95.81 286 GLU A N 1
ATOM 2312 C CA . GLU A 1 286 ? 9.040 -14.808 -24.293 1.00 95.81 286 GLU A CA 1
ATOM 2313 C C . GLU A 1 286 ? 7.758 -14.020 -24.579 1.00 95.81 286 GLU A C 1
ATOM 2315 O O . GLU A 1 286 ? 7.425 -13.804 -25.746 1.00 95.81 286 GLU A O 1
ATOM 2320 N N . GLN A 1 287 ? 7.032 -13.587 -23.543 1.00 93.62 287 GLN A N 1
ATOM 2321 C CA . GLN A 1 287 ? 5.814 -12.796 -23.725 1.00 93.62 287 GLN A CA 1
ATOM 2322 C C . GLN A 1 287 ? 6.103 -11.408 -24.304 1.00 93.62 287 GLN A C 1
ATOM 2324 O O . GLN A 1 287 ? 5.336 -10.962 -25.160 1.00 93.62 287 GLN A O 1
ATOM 2329 N N . TYR A 1 288 ? 7.208 -10.771 -23.901 1.00 91.31 288 TYR A N 1
ATOM 2330 C CA . TYR A 1 288 ? 7.680 -9.516 -24.486 1.00 91.31 288 TYR A CA 1
ATOM 2331 C C . TYR A 1 288 ? 7.919 -9.656 -25.989 1.00 91.31 288 TYR A C 1
ATOM 2333 O O . TYR A 1 288 ? 7.333 -8.915 -26.779 1.00 91.31 288 TYR A O 1
ATOM 2341 N N . LEU A 1 289 ? 8.699 -10.658 -26.403 1.00 93.50 289 LEU A N 1
ATOM 2342 C CA . LEU A 1 289 ? 8.993 -10.886 -27.820 1.00 93.50 289 LEU A CA 1
ATOM 2343 C C . LEU A 1 289 ? 7.726 -11.207 -28.626 1.00 93.50 289 LEU A C 1
ATOM 2345 O O . LEU A 1 289 ? 7.528 -10.659 -29.709 1.00 93.50 289 LEU A O 1
ATOM 2349 N N . LYS A 1 290 ? 6.827 -12.043 -28.085 1.00 93.88 290 LYS A N 1
ATOM 2350 C CA . LYS A 1 290 ? 5.543 -12.382 -28.731 1.00 93.88 290 LYS A CA 1
ATOM 2351 C C . LYS A 1 290 ? 4.639 -11.163 -28.940 1.00 93.88 290 LYS A C 1
ATOM 2353 O O . LYS A 1 290 ? 3.877 -11.148 -29.901 1.00 93.88 290 LYS A O 1
ATOM 2358 N N . ARG A 1 291 ? 4.723 -10.157 -28.064 1.00 90.75 291 ARG A N 1
ATOM 2359 C CA . ARG A 1 291 ? 3.927 -8.915 -28.119 1.00 90.75 291 ARG A CA 1
ATOM 2360 C C . ARG A 1 291 ? 4.658 -7.753 -28.801 1.00 90.75 291 ARG A C 1
ATOM 2362 O O . ARG A 1 291 ? 4.172 -6.627 -28.781 1.00 90.75 291 ARG A O 1
ATOM 2369 N N . GLY A 1 292 ? 5.808 -8.013 -29.428 1.00 91.94 292 GLY A N 1
ATOM 2370 C CA . GLY A 1 292 ? 6.546 -7.009 -30.194 1.00 91.94 292 GLY A CA 1
ATOM 2371 C C . GLY A 1 292 ? 7.255 -5.964 -29.331 1.00 91.94 292 GLY A C 1
ATOM 2372 O O . GLY A 1 292 ? 7.321 -4.803 -29.732 1.00 91.94 292 GLY A O 1
ATOM 2373 N N . TYR A 1 293 ? 7.742 -6.360 -28.151 1.00 92.31 293 TYR A N 1
ATOM 2374 C CA . TYR A 1 293 ? 8.679 -5.568 -27.356 1.00 92.31 293 TYR A CA 1
ATOM 2375 C C . TYR A 1 293 ? 10.117 -5.890 -27.759 1.00 92.31 293 TYR A C 1
ATOM 2377 O O . TYR A 1 293 ? 10.511 -7.056 -27.830 1.00 92.31 293 TYR A O 1
ATOM 2385 N N . ASP A 1 294 ? 10.910 -4.842 -27.948 1.00 94.06 294 ASP A N 1
ATOM 2386 C CA . ASP A 1 294 ? 12.352 -4.921 -28.101 1.00 94.06 294 ASP A CA 1
ATOM 2387 C C . ASP A 1 294 ? 12.997 -4.967 -26.713 1.00 94.06 294 ASP A C 1
ATOM 2389 O O . ASP A 1 294 ? 12.825 -4.064 -25.889 1.00 94.06 294 ASP A O 1
ATOM 2393 N N . LEU A 1 295 ? 13.742 -6.038 -26.441 1.00 94.94 295 LEU A N 1
ATOM 2394 C CA . LEU A 1 295 ? 14.442 -6.196 -25.171 1.00 94.94 295 LEU A CA 1
ATOM 2395 C C . LEU A 1 295 ? 15.669 -5.279 -25.119 1.00 94.94 295 LEU A C 1
ATOM 2397 O O . LEU A 1 295 ? 16.511 -5.303 -26.018 1.00 94.94 295 LEU A O 1
ATOM 2401 N N . VAL A 1 296 ? 15.794 -4.508 -24.041 1.00 95.19 296 VAL A N 1
ATOM 2402 C CA . VAL A 1 296 ? 16.923 -3.604 -23.788 1.00 95.19 296 VAL A CA 1
ATOM 2403 C C . VAL A 1 296 ? 17.531 -3.850 -22.409 1.00 95.19 296 VAL A C 1
ATOM 2405 O O . VAL A 1 296 ? 16.905 -4.443 -21.534 1.00 95.19 296 VAL A O 1
ATOM 2408 N N . ASN A 1 297 ? 18.758 -3.372 -22.197 1.00 95.81 297 ASN A N 1
ATOM 2409 C CA . ASN A 1 297 ? 19.418 -3.373 -20.894 1.00 95.81 297 ASN A CA 1
ATOM 2410 C C . ASN A 1 297 ? 20.092 -2.026 -20.654 1.00 95.81 297 ASN A C 1
ATOM 2412 O O . ASN A 1 297 ? 20.850 -1.549 -21.500 1.00 95.81 297 ASN A O 1
ATOM 2416 N N . THR A 1 298 ? 19.842 -1.427 -19.491 1.00 95.56 298 THR A N 1
ATOM 2417 C CA . THR A 1 298 ? 20.392 -0.118 -19.130 1.00 95.56 298 THR A CA 1
ATOM 2418 C C . THR A 1 298 ? 21.281 -0.197 -17.884 1.00 95.56 298 THR A C 1
ATOM 2420 O O . THR A 1 298 ? 20.993 -0.981 -16.974 1.00 95.56 298 THR A O 1
ATOM 2423 N N . PRO A 1 299 ? 22.361 0.610 -17.796 1.00 96.62 299 PRO A N 1
ATOM 2424 C CA . PRO A 1 299 ? 23.277 0.596 -16.651 1.00 96.62 299 PRO A CA 1
ATOM 2425 C C . PRO A 1 299 ? 22.589 0.810 -15.292 1.00 96.62 299 PRO A C 1
ATOM 2427 O O . PRO A 1 299 ? 21.589 1.514 -15.194 1.00 96.62 299 PRO A O 1
ATOM 2430 N N . HIS A 1 300 ? 23.160 0.267 -14.212 1.00 96.19 300 HIS A N 1
ATOM 2431 C CA . HIS A 1 300 ? 22.643 0.489 -12.850 1.00 96.19 300 HIS A CA 1
ATOM 2432 C C . HIS A 1 300 ? 23.047 1.839 -12.250 1.00 96.19 300 HIS A C 1
ATOM 2434 O O . HIS A 1 300 ? 22.397 2.310 -11.321 1.00 96.19 300 HIS A O 1
ATOM 2440 N N . VAL A 1 301 ? 24.126 2.441 -12.753 1.00 95.44 301 VAL A N 1
ATOM 2441 C CA . VAL A 1 301 ? 24.715 3.682 -12.241 1.00 95.44 301 VAL A CA 1
ATOM 2442 C C . VAL A 1 301 ? 24.770 4.696 -13.377 1.00 95.44 301 VAL A C 1
ATOM 2444 O O . VAL A 1 301 ? 25.273 4.391 -14.457 1.00 95.44 301 VAL A O 1
ATOM 2447 N N . MET A 1 302 ? 24.246 5.898 -13.142 1.00 94.12 302 MET A N 1
ATOM 2448 C CA . MET A 1 302 ? 24.198 6.982 -14.130 1.00 94.12 302 MET A CA 1
ATOM 2449 C C . MET A 1 302 ? 24.507 8.327 -13.463 1.00 94.12 302 MET A C 1
ATOM 2451 O O . MET A 1 302 ? 24.344 8.475 -12.248 1.00 94.12 302 MET A O 1
ATOM 2455 N N . ARG A 1 303 ? 24.963 9.310 -14.251 1.00 93.38 303 ARG A N 1
ATOM 2456 C CA . ARG A 1 303 ? 25.298 10.657 -13.758 1.00 93.38 303 ARG A CA 1
ATOM 2457 C C . ARG A 1 303 ? 24.089 11.330 -13.113 1.00 93.38 303 ARG A C 1
ATOM 2459 O O . ARG A 1 303 ? 22.978 11.227 -13.624 1.00 93.38 303 ARG A O 1
ATOM 2466 N N . GLU A 1 304 ? 24.319 12.082 -12.039 1.00 91.62 304 GLU A N 1
ATOM 2467 C CA . GLU A 1 304 ? 23.270 12.790 -11.297 1.00 91.62 304 GLU A CA 1
ATOM 2468 C C . GLU A 1 304 ? 22.460 13.748 -12.183 1.00 91.62 304 GLU A C 1
ATOM 2470 O O . GLU A 1 304 ? 21.238 13.819 -12.065 1.00 91.62 304 GLU A O 1
ATOM 2475 N N . GLN A 1 305 ? 23.132 14.389 -13.143 1.00 89.12 305 GLN A N 1
ATOM 2476 C CA . GLN A 1 305 ? 22.525 15.282 -14.129 1.00 89.12 305 GLN A CA 1
ATOM 2477 C C . GLN A 1 305 ? 21.363 14.630 -14.897 1.00 89.12 305 GLN A C 1
ATOM 2479 O O . GLN A 1 305 ? 20.374 15.295 -15.191 1.00 89.12 305 GLN A O 1
ATOM 2484 N N . LEU A 1 306 ? 21.431 13.325 -15.183 1.00 86.94 306 LEU A N 1
ATOM 2485 C CA . LEU A 1 306 ? 20.343 12.604 -15.849 1.00 86.94 306 LEU A CA 1
ATOM 2486 C C . LEU A 1 306 ? 19.063 12.598 -14.997 1.00 86.94 306 LEU A C 1
ATOM 2488 O O . LEU A 1 306 ? 17.957 12.790 -15.506 1.00 86.94 306 LEU A O 1
ATOM 2492 N N . TRP A 1 307 ? 19.209 12.401 -13.687 1.00 87.31 307 TRP A N 1
ATOM 2493 C CA . TRP A 1 307 ? 18.099 12.399 -12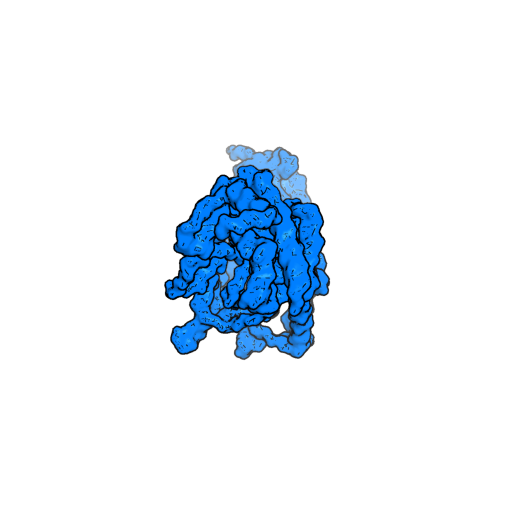.731 1.00 87.31 307 TRP A CA 1
ATOM 2494 C C . TRP A 1 307 ? 17.536 13.803 -12.510 1.00 87.31 307 TRP A C 1
ATOM 2496 O O . TRP A 1 307 ? 16.343 13.947 -12.254 1.00 87.31 307 TRP A O 1
ATOM 2506 N N . GLN A 1 308 ? 18.372 14.833 -12.650 1.00 84.19 308 GLN A N 1
ATOM 2507 C CA . GLN A 1 308 ? 17.938 16.227 -12.636 1.00 84.19 308 GLN A CA 1
ATOM 2508 C C . GLN A 1 308 ? 17.112 16.572 -13.882 1.00 84.19 308 GLN A C 1
ATOM 2510 O O . GLN A 1 308 ? 16.001 17.072 -13.746 1.00 84.19 308 GLN A O 1
ATOM 2515 N N . ILE A 1 309 ? 17.611 16.245 -15.083 1.00 78.19 309 ILE A N 1
ATOM 2516 C CA . ILE A 1 309 ? 16.910 16.490 -16.359 1.00 78.19 309 ILE A CA 1
ATOM 2517 C C . ILE A 1 309 ? 15.548 15.787 -16.381 1.00 78.19 309 ILE A C 1
ATOM 2519 O O . ILE A 1 309 ? 14.552 16.352 -16.821 1.00 78.19 309 ILE A O 1
ATOM 2523 N N . SER A 1 310 ? 15.494 14.558 -15.872 1.00 75.88 310 SER A N 1
ATOM 2524 C CA . SER A 1 310 ? 14.260 13.767 -15.818 1.00 75.88 310 SER A CA 1
ATOM 2525 C C . SER A 1 310 ? 13.313 14.133 -14.662 1.00 75.88 310 SER A C 1
ATOM 2527 O O . SER A 1 310 ? 12.255 13.513 -14.538 1.00 75.88 310 SER A O 1
ATOM 2529 N N . GLY A 1 311 ? 13.680 15.090 -13.798 1.00 77.69 311 GLY A N 1
ATOM 2530 C CA . GLY A 1 311 ? 12.883 15.534 -12.643 1.00 77.69 311 GLY A CA 1
ATOM 2531 C C . GLY A 1 311 ? 12.898 14.587 -11.434 1.00 77.69 311 GLY A C 1
ATOM 2532 O O . GLY A 1 311 ? 12.358 14.900 -10.380 1.00 77.69 311 GLY A O 1
ATOM 2533 N N . HIS A 1 312 ? 13.548 13.426 -11.517 1.00 82.62 312 HIS A N 1
ATOM 2534 C CA . HIS A 1 312 ? 13.616 12.492 -10.388 1.00 82.62 312 HIS A CA 1
ATOM 2535 C C . HIS A 1 312 ? 14.356 13.062 -9.187 1.00 82.62 312 HIS A C 1
ATOM 2537 O O . HIS A 1 312 ? 14.025 12.734 -8.054 1.00 82.62 312 HIS A O 1
ATOM 2543 N N . LEU A 1 313 ? 15.361 13.904 -9.418 1.00 84.88 313 LEU A N 1
ATOM 2544 C CA . LEU A 1 313 ? 16.124 14.471 -8.318 1.00 84.88 313 LEU A CA 1
ATOM 2545 C C . LEU A 1 313 ? 15.287 15.462 -7.490 1.00 84.88 313 LEU A C 1
ATOM 2547 O O . LEU A 1 313 ? 15.465 15.515 -6.283 1.00 84.88 313 LEU A O 1
ATOM 2551 N N . SER A 1 314 ? 14.352 16.207 -8.087 1.00 81.00 314 SER A N 1
ATOM 2552 C CA . SER A 1 314 ? 13.485 17.123 -7.329 1.00 81.00 314 SER A CA 1
ATOM 2553 C C . SER A 1 314 ? 12.395 16.383 -6.552 1.00 81.00 314 SER A C 1
ATOM 2555 O O . SER A 1 314 ? 12.139 16.722 -5.403 1.00 81.00 314 SER A O 1
ATOM 2557 N N . HIS A 1 315 ? 11.780 15.360 -7.152 1.00 76.56 315 HIS A N 1
ATOM 2558 C CA . HIS A 1 315 ? 10.615 14.681 -6.564 1.00 76.56 315 HIS A CA 1
ATOM 2559 C C . HIS A 1 315 ? 10.946 13.395 -5.795 1.00 76.56 315 HIS A C 1
ATOM 2561 O O . HIS A 1 315 ? 10.132 12.924 -5.006 1.00 76.56 315 HIS A O 1
ATOM 2567 N N . TYR A 1 316 ? 12.108 12.784 -6.041 1.00 82.19 316 TYR A N 1
ATOM 2568 C CA . TYR A 1 316 ? 12.431 11.432 -5.570 1.00 82.19 316 TYR A CA 1
ATOM 2569 C C . TYR A 1 316 ? 13.799 11.320 -4.882 1.00 82.19 316 TYR A C 1
ATOM 2571 O O . TYR A 1 316 ? 14.190 10.215 -4.507 1.00 82.19 316 TYR A O 1
ATOM 2579 N N . ALA A 1 317 ? 14.527 12.428 -4.682 1.00 87.00 317 ALA A N 1
ATOM 2580 C CA . ALA A 1 317 ? 15.873 12.411 -4.094 1.00 87.00 317 ALA A CA 1
ATOM 2581 C C . ALA A 1 317 ? 15.952 11.703 -2.737 1.00 87.00 317 ALA A C 1
ATOM 2583 O O . ALA A 1 317 ? 16.929 10.996 -2.496 1.00 87.00 317 ALA A O 1
ATOM 2584 N N . GLU A 1 318 ? 14.942 11.863 -1.879 1.00 86.56 318 GLU A N 1
ATOM 2585 C CA . GLU A 1 318 ? 14.893 11.238 -0.548 1.00 86.56 318 GLU A CA 1
ATOM 2586 C C . GLU A 1 318 ? 14.842 9.704 -0.611 1.00 86.56 318 GLU A C 1
ATOM 2588 O O . GLU A 1 318 ? 15.329 9.026 0.289 1.00 86.56 318 GLU A O 1
ATOM 2593 N N . ASN A 1 319 ? 14.301 9.156 -1.704 1.00 88.94 319 ASN A N 1
ATOM 2594 C CA . ASN A 1 319 ? 14.176 7.719 -1.943 1.00 88.94 319 ASN A CA 1
ATOM 2595 C C . ASN A 1 319 ? 15.277 7.178 -2.872 1.00 88.94 319 ASN A C 1
ATOM 2597 O O . ASN A 1 319 ? 15.232 6.017 -3.287 1.00 88.94 319 ASN A O 1
ATOM 2601 N N . MET A 1 320 ? 16.274 7.994 -3.220 1.00 93.62 320 MET A N 1
ATOM 2602 C CA . MET A 1 320 ? 17.438 7.575 -3.997 1.00 93.62 320 MET A CA 1
ATOM 2603 C C . MET A 1 320 ? 18.620 7.293 -3.075 1.00 93.62 320 MET A C 1
ATOM 2605 O O . MET A 1 320 ? 18.848 7.996 -2.094 1.00 93.62 320 MET A O 1
ATOM 2609 N N . TYR A 1 321 ? 19.434 6.301 -3.434 1.00 93.56 321 TYR A N 1
ATOM 2610 C CA . TYR A 1 321 ? 20.723 6.114 -2.776 1.00 93.56 321 TYR A CA 1
ATOM 2611 C C . TYR A 1 321 ? 21.608 7.359 -2.930 1.00 93.56 321 TYR A C 1
ATOM 2613 O O . TYR A 1 321 ? 21.513 8.098 -3.920 1.00 93.56 321 TYR A O 1
ATOM 2621 N N . ALA A 1 322 ? 22.470 7.568 -1.933 1.00 92.69 322 ALA A N 1
ATOM 2622 C CA . ALA A 1 322 ? 23.401 8.685 -1.896 1.00 92.69 322 ALA A CA 1
ATOM 2623 C C . ALA A 1 322 ? 24.267 8.743 -3.165 1.00 92.69 322 ALA A C 1
ATOM 2625 O O . ALA A 1 322 ? 24.597 7.717 -3.768 1.00 92.69 322 ALA A O 1
ATOM 2626 N N . ALA A 1 323 ? 24.625 9.963 -3.565 1.00 93.12 323 ALA A N 1
ATOM 2627 C CA . ALA A 1 323 ? 25.502 10.171 -4.704 1.00 93.12 323 ALA A CA 1
ATOM 2628 C C . ALA A 1 323 ? 26.916 9.654 -4.408 1.00 93.12 323 ALA A C 1
ATOM 2630 O O . ALA A 1 323 ? 27.458 9.889 -3.330 1.00 93.12 323 ALA A O 1
ATOM 2631 N N . MET A 1 324 ? 27.502 8.976 -5.389 1.00 94.62 324 MET A N 1
ATOM 2632 C CA . MET A 1 324 ? 28.901 8.566 -5.412 1.00 94.62 324 MET A CA 1
ATOM 2633 C C . MET A 1 324 ? 29.683 9.595 -6.225 1.00 94.62 324 MET A C 1
ATOM 2635 O O . MET A 1 324 ? 29.308 9.894 -7.361 1.00 94.62 324 MET A O 1
ATOM 2639 N N . GLU A 1 325 ? 30.748 10.137 -5.650 1.00 93.00 325 GLU A N 1
ATOM 2640 C CA . GLU A 1 325 ? 31.675 11.017 -6.362 1.00 93.00 325 GLU A CA 1
ATOM 2641 C C . GLU A 1 325 ? 32.733 10.169 -7.064 1.00 93.00 325 GLU A C 1
ATOM 2643 O O . GLU A 1 325 ? 33.360 9.304 -6.450 1.00 93.00 325 GLU A O 1
ATOM 2648 N N . LEU A 1 326 ? 32.885 10.389 -8.368 1.00 88.81 326 LEU A N 1
ATOM 2649 C CA . LEU A 1 326 ? 33.907 9.754 -9.187 1.00 88.81 326 LEU A CA 1
ATOM 2650 C C . LEU A 1 326 ? 34.428 10.791 -10.182 1.00 88.81 326 LEU A C 1
ATOM 2652 O O . LEU A 1 326 ? 33.673 11.263 -11.039 1.00 88.81 326 LEU A O 1
ATOM 2656 N N . ASP A 1 327 ? 35.710 11.126 -10.053 1.00 88.25 327 ASP A N 1
ATOM 2657 C CA . ASP A 1 327 ? 36.359 12.234 -10.760 1.00 88.25 327 ASP A CA 1
ATOM 2658 C C . ASP A 1 327 ? 35.591 13.558 -10.545 1.00 88.25 327 ASP A C 1
ATOM 2660 O O . ASP A 1 327 ? 35.205 13.875 -9.420 1.00 88.25 327 ASP A O 1
ATOM 2664 N N . ASP A 1 328 ? 35.320 14.309 -11.617 1.00 83.25 328 ASP A N 1
ATOM 2665 C CA . ASP A 1 328 ? 34.585 15.582 -11.594 1.00 83.25 328 ASP A CA 1
ATOM 2666 C C . ASP A 1 328 ? 33.055 15.409 -11.732 1.00 83.25 328 ASP A C 1
ATOM 2668 O O . ASP A 1 328 ? 32.345 16.330 -12.147 1.00 83.25 328 ASP A O 1
ATOM 2672 N N . ALA A 1 329 ? 32.511 14.217 -11.451 1.00 90.06 329 ALA A N 1
ATOM 2673 C CA . ALA A 1 329 ? 31.089 13.933 -11.626 1.00 90.06 329 ALA A CA 1
ATOM 2674 C C . ALA A 1 329 ? 30.468 13.144 -10.466 1.00 90.06 329 ALA A C 1
ATOM 2676 O O . ALA A 1 329 ? 31.073 12.276 -9.838 1.00 90.06 329 ALA A O 1
ATOM 2677 N N . ARG A 1 330 ? 29.182 13.416 -10.229 1.00 93.56 330 ARG A N 1
ATOM 2678 C CA . ARG A 1 330 ? 28.349 12.678 -9.276 1.00 93.56 330 ARG A CA 1
ATOM 2679 C C . ARG A 1 330 ? 27.536 11.626 -10.010 1.00 93.56 330 ARG A C 1
ATOM 2681 O O . ARG A 1 330 ? 26.919 11.914 -11.037 1.00 93.56 330 ARG A O 1
ATOM 2688 N N . TYR A 1 331 ? 27.488 10.425 -9.458 1.00 94.62 331 TYR A N 1
ATOM 2689 C CA . TYR A 1 331 ? 26.717 9.299 -9.971 1.00 94.62 331 TYR A CA 1
ATOM 2690 C C . TYR A 1 331 ? 25.722 8.814 -8.923 1.00 94.62 331 TYR A C 1
ATOM 2692 O O . TYR A 1 331 ? 25.960 8.921 -7.725 1.00 94.62 331 TYR A O 1
ATOM 2700 N N . ARG A 1 332 ? 24.602 8.247 -9.366 1.00 95.12 332 ARG A N 1
ATOM 2701 C CA . ARG A 1 332 ? 23.621 7.601 -8.486 1.00 95.12 332 ARG A CA 1
ATOM 2702 C C . ARG A 1 332 ? 23.190 6.261 -9.057 1.00 95.12 332 ARG A C 1
ATOM 2704 O O . ARG A 1 332 ? 23.181 6.075 -10.276 1.00 95.12 332 ARG A O 1
ATOM 2711 N N . LEU A 1 333 ? 22.811 5.350 -8.163 1.00 96.31 333 LEU A N 1
ATOM 2712 C CA . LEU A 1 333 ? 22.097 4.131 -8.537 1.00 96.31 333 LEU A CA 1
ATOM 2713 C C . LEU A 1 333 ? 20.720 4.493 -9.103 1.00 96.31 333 LEU A C 1
ATOM 2715 O O . LEU A 1 333 ? 20.070 5.410 -8.595 1.00 96.31 333 LEU A O 1
ATOM 2719 N N . LYS A 1 334 ? 20.271 3.774 -10.137 1.00 95.06 334 LYS A N 1
ATOM 2720 C CA . LYS A 1 334 ? 18.970 4.023 -10.762 1.00 95.06 334 LYS A CA 1
ATOM 2721 C C . LYS A 1 334 ? 17.811 3.642 -9.826 1.00 95.06 334 LYS A C 1
ATOM 2723 O O . LYS A 1 334 ? 17.725 2.476 -9.436 1.00 95.06 334 LYS A O 1
ATOM 2728 N N . PRO A 1 335 ? 16.890 4.567 -9.493 1.00 93.31 335 PRO A N 1
ATOM 2729 C CA . PRO A 1 335 ? 15.656 4.235 -8.776 1.00 93.31 335 PRO A CA 1
ATOM 2730 C C . PRO A 1 335 ? 14.551 3.696 -9.701 1.00 93.31 335 PRO A C 1
ATOM 2732 O O . PRO A 1 335 ? 13.551 3.164 -9.211 1.00 93.31 335 PRO A O 1
ATOM 2735 N N . MET A 1 336 ? 14.723 3.858 -11.021 1.00 91.25 336 MET A N 1
ATOM 2736 C CA . MET A 1 336 ? 13.822 3.408 -12.089 1.00 91.25 336 MET A CA 1
ATOM 2737 C C . MET A 1 336 ? 14.509 3.414 -13.463 1.00 91.25 336 MET A C 1
ATOM 2739 O O . MET A 1 336 ? 15.564 4.035 -13.620 1.00 91.25 336 MET A O 1
ATOM 2743 N N . ASN A 1 337 ? 13.927 2.725 -14.452 1.00 90.69 337 ASN A N 1
ATOM 2744 C CA . ASN A 1 337 ? 14.564 2.504 -15.758 1.00 90.69 337 ASN A CA 1
ATOM 2745 C C . ASN A 1 337 ? 14.238 3.575 -16.818 1.00 90.69 337 ASN A C 1
ATOM 2747 O O . ASN A 1 337 ? 15.001 3.709 -17.778 1.00 90.69 337 ASN A O 1
ATOM 2751 N N . CYS A 1 338 ? 13.170 4.369 -16.639 1.00 86.50 338 CYS A N 1
ATOM 2752 C CA . CYS A 1 338 ? 12.667 5.323 -17.645 1.00 86.50 338 CYS A CA 1
ATOM 2753 C C . CYS A 1 338 ? 13.756 6.197 -18.297 1.00 86.50 338 CYS A C 1
ATOM 2755 O O . CYS A 1 338 ? 13.826 6.207 -19.527 1.00 86.50 338 CYS A O 1
ATOM 2757 N N . PRO A 1 339 ? 14.650 6.890 -17.554 1.00 87.38 339 PRO A N 1
ATOM 2758 C CA . PRO A 1 339 ? 15.687 7.720 -18.171 1.00 87.38 339 PRO A CA 1
ATOM 2759 C C . PRO A 1 339 ? 16.619 6.958 -19.112 1.00 87.38 339 PRO A C 1
ATOM 2761 O O . PRO A 1 339 ? 17.017 7.493 -20.142 1.00 87.38 339 PRO A O 1
ATOM 2764 N N . GLY A 1 340 ? 16.947 5.704 -18.791 1.00 89.25 340 GLY A N 1
ATOM 2765 C CA . GLY A 1 340 ? 17.776 4.866 -19.653 1.00 89.25 340 GLY A CA 1
ATOM 2766 C C . GLY A 1 340 ? 17.064 4.500 -20.957 1.00 89.25 340 GLY A C 1
ATOM 2767 O O . GLY A 1 340 ? 17.663 4.585 -22.027 1.00 89.25 340 GLY A O 1
ATOM 2768 N N . HIS A 1 341 ? 15.776 4.153 -20.884 1.00 87.75 341 HIS A N 1
ATOM 2769 C CA . HIS A 1 341 ? 14.964 3.812 -22.061 1.00 87.75 341 HIS A CA 1
ATOM 2770 C C . HIS A 1 341 ? 14.766 5.029 -22.972 1.00 87.75 341 HIS A C 1
ATOM 2772 O O . HIS A 1 341 ? 14.849 4.904 -24.192 1.00 87.75 341 HIS A O 1
ATOM 2778 N N . ILE A 1 342 ? 14.601 6.223 -22.391 1.00 82.50 342 ILE A N 1
ATOM 2779 C CA . ILE A 1 342 ? 14.527 7.490 -23.137 1.00 82.50 342 ILE A CA 1
ATOM 2780 C C . ILE A 1 342 ? 15.827 7.754 -23.905 1.00 82.50 342 ILE A C 1
ATOM 2782 O O . ILE A 1 342 ? 15.775 8.139 -25.073 1.00 82.50 342 ILE A O 1
ATOM 2786 N N . LEU A 1 343 ? 16.993 7.521 -23.293 1.00 84.75 343 LEU A N 1
ATOM 2787 C CA . LEU A 1 343 ? 18.276 7.685 -23.985 1.00 84.75 343 LEU A CA 1
ATOM 2788 C C . LEU A 1 343 ? 18.421 6.717 -25.169 1.00 84.75 343 LEU A C 1
ATOM 2790 O O . LEU A 1 343 ? 18.889 7.143 -26.222 1.00 84.75 343 LEU A O 1
ATOM 2794 N N . ILE A 1 344 ? 17.968 5.464 -25.032 1.00 85.31 344 ILE A N 1
ATOM 2795 C CA . ILE A 1 344 ? 17.946 4.486 -26.137 1.00 85.31 344 ILE A CA 1
ATOM 2796 C C . ILE A 1 344 ? 17.010 4.946 -27.257 1.00 85.31 344 ILE A C 1
ATOM 2798 O O . ILE A 1 344 ? 17.377 4.904 -28.430 1.00 85.31 344 ILE A O 1
ATOM 2802 N N . TYR A 1 345 ? 15.805 5.405 -26.914 1.00 79.88 345 TYR A N 1
ATOM 2803 C CA . TYR A 1 345 ? 14.861 5.921 -27.902 1.00 79.88 345 TYR A CA 1
ATOM 2804 C C . TYR A 1 345 ? 15.442 7.125 -28.662 1.00 79.88 345 TYR A C 1
ATOM 2806 O O . TYR A 1 345 ? 15.321 7.196 -29.886 1.00 79.88 345 TYR A O 1
ATOM 2814 N N . ARG A 1 346 ? 16.122 8.033 -27.947 1.00 75.81 346 ARG A N 1
ATOM 2815 C CA . ARG A 1 346 ? 16.733 9.257 -28.491 1.00 75.81 346 ARG A CA 1
ATOM 2816 C C . ARG A 1 346 ? 17.935 8.999 -29.401 1.00 75.81 346 ARG A C 1
ATOM 2818 O O . ARG A 1 346 ? 18.220 9.832 -30.254 1.00 75.81 346 ARG A O 1
ATOM 2825 N N . ASP A 1 347 ? 18.653 7.895 -29.215 1.00 76.19 347 ASP A N 1
ATOM 2826 C CA . ASP A 1 347 ? 19.913 7.609 -29.920 1.00 76.19 347 ASP A CA 1
ATOM 2827 C C . ASP A 1 347 ? 19.767 7.584 -31.454 1.00 76.19 347 ASP A C 1
ATOM 2829 O O . ASP A 1 347 ? 20.713 7.848 -32.194 1.00 76.19 347 ASP A O 1
ATOM 2833 N N . ARG A 1 348 ? 18.551 7.336 -31.953 1.00 65.75 348 ARG A N 1
ATOM 2834 C CA . ARG A 1 348 ? 18.247 7.288 -33.382 1.00 65.75 348 ARG A CA 1
ATOM 2835 C C . ARG A 1 348 ? 17.023 8.130 -33.730 1.00 65.75 348 ARG A C 1
ATOM 2837 O O . ARG A 1 348 ? 15.996 8.061 -33.065 1.00 65.75 348 ARG A O 1
ATOM 2844 N N . GLN A 1 349 ? 17.083 8.817 -34.872 1.00 67.06 349 GLN A N 1
ATOM 2845 C CA . GLN A 1 349 ? 15.912 9.464 -35.466 1.00 67.06 349 GLN A CA 1
ATOM 2846 C C . GLN A 1 349 ? 14.856 8.425 -35.890 1.00 67.06 349 GLN A C 1
ATOM 2848 O O . GLN A 1 349 ? 15.167 7.453 -36.588 1.00 67.06 349 GLN A O 1
ATOM 2853 N N . ARG A 1 350 ? 13.601 8.649 -35.484 1.00 62.00 350 ARG A N 1
ATOM 2854 C CA . ARG A 1 350 ? 12.450 7.776 -35.764 1.00 62.00 350 ARG A CA 1
ATOM 2855 C C . ARG A 1 350 ? 11.406 8.495 -36.612 1.00 62.00 350 ARG A C 1
ATOM 2857 O O . ARG A 1 350 ? 11.190 9.695 -36.465 1.00 62.00 350 ARG A O 1
ATOM 2864 N N . SER A 1 351 ? 10.757 7.750 -37.499 1.00 62.84 351 SER A N 1
ATOM 2865 C CA . SER A 1 351 ? 9.570 8.189 -38.231 1.00 62.84 351 SER A CA 1
ATOM 2866 C C . SER A 1 351 ? 8.303 7.856 -37.440 1.00 62.84 351 SER A C 1
ATOM 2868 O O . SER A 1 351 ? 8.278 6.880 -36.697 1.00 62.84 351 SER A O 1
ATOM 2870 N N . TYR A 1 352 ? 7.201 8.573 -37.685 1.00 57.72 352 TYR A N 1
ATOM 2871 C CA . TYR A 1 352 ? 5.875 8.209 -37.160 1.00 57.72 352 TYR A CA 1
ATOM 2872 C C . TYR A 1 352 ? 5.453 6.771 -37.525 1.00 57.72 352 TYR A C 1
ATOM 2874 O O . TYR A 1 352 ? 4.609 6.190 -36.844 1.00 57.72 352 TYR A O 1
ATOM 2882 N N . ARG A 1 353 ? 6.029 6.207 -38.601 1.00 58.16 353 ARG A N 1
ATOM 2883 C CA . ARG A 1 353 ? 5.815 4.824 -39.063 1.00 58.16 353 ARG A CA 1
ATOM 2884 C C . ARG A 1 353 ? 6.536 3.775 -38.226 1.00 58.16 353 ARG A C 1
ATOM 2886 O O . ARG A 1 353 ? 6.139 2.619 -38.266 1.00 58.16 353 ARG A O 1
ATOM 2893 N N . ASP A 1 354 ? 7.581 4.174 -37.509 1.00 67.31 354 ASP A N 1
ATOM 2894 C CA . ASP A 1 354 ? 8.313 3.286 -36.607 1.00 67.31 354 ASP A CA 1
ATOM 2895 C C . ASP A 1 354 ? 7.560 3.101 -35.275 1.00 67.31 354 ASP A C 1
ATOM 2897 O O . ASP A 1 354 ? 7.974 2.291 -34.454 1.00 67.31 354 ASP A O 1
ATOM 2901 N N . LEU A 1 355 ? 6.472 3.854 -35.048 1.00 71.81 355 LEU A N 1
ATOM 2902 C CA . LEU A 1 355 ? 5.656 3.792 -33.837 1.00 71.81 355 LEU A CA 1
ATOM 2903 C C . LEU A 1 355 ? 4.491 2.788 -33.986 1.00 71.81 355 LEU A C 1
ATOM 2905 O O . LEU A 1 355 ? 3.791 2.804 -35.010 1.00 71.81 355 LEU A O 1
ATOM 2909 N N . PRO A 1 356 ? 4.213 1.974 -32.951 1.00 83.38 356 PRO A N 1
ATOM 2910 C CA . PRO A 1 356 ? 4.755 2.086 -31.596 1.00 83.38 356 PRO A CA 1
ATOM 2911 C C . PRO A 1 356 ? 6.108 1.370 -31.414 1.00 83.38 356 PRO A C 1
ATOM 2913 O O . PRO A 1 356 ? 6.287 0.239 -31.858 1.00 83.38 356 PRO A O 1
ATOM 2916 N N . VAL A 1 357 ? 7.042 2.011 -30.708 1.00 83.44 357 VAL A N 1
ATOM 2917 C CA . VAL A 1 357 ? 8.291 1.405 -30.218 1.00 83.44 357 VAL A CA 1
ATOM 2918 C C . VAL A 1 357 ? 8.065 0.951 -28.783 1.00 83.44 357 VAL A C 1
ATOM 2920 O O . VAL A 1 357 ? 7.701 1.760 -27.936 1.00 83.44 357 VAL A O 1
ATOM 2923 N N . ARG A 1 358 ? 8.307 -0.322 -28.480 1.00 90.94 358 ARG A N 1
ATOM 2924 C CA . ARG A 1 358 ? 8.088 -0.892 -27.146 1.00 90.94 358 ARG A CA 1
ATOM 2925 C C . ARG A 1 358 ? 9.412 -1.396 -26.594 1.00 90.94 358 ARG A C 1
ATOM 2927 O O . ARG A 1 358 ? 9.938 -2.372 -27.111 1.00 90.94 358 ARG A O 1
ATOM 2934 N N . LEU A 1 359 ? 9.961 -0.742 -25.576 1.00 90.56 359 LEU A N 1
ATOM 2935 C CA . LEU A 1 359 ? 11.228 -1.146 -24.961 1.00 90.56 359 LEU A CA 1
ATOM 2936 C C . LEU A 1 359 ? 10.942 -1.887 -23.657 1.00 90.56 359 LEU A C 1
ATOM 2938 O O . LEU A 1 359 ? 10.393 -1.293 -22.735 1.00 90.56 359 LEU A O 1
ATOM 2942 N N . GLY A 1 360 ? 11.290 -3.171 -23.582 1.00 93.06 360 GLY A N 1
ATOM 2943 C CA . GLY A 1 360 ? 11.124 -4.001 -22.384 1.00 93.06 360 GLY A CA 1
ATOM 2944 C C . GLY A 1 360 ? 12.463 -4.302 -21.712 1.00 93.06 360 GLY A C 1
ATOM 2945 O O . GLY A 1 360 ? 13.436 -4.647 -22.379 1.00 93.06 360 GLY A O 1
ATOM 2946 N N . GLU A 1 361 ? 12.533 -4.208 -20.387 1.00 94.50 361 GLU A N 1
ATOM 2947 C CA . GLU A 1 361 ? 13.720 -4.544 -19.601 1.00 94.50 361 GLU A CA 1
ATOM 2948 C C . GLU A 1 361 ? 13.313 -5.234 -18.295 1.00 94.50 361 GLU A C 1
ATOM 2950 O O . GLU A 1 361 ? 12.536 -4.706 -17.507 1.00 94.50 361 GLU A O 1
ATOM 2955 N N . LEU A 1 362 ? 13.930 -6.380 -17.995 1.00 94.75 362 LEU A N 1
ATOM 2956 C CA . LEU A 1 362 ? 13.950 -6.905 -16.627 1.00 94.75 362 LEU A CA 1
ATOM 2957 C C . LEU A 1 362 ? 14.968 -6.091 -15.808 1.00 94.75 362 LEU A C 1
ATOM 2959 O O . LEU A 1 362 ? 16.107 -6.514 -15.595 1.00 94.75 362 LEU A O 1
ATOM 2963 N N . GLY A 1 363 ? 14.583 -4.867 -15.447 1.00 93.62 363 GLY A N 1
ATOM 2964 C CA . GLY A 1 363 ? 15.476 -3.810 -14.985 1.00 93.62 363 GLY A CA 1
ATOM 2965 C C . GLY A 1 363 ? 15.647 -3.802 -13.474 1.00 93.62 363 GLY A C 1
ATOM 2966 O O . GLY A 1 363 ? 14.695 -3.555 -12.734 1.00 93.62 363 GLY A O 1
ATOM 2967 N N . THR A 1 364 ? 16.873 -4.044 -13.001 1.00 96.31 364 THR A N 1
ATOM 2968 C CA . THR A 1 364 ? 17.197 -3.974 -11.567 1.00 96.31 364 THR A CA 1
ATOM 2969 C C . THR A 1 364 ? 17.428 -2.542 -11.116 1.00 96.31 364 THR A C 1
ATOM 2971 O O . THR A 1 364 ? 18.358 -1.879 -11.588 1.00 96.31 364 THR A O 1
ATOM 2974 N N . VAL A 1 365 ? 16.625 -2.106 -10.154 1.00 96.00 365 VAL A N 1
ATOM 2975 C CA . VAL A 1 365 ? 16.607 -0.752 -9.601 1.00 96.00 365 VAL A CA 1
ATOM 2976 C C . VAL A 1 365 ? 16.845 -0.779 -8.095 1.00 96.00 365 VAL A C 1
ATOM 2978 O O . VAL A 1 365 ? 16.700 -1.817 -7.439 1.00 96.00 365 VAL A O 1
ATOM 2981 N N . TYR A 1 366 ? 17.216 0.380 -7.551 1.00 96.12 366 TYR A N 1
ATOM 2982 C CA . TYR A 1 366 ? 17.550 0.544 -6.144 1.00 96.12 366 TYR A CA 1
ATOM 2983 C C . TYR A 1 366 ? 16.821 1.739 -5.536 1.00 96.12 366 TYR A C 1
ATOM 2985 O O . TYR A 1 366 ? 16.994 2.872 -5.986 1.00 96.12 366 TYR A O 1
ATOM 2993 N N . ARG A 1 367 ? 16.041 1.496 -4.481 1.00 94.56 367 ARG A N 1
ATOM 2994 C CA . ARG A 1 367 ? 15.307 2.527 -3.739 1.00 94.56 367 ARG A CA 1
ATOM 2995 C C . ARG A 1 367 ? 15.764 2.563 -2.289 1.00 94.56 367 ARG A C 1
ATOM 2997 O O . ARG A 1 367 ? 15.920 1.525 -1.643 1.00 94.56 367 ARG A O 1
ATOM 3004 N N . TYR A 1 368 ? 15.984 3.769 -1.781 1.00 91.31 368 TYR A N 1
ATOM 3005 C CA . TYR A 1 368 ? 16.369 4.014 -0.398 1.00 91.31 368 TYR A CA 1
ATOM 3006 C C . TYR A 1 368 ? 15.144 3.917 0.521 1.00 91.31 368 TYR A C 1
ATOM 3008 O O . TYR A 1 368 ? 14.652 4.891 1.074 1.00 91.31 368 TYR A O 1
ATOM 3016 N N . GLU A 1 369 ? 14.630 2.699 0.672 1.00 87.56 369 GLU A N 1
ATOM 3017 C CA . GLU A 1 369 ? 13.543 2.410 1.604 1.00 87.56 369 GLU A CA 1
ATOM 3018 C C . GLU A 1 369 ? 14.061 2.455 3.048 1.00 87.56 369 GLU A C 1
ATOM 3020 O O . GLU A 1 369 ? 15.116 1.883 3.378 1.00 87.56 369 GLU A O 1
ATOM 3025 N N . ARG A 1 370 ? 13.308 3.107 3.939 1.00 79.75 370 ARG A N 1
ATOM 3026 C CA . ARG A 1 370 ? 13.648 3.173 5.368 1.00 79.75 370 ARG A CA 1
ATOM 3027 C C . ARG A 1 370 ? 13.665 1.768 5.963 1.00 79.75 370 ARG A C 1
ATOM 3029 O O . ARG A 1 370 ? 12.773 0.964 5.687 1.00 79.75 370 ARG A O 1
ATOM 3036 N N . SER A 1 371 ? 14.658 1.468 6.800 1.00 74.06 371 SER A N 1
ATOM 3037 C CA . SER A 1 371 ? 14.896 0.115 7.332 1.00 74.06 371 SER A CA 1
ATOM 3038 C C . SER A 1 371 ? 13.675 -0.476 8.042 1.00 74.06 371 SER A C 1
ATOM 3040 O O . SER A 1 371 ? 13.362 -1.644 7.830 1.00 74.06 371 SER A O 1
ATOM 3042 N N . GLY A 1 372 ? 12.939 0.341 8.804 1.00 70.50 372 GLY A N 1
ATOM 3043 C CA . GLY A 1 372 ? 11.722 -0.074 9.511 1.00 70.50 372 GLY A CA 1
ATOM 3044 C C . GLY A 1 372 ? 10.536 -0.441 8.609 1.00 70.50 372 GLY A C 1
ATOM 3045 O O . GLY A 1 372 ? 9.577 -1.039 9.084 1.00 70.50 372 GLY A O 1
ATOM 3046 N N . THR A 1 373 ? 10.592 -0.115 7.315 1.00 72.88 373 THR A N 1
ATOM 3047 C CA . THR A 1 373 ? 9.520 -0.418 6.349 1.00 72.88 373 THR A CA 1
ATOM 3048 C C . THR A 1 373 ? 9.778 -1.684 5.531 1.00 72.88 373 THR A C 1
ATOM 3050 O O . THR A 1 373 ? 8.887 -2.156 4.827 1.00 72.88 373 THR A O 1
ATOM 3053 N N . LEU A 1 374 ? 10.985 -2.249 5.612 1.00 81.81 374 LEU A N 1
ATOM 3054 C CA . LEU A 1 374 ? 11.384 -3.409 4.819 1.00 81.81 374 LEU A CA 1
ATOM 3055 C C . LEU A 1 374 ? 10.643 -4.669 5.268 1.00 81.81 374 LEU A C 1
ATOM 3057 O O . LEU A 1 374 ? 10.502 -4.941 6.461 1.00 81.81 374 LEU A O 1
ATOM 3061 N N . HIS A 1 375 ? 10.198 -5.475 4.304 1.00 81.19 375 HIS A N 1
ATOM 3062 C CA . HIS A 1 375 ? 9.394 -6.654 4.600 1.00 81.19 375 HIS A CA 1
ATOM 3063 C C . HIS A 1 375 ? 9.618 -7.793 3.601 1.00 81.19 375 HIS A C 1
ATOM 3065 O O . HIS A 1 375 ? 8.939 -7.899 2.578 1.00 81.19 375 HIS A O 1
ATOM 3071 N N . GLY A 1 376 ? 10.547 -8.696 3.935 1.00 85.88 376 GLY A N 1
ATOM 3072 C CA . GLY A 1 376 ? 10.826 -9.900 3.148 1.00 85.88 376 GLY A CA 1
ATOM 3073 C C . GLY A 1 376 ? 11.075 -9.578 1.670 1.00 85.88 376 GLY A C 1
ATOM 3074 O O . GLY A 1 376 ? 11.995 -8.828 1.391 1.00 85.88 376 GLY A O 1
ATOM 3075 N N . LEU A 1 377 ? 10.268 -10.122 0.747 1.00 90.00 377 LEU A N 1
ATOM 3076 C CA . LEU A 1 377 ? 10.308 -9.818 -0.689 1.00 90.00 377 LEU A CA 1
ATOM 3077 C C . LEU A 1 377 ? 9.309 -8.732 -1.120 1.00 90.00 377 LEU A C 1
ATOM 3079 O O . LEU A 1 377 ? 9.410 -8.248 -2.239 1.00 90.00 377 LEU A O 1
ATOM 3083 N N . PHE A 1 378 ? 8.346 -8.358 -0.270 1.00 85.62 378 PHE A N 1
ATOM 3084 C CA . PHE A 1 378 ? 7.298 -7.396 -0.636 1.00 85.62 378 PHE A CA 1
ATOM 3085 C C . PHE A 1 378 ? 7.802 -5.953 -0.646 1.00 85.62 378 PHE A C 1
ATOM 3087 O O . PHE A 1 378 ? 7.355 -5.155 -1.462 1.00 85.62 378 PHE A O 1
ATOM 3094 N N . ARG A 1 379 ? 8.732 -5.609 0.253 1.00 86.19 379 ARG A N 1
ATOM 3095 C CA . ARG A 1 379 ? 9.348 -4.277 0.303 1.00 86.19 379 ARG A CA 1
ATOM 3096 C C . ARG A 1 379 ? 10.841 -4.401 0.557 1.00 86.19 379 ARG A C 1
ATOM 3098 O O . ARG A 1 379 ? 11.263 -4.786 1.648 1.00 86.19 379 ARG A O 1
ATOM 3105 N N . VAL A 1 380 ? 11.617 -4.113 -0.481 1.00 92.81 380 VAL A N 1
ATOM 3106 C CA . VAL A 1 380 ? 13.065 -4.334 -0.567 1.00 92.81 380 VAL A CA 1
ATOM 3107 C C . VAL A 1 380 ? 13.749 -3.105 -1.154 1.00 92.81 380 VAL A C 1
ATOM 3109 O O . VAL A 1 380 ? 13.105 -2.266 -1.777 1.00 92.81 380 VAL A O 1
ATOM 3112 N N . ARG A 1 381 ? 15.065 -2.996 -0.965 1.00 94.19 381 ARG A N 1
ATOM 3113 C CA . ARG A 1 381 ? 15.855 -1.882 -1.502 1.00 94.19 381 ARG A CA 1
ATOM 3114 C C . ARG A 1 381 ? 16.376 -2.144 -2.903 1.00 94.19 381 ARG A C 1
ATOM 3116 O O . ARG A 1 381 ? 16.532 -1.196 -3.658 1.00 94.19 381 ARG A O 1
ATOM 3123 N N . GLY A 1 382 ? 16.652 -3.401 -3.242 1.00 94.69 382 GLY A N 1
ATOM 3124 C CA . GLY A 1 382 ? 17.076 -3.816 -4.577 1.00 94.69 382 GLY A CA 1
ATOM 3125 C C . GLY A 1 382 ? 16.096 -4.829 -5.148 1.00 94.69 382 GLY A C 1
ATOM 3126 O O . GLY A 1 382 ? 15.841 -5.857 -4.520 1.00 94.69 382 GLY A O 1
ATOM 3127 N N . PHE A 1 383 ? 15.549 -4.542 -6.323 1.00 95.00 383 PHE A N 1
ATOM 3128 C CA . PHE A 1 383 ? 14.584 -5.413 -6.989 1.00 95.00 383 PHE A CA 1
ATOM 3129 C C . PHE A 1 383 ? 14.647 -5.249 -8.500 1.00 95.00 383 PHE A C 1
ATOM 3131 O O . PHE A 1 383 ? 15.122 -4.240 -9.013 1.00 95.00 383 PHE A O 1
ATOM 3138 N N . THR A 1 384 ? 14.173 -6.268 -9.206 1.00 94.81 384 THR A N 1
ATOM 3139 C CA . THR A 1 384 ? 14.095 -6.291 -10.664 1.00 94.81 384 THR A CA 1
ATOM 3140 C C . THR A 1 384 ? 12.637 -6.216 -11.055 1.00 94.81 384 THR A C 1
ATOM 3142 O O . THR A 1 384 ? 11.849 -7.052 -10.622 1.00 94.81 384 THR A O 1
ATOM 3145 N N . GLN A 1 385 ? 12.300 -5.201 -11.839 1.00 92.00 385 GLN A N 1
ATOM 3146 C CA . GLN A 1 385 ? 10.970 -5.037 -12.402 1.00 92.00 385 GLN A CA 1
ATOM 3147 C C . GLN A 1 385 ? 10.965 -5.606 -13.813 1.00 92.00 385 GLN A C 1
ATOM 3149 O O . GLN A 1 385 ? 11.934 -5.439 -14.550 1.00 92.00 385 GLN A O 1
ATOM 3154 N N . ASP A 1 386 ? 9.875 -6.243 -14.195 1.00 91.38 386 ASP A N 1
ATOM 3155 C CA . ASP A 1 386 ? 9.465 -6.423 -15.577 1.00 91.38 386 ASP A CA 1
ATOM 3156 C C . ASP A 1 386 ? 8.968 -5.089 -16.144 1.00 91.38 386 ASP A C 1
ATOM 3158 O O . ASP A 1 386 ? 7.790 -4.889 -16.400 1.00 91.38 386 ASP A O 1
ATOM 3162 N N . ASP A 1 387 ? 9.896 -4.155 -16.307 1.00 91.75 387 ASP A N 1
ATOM 3163 C CA . ASP A 1 387 ? 9.600 -2.784 -16.696 1.00 91.75 387 ASP A CA 1
ATOM 3164 C C . ASP A 1 387 ? 9.549 -2.643 -18.219 1.00 91.75 387 ASP A C 1
ATOM 3166 O O . ASP A 1 387 ? 10.326 -3.270 -18.946 1.00 91.75 387 ASP A O 1
ATOM 3170 N N . ALA A 1 388 ? 8.670 -1.783 -18.717 1.00 91.25 388 ALA A N 1
ATOM 3171 C CA . ALA A 1 388 ? 8.594 -1.489 -20.137 1.00 91.25 388 ALA A CA 1
ATOM 3172 C C . ALA A 1 388 ? 8.106 -0.065 -20.396 1.00 91.25 388 ALA A C 1
ATOM 3174 O O . ALA A 1 388 ? 7.223 0.446 -19.713 1.00 91.25 388 ALA A O 1
ATOM 3175 N N . HIS A 1 389 ? 8.654 0.557 -21.439 1.00 88.38 389 HIS A N 1
ATOM 3176 C CA . HIS A 1 389 ? 8.276 1.896 -21.876 1.00 88.38 389 HIS A CA 1
ATOM 3177 C C . HIS A 1 389 ? 7.865 1.858 -23.350 1.00 88.38 389 HIS A C 1
ATOM 3179 O O . HIS A 1 389 ? 8.640 1.442 -24.216 1.00 88.38 389 HIS A O 1
ATOM 3185 N N . ILE A 1 390 ? 6.629 2.281 -23.630 1.00 86.12 390 ILE A N 1
ATOM 3186 C CA . ILE A 1 390 ? 6.021 2.224 -24.963 1.00 86.12 390 ILE A CA 1
ATOM 3187 C C . ILE A 1 390 ? 5.872 3.625 -25.530 1.00 86.12 390 ILE A C 1
ATOM 3189 O O . ILE A 1 390 ? 5.062 4.398 -25.040 1.00 86.12 390 ILE A O 1
ATOM 3193 N N . PHE A 1 391 ? 6.586 3.888 -26.620 1.00 79.00 391 PHE A N 1
ATOM 3194 C CA . PHE A 1 391 ? 6.560 5.111 -27.401 1.00 79.00 391 PHE A CA 1
ATOM 3195 C C . PHE A 1 391 ? 5.577 4.938 -28.578 1.00 79.00 391 PHE A C 1
ATOM 3197 O O . PHE A 1 391 ? 5.885 4.240 -29.535 1.00 79.00 391 PHE A O 1
ATOM 3204 N N . CYS A 1 392 ? 4.397 5.556 -28.537 1.00 71.44 392 CYS A N 1
ATOM 3205 C CA . CYS A 1 392 ? 3.310 5.483 -29.513 1.00 71.44 392 CYS A CA 1
ATOM 3206 C C . CYS A 1 392 ? 2.716 6.863 -29.884 1.00 71.44 392 CYS A C 1
ATOM 3208 O O . CYS A 1 392 ? 3.014 7.890 -29.279 1.00 71.44 392 CYS A O 1
ATOM 3210 N N . ARG A 1 393 ? 1.868 6.900 -30.914 1.00 70.44 393 ARG A N 1
ATOM 3211 C CA . ARG A 1 393 ? 1.128 8.108 -31.316 1.00 70.44 393 ARG A CA 1
ATOM 3212 C C . ARG A 1 393 ? -0.203 8.266 -30.561 1.00 70.44 393 ARG A C 1
ATOM 3214 O O . ARG A 1 393 ? -0.714 7.286 -30.020 1.00 70.44 393 ARG A O 1
ATOM 3221 N N . PRO A 1 394 ? -0.839 9.452 -30.605 1.00 68.44 394 PRO A N 1
ATOM 3222 C CA . PRO A 1 394 ? -2.132 9.685 -29.965 1.00 68.44 394 PRO A CA 1
ATOM 3223 C C . PRO A 1 394 ? -3.320 8.909 -30.485 1.00 68.44 394 PRO A C 1
ATOM 3225 O O . PRO A 1 394 ? -4.285 8.712 -29.759 1.00 68.44 394 PRO A O 1
ATOM 3228 N N . ASP A 1 395 ? -3.266 8.440 -31.718 1.00 69.00 395 ASP A N 1
ATOM 3229 C CA . ASP A 1 395 ? -4.275 7.525 -32.232 1.00 69.00 395 ASP A CA 1
ATOM 3230 C C . ASP A 1 395 ? -4.099 6.092 -31.693 1.00 69.00 395 ASP A C 1
ATOM 3232 O O . ASP A 1 395 ? -5.030 5.303 -31.771 1.00 69.00 395 ASP A O 1
ATOM 3236 N N . GLN A 1 396 ? -2.933 5.755 -31.125 1.00 75.56 396 GLN A N 1
ATOM 3237 C CA . GLN A 1 396 ? -2.563 4.388 -30.721 1.00 75.56 396 GLN A CA 1
ATOM 3238 C C . GLN A 1 396 ? -2.694 4.126 -29.213 1.00 75.56 396 GLN A C 1
ATOM 3240 O O . GLN A 1 396 ? -2.604 2.980 -28.789 1.00 75.56 396 GLN A O 1
ATOM 3245 N N . ILE A 1 397 ? -2.889 5.167 -28.398 1.00 77.12 397 ILE A N 1
ATOM 3246 C CA . ILE A 1 397 ? -2.924 5.098 -26.924 1.00 77.12 397 ILE A CA 1
ATOM 3247 C C . ILE A 1 397 ? -3.782 3.959 -26.423 1.00 77.12 397 ILE A C 1
ATOM 3249 O O . ILE A 1 397 ? -3.354 3.171 -25.595 1.00 77.12 397 ILE A O 1
ATOM 3253 N N . GLU A 1 398 ? -5.041 3.974 -26.849 1.00 84.75 398 GLU A N 1
ATOM 3254 C CA . GLU A 1 398 ? -6.086 3.223 -26.191 1.00 84.75 398 GLU A CA 1
ATOM 3255 C C . GLU A 1 398 ? -5.844 1.751 -26.468 1.00 84.75 398 GLU A C 1
ATOM 3257 O O . GLU A 1 398 ? -5.896 0.943 -25.550 1.00 84.75 398 GLU A O 1
ATOM 3262 N N . ASP A 1 399 ? -5.445 1.439 -27.701 1.00 88.94 399 ASP A N 1
ATOM 3263 C CA . ASP A 1 399 ? -5.022 0.107 -28.100 1.00 88.94 399 ASP A CA 1
ATOM 3264 C C . ASP A 1 399 ? -3.760 -0.340 -27.347 1.00 88.94 399 ASP A C 1
ATOM 3266 O O . ASP A 1 399 ? -3.710 -1.476 -26.889 1.00 88.94 399 ASP A O 1
ATOM 3270 N N . GLU A 1 400 ? -2.764 0.529 -27.130 1.00 87.69 400 GLU A N 1
ATOM 3271 C CA . GLU A 1 400 ? -1.580 0.172 -26.330 1.00 87.69 400 GLU A CA 1
ATOM 3272 C C . GLU A 1 400 ? -1.898 -0.026 -24.838 1.00 87.69 400 GLU A C 1
ATOM 3274 O O . GLU A 1 400 ? -1.366 -0.949 -24.223 1.00 87.69 400 GLU A O 1
ATOM 3279 N N . ILE A 1 401 ? -2.787 0.781 -24.247 1.00 88.38 401 ILE A N 1
ATOM 3280 C CA . ILE A 1 401 ? -3.250 0.586 -22.864 1.00 88.38 401 ILE A CA 1
ATOM 3281 C C . ILE A 1 401 ? -4.018 -0.735 -22.766 1.00 88.38 401 ILE A C 1
ATOM 3283 O O . ILE A 1 401 ? -3.748 -1.517 -21.857 1.00 88.38 401 ILE A O 1
ATOM 3287 N N . VAL A 1 402 ? -4.924 -1.017 -23.708 1.00 91.12 402 VAL A N 1
ATOM 3288 C CA . VAL A 1 402 ? -5.657 -2.291 -23.777 1.00 91.12 402 VAL A CA 1
ATOM 3289 C C . VAL A 1 402 ? -4.683 -3.463 -23.876 1.00 91.12 402 VAL A C 1
ATOM 3291 O O . VAL A 1 402 ? -4.765 -4.369 -23.053 1.00 91.12 402 VAL A O 1
ATOM 3294 N N . ASN A 1 403 ? -3.699 -3.411 -24.779 1.00 91.25 403 ASN A N 1
ATOM 3295 C CA . ASN A 1 403 ? -2.683 -4.459 -24.922 1.00 91.25 403 ASN A CA 1
ATOM 3296 C C . ASN A 1 403 ? -1.895 -4.687 -23.616 1.00 91.25 403 ASN A C 1
ATOM 3298 O O . ASN A 1 403 ? -1.623 -5.830 -23.242 1.00 91.25 403 ASN A O 1
ATOM 3302 N N . CYS A 1 404 ? -1.540 -3.616 -22.897 1.00 90.94 404 CYS A N 1
ATOM 3303 C CA . CYS A 1 404 ? -0.866 -3.706 -21.599 1.00 90.94 404 CYS A CA 1
ATOM 3304 C C . CYS A 1 404 ? -1.759 -4.326 -20.514 1.00 90.94 404 CYS A C 1
ATOM 3306 O O . CYS A 1 404 ? -1.289 -5.154 -19.733 1.00 90.94 404 CYS A O 1
ATOM 3308 N N . LEU A 1 405 ? -3.038 -3.947 -20.459 1.00 90.31 405 LEU A N 1
ATOM 3309 C CA . LEU A 1 405 ? -3.998 -4.498 -19.500 1.00 90.31 405 LEU A CA 1
ATOM 3310 C C . LEU A 1 405 ? -4.292 -5.973 -19.781 1.00 90.31 405 LEU A C 1
ATOM 3312 O O . LEU A 1 405 ? -4.301 -6.778 -18.852 1.00 90.31 405 LEU A O 1
ATOM 3316 N N . GLU A 1 406 ? -4.479 -6.347 -21.046 1.00 91.50 406 GLU A N 1
ATOM 3317 C CA . GLU A 1 406 ? -4.621 -7.743 -21.461 1.00 91.50 406 GLU A CA 1
ATOM 3318 C C . GLU A 1 406 ? -3.380 -8.550 -21.082 1.00 91.50 406 GLU A C 1
ATOM 3320 O O . GLU A 1 406 ? -3.500 -9.637 -20.516 1.00 91.50 406 GLU A O 1
ATOM 3325 N N . PHE A 1 407 ? -2.182 -7.993 -21.290 1.00 92.31 407 PHE A N 1
ATOM 3326 C CA . PHE A 1 407 ? -0.949 -8.649 -20.876 1.00 92.31 407 PHE A CA 1
ATOM 3327 C C . PHE A 1 407 ? -0.862 -8.816 -19.349 1.00 92.31 407 PHE A C 1
ATOM 3329 O O . PHE A 1 407 ? -0.541 -9.906 -18.874 1.00 92.31 407 PHE A O 1
ATOM 3336 N N . ALA A 1 408 ? -1.220 -7.795 -18.566 1.00 90.94 408 ALA A N 1
ATOM 3337 C CA . ALA A 1 408 ? -1.287 -7.899 -17.107 1.00 90.94 408 ALA A CA 1
ATOM 3338 C C . ALA A 1 408 ? -2.284 -8.982 -16.648 1.00 90.94 408 ALA A C 1
ATOM 3340 O O . ALA A 1 408 ? -1.997 -9.764 -15.738 1.00 90.94 408 ALA A O 1
ATOM 3341 N N . VAL A 1 409 ? -3.441 -9.085 -17.307 1.00 89.62 409 VAL A N 1
ATOM 3342 C CA . VAL A 1 409 ? -4.437 -10.132 -17.039 1.00 89.62 409 VAL A CA 1
ATOM 3343 C C . VAL A 1 409 ? -3.907 -11.522 -17.409 1.00 89.62 409 VAL A C 1
ATOM 3345 O O . VAL A 1 409 ? -4.112 -12.472 -16.650 1.00 89.62 409 VAL A O 1
ATOM 3348 N N . ASP A 1 410 ? -3.202 -11.660 -18.532 1.00 90.69 410 ASP A N 1
ATOM 3349 C CA . ASP A 1 410 ? -2.579 -12.920 -18.949 1.00 90.69 410 ASP A CA 1
ATOM 3350 C C . ASP A 1 410 ? -1.525 -13.394 -17.947 1.00 90.69 410 ASP A C 1
ATOM 3352 O O . ASP A 1 410 ? -1.473 -14.586 -17.631 1.00 90.69 410 ASP A O 1
ATOM 3356 N N . VAL A 1 411 ? -0.716 -12.474 -17.408 1.00 90.19 411 VAL A N 1
ATOM 3357 C CA . VAL A 1 411 ? 0.241 -12.752 -16.326 1.00 90.19 411 VAL A CA 1
ATOM 3358 C C . VAL A 1 411 ? -0.503 -13.343 -15.127 1.00 90.19 411 VAL A C 1
ATOM 3360 O O . VAL A 1 411 ? -0.194 -14.454 -14.694 1.00 90.19 411 VAL A O 1
ATOM 3363 N N . LEU A 1 412 ? -1.534 -12.652 -14.631 1.00 89.38 412 LEU A N 1
ATOM 3364 C CA . LEU A 1 412 ? -2.313 -13.098 -13.472 1.00 89.38 412 LEU A CA 1
ATOM 3365 C C . LEU A 1 412 ? -2.943 -14.480 -13.696 1.00 89.38 412 LEU A C 1
ATOM 3367 O O . LEU A 1 412 ? -2.779 -15.374 -12.862 1.00 89.38 412 LEU A O 1
ATOM 3371 N N . LYS A 1 413 ? -3.596 -14.689 -14.845 1.00 89.62 413 LYS A N 1
ATOM 3372 C CA . LYS A 1 413 ? -4.218 -15.973 -15.204 1.00 89.62 413 LYS A CA 1
ATOM 3373 C C . LYS A 1 413 ? -3.195 -17.099 -15.318 1.00 89.62 413 LYS A C 1
ATOM 3375 O O . LYS A 1 413 ? -3.452 -18.196 -14.827 1.00 89.62 413 LYS A O 1
ATOM 3380 N N . THR A 1 414 ? -2.038 -16.836 -15.925 1.00 90.81 414 THR A N 1
ATOM 3381 C CA . THR A 1 414 ? -0.972 -17.835 -16.106 1.00 90.81 414 THR A CA 1
ATOM 3382 C C . THR A 1 414 ? -0.440 -18.334 -14.765 1.00 90.81 414 THR A C 1
ATOM 3384 O O . THR A 1 414 ? -0.212 -19.531 -14.600 1.00 90.81 414 THR A O 1
ATOM 3387 N N . TYR A 1 415 ? -0.308 -17.441 -13.782 1.00 87.00 415 TYR A N 1
ATOM 3388 C CA . TYR A 1 415 ? 0.134 -17.794 -12.430 1.00 87.00 415 TYR A CA 1
ATOM 3389 C C . TYR A 1 415 ? -0.999 -18.270 -11.503 1.00 87.00 415 TYR A C 1
ATOM 3391 O O . TYR A 1 415 ? -0.771 -18.470 -10.310 1.00 87.00 415 TYR A O 1
ATOM 3399 N N . GLY A 1 416 ? -2.204 -18.505 -12.037 1.00 88.88 416 GLY A N 1
ATOM 3400 C CA . GLY A 1 416 ? -3.332 -19.077 -11.295 1.00 88.88 416 GLY A CA 1
ATOM 3401 C C . GLY A 1 416 ? -4.097 -18.081 -10.420 1.00 88.88 416 GLY A C 1
ATOM 3402 O O . GLY A 1 416 ? -4.853 -18.491 -9.538 1.00 88.88 416 GLY A O 1
ATOM 3403 N N . PHE A 1 417 ? -3.929 -16.774 -10.639 1.00 88.38 417 PHE A N 1
ATOM 3404 C CA . PHE A 1 417 ? -4.708 -15.750 -9.948 1.00 88.38 417 PHE A CA 1
ATOM 3405 C C . PHE A 1 417 ? -6.026 -15.497 -10.683 1.00 88.38 417 PHE A C 1
ATOM 3407 O O . PHE A 1 417 ? -6.065 -14.927 -11.772 1.00 88.38 417 PHE A O 1
ATOM 3414 N N . HIS A 1 418 ? -7.127 -15.905 -10.055 1.00 84.38 418 HIS A N 1
ATOM 3415 C CA . HIS A 1 418 ? -8.482 -15.733 -10.594 1.00 84.38 418 HIS A CA 1
ATOM 3416 C C . HIS A 1 418 ? -9.226 -14.527 -10.009 1.00 84.38 418 HIS A C 1
ATOM 3418 O O . HIS A 1 418 ? -10.305 -14.185 -10.481 1.00 84.38 418 HIS A O 1
ATOM 3424 N N . ARG A 1 419 ? -8.676 -13.906 -8.959 1.00 85.94 419 ARG A N 1
ATOM 3425 C CA . ARG A 1 419 ? -9.273 -12.764 -8.262 1.00 85.94 419 ARG A CA 1
ATOM 3426 C C . ARG A 1 419 ? -8.321 -11.582 -8.338 1.00 85.94 419 ARG A C 1
ATOM 3428 O O . ARG A 1 419 ? -7.237 -11.619 -7.759 1.00 85.94 419 ARG A O 1
ATOM 3435 N N . TYR A 1 420 ? -8.742 -10.545 -9.042 1.00 87.94 420 TYR A N 1
ATOM 3436 C CA . TYR A 1 420 ? -8.017 -9.291 -9.164 1.00 87.94 420 TYR A CA 1
ATOM 3437 C C . TYR A 1 420 ? -9.005 -8.136 -9.327 1.00 87.94 420 TYR A C 1
ATOM 3439 O O . TYR A 1 420 ? -10.148 -8.341 -9.729 1.00 87.94 420 TYR A O 1
ATOM 3447 N N . GLN A 1 421 ? -8.565 -6.941 -8.957 1.00 86.88 421 GLN A N 1
ATOM 3448 C CA . GLN A 1 421 ? -9.323 -5.694 -9.017 1.00 86.88 421 GLN A CA 1
ATOM 3449 C C . GLN A 1 421 ? -8.463 -4.651 -9.720 1.00 86.88 421 GLN A C 1
ATOM 3451 O O . GLN A 1 421 ? -7.240 -4.679 -9.579 1.00 86.88 421 GLN A O 1
ATOM 3456 N N . ALA A 1 422 ? -9.080 -3.737 -10.459 1.00 89.69 422 ALA A N 1
ATOM 3457 C CA . ALA A 1 422 ? -8.381 -2.587 -11.011 1.00 89.69 422 ALA A CA 1
ATOM 3458 C C . ALA A 1 422 ? -8.710 -1.328 -10.200 1.00 89.69 422 ALA A C 1
ATOM 3460 O O . ALA A 1 422 ? -9.802 -1.180 -9.648 1.00 89.69 422 ALA A O 1
ATOM 3461 N N . GLU A 1 423 ? -7.767 -0.402 -10.133 1.00 92.12 423 GLU A N 1
ATOM 3462 C CA . GLU A 1 423 ? -7.991 0.938 -9.605 1.00 92.12 423 GLU A CA 1
ATOM 3463 C C . GLU A 1 423 ? -7.488 1.967 -10.610 1.00 92.12 423 GLU A C 1
ATOM 3465 O O . GLU A 1 423 ? -6.384 1.822 -11.128 1.00 92.12 423 GLU A O 1
ATOM 3470 N N . ILE A 1 424 ? -8.301 2.985 -10.893 1.00 91.12 424 ILE A N 1
ATOM 3471 C CA . ILE A 1 424 ? -7.923 4.130 -11.724 1.00 91.12 424 ILE A CA 1
ATOM 3472 C C . ILE A 1 424 ? -7.620 5.285 -10.782 1.00 91.12 424 ILE A C 1
ATOM 3474 O O . ILE A 1 424 ? -8.526 5.779 -10.113 1.00 91.12 424 ILE A O 1
ATOM 3478 N N . SER A 1 425 ? -6.366 5.720 -10.725 1.00 89.56 425 SER A N 1
ATOM 3479 C CA . SER A 1 425 ? -5.983 6.880 -9.923 1.00 89.56 425 SER A CA 1
ATOM 3480 C C . SER A 1 425 ? -6.000 8.155 -10.761 1.00 89.56 425 SER A C 1
ATOM 3482 O O . SER A 1 425 ? -5.324 8.224 -11.794 1.00 89.56 425 SER A O 1
ATOM 3484 N N . THR A 1 426 ? -6.740 9.157 -10.292 1.00 87.62 426 THR A N 1
ATOM 3485 C CA . THR A 1 426 ? -6.952 10.457 -10.952 1.00 87.62 426 THR A CA 1
ATOM 3486 C C . THR A 1 426 ? -6.296 11.595 -10.167 1.00 87.62 426 THR A C 1
ATOM 3488 O O . THR A 1 426 ? -5.827 11.399 -9.040 1.00 87.62 426 THR A O 1
ATOM 3491 N N . TRP A 1 427 ? -6.207 12.782 -10.769 1.00 88.69 427 TRP A N 1
ATOM 3492 C CA . TRP A 1 427 ? -5.713 13.983 -10.080 1.00 88.69 427 TRP A CA 1
ATOM 3493 C C . TRP A 1 427 ? -6.818 14.768 -9.363 1.00 88.69 427 TRP A C 1
ATOM 3495 O O . TRP A 1 427 ? -8.007 14.497 -9.504 1.00 88.69 427 TRP A O 1
ATOM 3505 N N . ASP A 1 428 ? -6.412 15.792 -8.620 1.00 81.50 428 ASP A N 1
ATOM 3506 C CA . ASP A 1 428 ? -7.271 16.687 -7.840 1.00 81.50 428 ASP A CA 1
ATOM 3507 C C . ASP A 1 428 ? -7.765 17.921 -8.630 1.00 81.50 428 ASP A C 1
ATOM 3509 O O . ASP A 1 428 ? -8.065 18.970 -8.053 1.00 81.50 428 ASP A O 1
ATOM 3513 N N . GLY A 1 429 ? -7.775 17.847 -9.965 1.00 79.19 429 GLY A N 1
ATOM 3514 C CA . GLY A 1 429 ? -8.128 18.980 -10.827 1.00 79.19 429 GLY A CA 1
ATOM 3515 C C . GLY A 1 429 ? -7.107 20.127 -10.817 1.00 79.19 429 GLY A C 1
ATOM 3516 O O . GLY A 1 429 ? -7.427 21.225 -11.276 1.00 79.19 429 GLY A O 1
ATOM 3517 N N . GLY A 1 430 ? -5.900 19.899 -10.283 1.00 75.12 430 GLY A N 1
ATOM 3518 C CA . GLY A 1 430 ? -4.819 20.882 -10.194 1.00 75.12 430 GLY A CA 1
ATOM 3519 C C . GLY A 1 430 ? -4.828 21.724 -8.913 1.00 75.12 430 GLY A C 1
ATOM 3520 O O . GLY A 1 430 ? -4.081 22.699 -8.824 1.00 75.12 430 GLY A O 1
ATOM 3521 N N . SER A 1 431 ? -5.654 21.379 -7.920 1.00 75.44 431 SER A N 1
ATOM 3522 C CA . SER A 1 431 ? -5.873 22.200 -6.720 1.00 75.44 431 SER A CA 1
ATOM 3523 C C . SER A 1 431 ? -4.648 22.314 -5.800 1.00 75.44 431 SER A C 1
ATOM 3525 O O . SER A 1 431 ? -4.411 23.360 -5.195 1.00 75.44 431 SER A O 1
ATOM 3527 N N . SER A 1 432 ? -3.842 21.257 -5.725 1.00 73.06 432 SER A N 1
ATOM 3528 C CA . SER A 1 432 ? -2.694 21.118 -4.825 1.00 73.06 432 SER A CA 1
ATOM 3529 C C . SER A 1 432 ? -1.376 21.582 -5.438 1.00 73.06 432 SER A C 1
ATOM 3531 O O . SER A 1 432 ? -0.385 21.706 -4.719 1.00 73.06 432 SER A O 1
ATOM 3533 N N . GLY A 1 433 ? -1.321 21.788 -6.760 1.00 75.12 433 GLY A N 1
ATOM 3534 C CA . GLY A 1 433 ? -0.068 22.029 -7.489 1.00 75.12 433 GLY A CA 1
ATOM 3535 C C . GLY A 1 433 ? 0.931 20.860 -7.434 1.00 75.12 433 GLY A C 1
ATOM 3536 O O . GLY A 1 433 ? 2.084 21.028 -7.821 1.00 75.12 433 GLY A O 1
ATOM 3537 N N . LYS A 1 434 ? 0.508 19.686 -6.940 1.00 76.19 434 LYS A N 1
ATOM 3538 C CA . LYS A 1 434 ? 1.313 18.456 -6.824 1.00 76.19 434 LYS A CA 1
ATOM 3539 C C . LYS A 1 434 ? 1.566 17.781 -8.175 1.00 76.19 434 LYS A C 1
ATOM 3541 O O . LYS A 1 434 ? 2.527 17.024 -8.307 1.00 76.19 434 LYS A O 1
ATOM 3546 N N . TYR A 1 435 ? 0.677 18.017 -9.134 1.00 77.06 435 TYR A N 1
ATOM 3547 C CA . TYR A 1 435 ? 0.644 17.358 -10.432 1.00 77.06 435 TYR A CA 1
ATOM 3548 C C . TYR A 1 435 ? 1.105 18.304 -11.535 1.00 77.06 435 TYR A C 1
ATOM 3550 O O . TYR A 1 435 ? 0.693 19.463 -11.590 1.00 77.06 435 TYR A O 1
ATOM 3558 N N . ASP A 1 436 ? 1.919 17.778 -12.439 1.00 71.50 436 ASP A N 1
ATOM 3559 C CA . ASP A 1 436 ? 2.292 18.444 -13.675 1.00 71.50 436 ASP A CA 1
ATOM 3560 C C . ASP A 1 436 ? 1.224 18.213 -14.764 1.00 71.50 436 ASP A C 1
ATOM 3562 O O . ASP A 1 436 ? 0.395 17.302 -14.689 1.00 71.50 436 ASP A O 1
ATOM 3566 N N . GLY A 1 437 ? 1.285 19.006 -15.836 1.00 72.00 437 GLY A N 1
ATOM 3567 C CA . GLY A 1 437 ? 0.394 18.881 -16.992 1.00 72.00 437 GLY A CA 1
ATOM 3568 C C . GLY A 1 437 ? -0.813 19.819 -16.945 1.00 72.00 437 GLY A C 1
ATOM 3569 O O . GLY A 1 437 ? -1.098 20.485 -15.954 1.00 72.00 437 GLY A O 1
ATOM 3570 N N . THR A 1 438 ? -1.500 19.924 -18.078 1.00 79.00 438 THR A N 1
ATOM 3571 C CA . THR A 1 438 ? -2.671 20.795 -18.256 1.00 79.00 438 THR A CA 1
ATOM 3572 C C . THR A 1 438 ? -3.980 20.029 -18.037 1.00 79.00 438 THR A C 1
ATOM 3574 O O . THR A 1 438 ? -4.004 18.815 -18.249 1.00 79.00 438 THR A O 1
ATOM 3577 N N . PRO A 1 439 ? -5.091 20.706 -17.684 1.00 82.19 439 PRO A N 1
ATOM 3578 C CA . PRO A 1 439 ? -6.389 20.046 -17.528 1.00 82.19 439 PRO A CA 1
ATOM 3579 C C . PRO A 1 439 ? -6.820 19.198 -18.732 1.00 82.19 439 PRO A C 1
ATOM 3581 O O . PRO A 1 439 ? -7.308 18.085 -18.553 1.00 82.19 439 PRO A O 1
ATOM 3584 N N . ASP A 1 440 ? -6.561 19.673 -19.953 1.00 79.06 440 ASP A N 1
ATOM 3585 C CA . ASP A 1 440 ? -6.912 18.957 -21.186 1.00 79.06 440 ASP A CA 1
ATOM 3586 C C . ASP A 1 440 ? -6.118 17.645 -21.344 1.00 79.06 440 ASP A C 1
ATOM 3588 O O . ASP A 1 440 ? -6.652 16.632 -21.800 1.00 79.06 440 ASP A O 1
ATOM 3592 N N . GLN A 1 441 ? -4.842 17.639 -20.937 1.00 76.88 441 GLN A N 1
ATOM 3593 C CA . GLN A 1 441 ? -4.002 16.437 -20.948 1.00 76.88 441 GLN A CA 1
ATOM 3594 C C . GLN A 1 441 ? -4.528 15.384 -19.965 1.00 76.88 441 GLN A C 1
ATOM 3596 O O . GLN A 1 441 ? -4.655 14.213 -20.330 1.00 76.88 441 GLN A O 1
ATOM 3601 N N . TRP A 1 442 ? -4.892 15.807 -18.753 1.00 83.50 442 TRP A N 1
ATOM 3602 C CA . TRP A 1 442 ? -5.481 14.932 -17.740 1.00 83.50 442 TRP A CA 1
ATOM 3603 C C . TRP A 1 442 ? -6.814 14.347 -18.193 1.00 83.50 442 TRP A C 1
ATOM 3605 O O . TRP A 1 442 ? -6.985 13.129 -18.155 1.00 83.50 442 TRP A O 1
ATOM 3615 N N . GLN A 1 443 ? -7.709 15.181 -18.729 1.00 84.88 443 GLN A N 1
ATOM 3616 C CA . GLN A 1 443 ? -9.003 14.726 -19.232 1.00 84.88 443 GLN A CA 1
ATOM 3617 C C . GLN A 1 443 ? -8.851 13.640 -20.304 1.00 84.88 443 GLN A C 1
ATOM 3619 O O . GLN A 1 443 ? -9.555 12.629 -20.274 1.00 84.88 443 GLN A O 1
ATOM 3624 N N . LEU A 1 444 ? -7.927 13.826 -21.249 1.00 79.00 444 LEU A N 1
ATOM 3625 C CA . LEU A 1 444 ? -7.644 12.840 -22.287 1.00 79.00 444 LEU A CA 1
ATOM 3626 C C . LEU A 1 444 ? -7.160 11.510 -21.696 1.00 79.00 444 LEU A C 1
ATOM 3628 O O . LEU A 1 444 ? -7.670 10.455 -22.078 1.00 79.00 444 LEU A O 1
ATOM 3632 N N . ALA A 1 445 ? -6.158 11.555 -20.818 1.00 81.81 445 ALA A N 1
ATOM 3633 C CA . ALA A 1 445 ? -5.532 10.356 -20.275 1.00 81.81 445 ALA A CA 1
ATOM 3634 C C . ALA A 1 445 ? -6.487 9.562 -19.387 1.00 81.81 445 ALA A C 1
ATOM 3636 O O . ALA A 1 445 ? -6.601 8.350 -19.555 1.00 81.81 445 ALA A O 1
ATOM 3637 N N . GLU A 1 446 ? -7.216 10.239 -18.499 1.00 86.88 446 GLU A N 1
ATOM 3638 C CA . GLU A 1 446 ? -8.239 9.609 -17.665 1.00 86.88 446 GLU A CA 1
ATOM 3639 C C . GLU A 1 446 ? -9.311 8.966 -18.549 1.00 86.88 446 GLU A C 1
ATOM 3641 O O . GLU A 1 446 ? -9.628 7.789 -18.383 1.00 86.88 446 GLU A O 1
ATOM 3646 N N . SER A 1 447 ? -9.785 9.679 -19.577 1.00 87.25 447 SER A N 1
ATOM 3647 C CA . SER A 1 447 ? -10.770 9.132 -20.515 1.00 87.25 447 SER A CA 1
ATOM 3648 C C . SER A 1 447 ? -10.248 7.906 -21.277 1.00 87.25 447 SER A C 1
ATOM 3650 O O . SER A 1 447 ? -11.007 6.968 -21.515 1.00 87.25 447 SER A O 1
ATOM 3652 N N . ALA A 1 448 ? -8.971 7.891 -21.672 1.00 85.38 448 ALA A N 1
ATOM 3653 C CA . ALA A 1 448 ? -8.358 6.746 -22.345 1.00 85.38 448 ALA A CA 1
ATOM 3654 C C . ALA A 1 448 ? -8.224 5.532 -21.411 1.00 85.38 448 ALA A C 1
ATOM 3656 O O . ALA A 1 448 ? -8.534 4.414 -21.821 1.00 85.38 448 ALA A O 1
ATOM 3657 N N . LEU A 1 449 ? -7.824 5.748 -20.154 1.00 87.88 449 LEU A N 1
ATOM 3658 C CA . LEU A 1 449 ? -7.736 4.696 -19.136 1.00 87.88 449 LEU A CA 1
ATOM 3659 C C . LEU A 1 449 ? -9.120 4.097 -18.843 1.00 87.88 449 LEU A C 1
ATOM 3661 O O . LEU A 1 449 ? -9.262 2.876 -18.836 1.00 87.88 449 LEU A O 1
ATOM 3665 N N . HIS A 1 450 ? -10.149 4.938 -18.689 1.00 89.25 450 HIS A N 1
ATOM 3666 C CA . HIS A 1 450 ? -11.531 4.490 -18.496 1.00 89.25 450 HIS A CA 1
ATOM 3667 C C . HIS A 1 450 ? -12.029 3.620 -19.656 1.00 89.25 450 HIS A C 1
ATOM 3669 O O . HIS A 1 450 ? -12.488 2.501 -19.430 1.00 89.25 450 HIS A O 1
ATOM 3675 N N . ARG A 1 451 ? -11.873 4.083 -20.904 1.00 89.88 451 ARG A N 1
ATOM 3676 C CA . ARG A 1 451 ? -12.290 3.307 -22.083 1.00 89.88 451 ARG A CA 1
ATOM 3677 C C . ARG A 1 451 ? -11.513 2.002 -22.232 1.00 89.88 451 ARG A C 1
ATOM 3679 O O . ARG A 1 451 ? -12.095 0.989 -22.607 1.00 89.88 451 ARG A O 1
ATOM 3686 N N . ALA A 1 452 ? -10.218 1.995 -21.918 1.00 88.81 452 ALA A N 1
ATOM 3687 C CA . ALA A 1 452 ? -9.416 0.778 -21.976 1.00 88.81 452 ALA A CA 1
ATOM 3688 C C . ALA A 1 452 ? -9.880 -0.267 -20.947 1.00 88.81 452 ALA A C 1
ATOM 3690 O O . ALA A 1 452 ? -10.026 -1.439 -21.288 1.00 88.81 452 ALA A O 1
ATOM 3691 N N . VAL A 1 453 ? -10.179 0.153 -19.713 1.00 89.62 453 VAL A N 1
ATOM 3692 C CA . VAL A 1 453 ? -10.751 -0.718 -18.672 1.00 89.62 453 VAL A CA 1
ATOM 3693 C C . VAL A 1 453 ? -12.089 -1.312 -19.114 1.00 89.62 453 VAL A C 1
ATOM 3695 O O . VAL A 1 453 ? -12.292 -2.521 -18.979 1.00 89.62 453 VAL A O 1
ATOM 3698 N N . GLU A 1 454 ? -12.973 -0.493 -19.692 1.00 90.19 454 GLU A N 1
ATOM 3699 C CA . GLU A 1 454 ? -14.260 -0.948 -20.233 1.00 90.19 454 GLU A CA 1
ATOM 3700 C C . GLU A 1 454 ? -14.078 -1.962 -21.369 1.00 90.19 454 GLU A C 1
ATOM 3702 O O . GLU A 1 454 ? -14.735 -3.003 -21.374 1.00 90.19 454 GLU A O 1
ATOM 3707 N N . ARG A 1 455 ? -13.150 -1.706 -22.302 1.00 91.94 455 ARG A N 1
ATOM 3708 C CA . ARG A 1 455 ? -12.851 -2.606 -23.431 1.00 91.94 455 ARG A CA 1
ATOM 3709 C C . ARG A 1 455 ? -12.335 -3.972 -22.985 1.00 91.94 455 ARG A C 1
ATOM 3711 O O . ARG A 1 455 ? -12.703 -4.975 -23.589 1.00 91.94 455 ARG A O 1
ATOM 3718 N N . VAL A 1 456 ? -11.511 -4.018 -21.938 1.00 89.00 456 VAL A N 1
ATOM 3719 C CA . VAL A 1 456 ? -10.988 -5.278 -21.375 1.00 89.00 456 VAL A CA 1
ATOM 3720 C C . VAL A 1 456 ? -12.028 -5.969 -20.476 1.00 89.00 456 VAL A C 1
ATOM 3722 O O . VAL A 1 456 ? -11.906 -7.160 -20.186 1.00 89.00 456 VAL A O 1
ATOM 3725 N N . GLY A 1 457 ? -13.075 -5.254 -20.052 1.00 88.62 457 GLY A N 1
ATOM 3726 C CA . GLY A 1 457 ? -14.106 -5.770 -19.152 1.00 88.62 457 GLY A CA 1
ATOM 3727 C C . GLY A 1 457 ? -13.615 -5.929 -17.712 1.00 88.62 457 GLY A C 1
ATOM 3728 O O . GLY A 1 457 ? -13.988 -6.889 -17.036 1.00 88.62 457 GLY A O 1
ATOM 3729 N N . LEU A 1 458 ? -12.742 -5.026 -17.251 1.00 86.06 458 LEU A N 1
ATOM 3730 C CA . LEU A 1 458 ? -12.241 -5.013 -15.875 1.00 86.06 458 LEU A CA 1
ATOM 3731 C C . LEU A 1 458 ? -13.140 -4.157 -14.977 1.00 86.06 458 LEU A C 1
ATOM 3733 O O . LEU A 1 458 ? -13.477 -3.026 -15.312 1.00 86.06 458 LEU A O 1
ATOM 3737 N N . GLU A 1 459 ? -13.477 -4.665 -13.792 1.00 84.81 459 GLU A N 1
ATOM 3738 C CA . GLU A 1 459 ? -14.079 -3.838 -12.745 1.00 84.81 459 GLU A CA 1
ATOM 3739 C C . GLU A 1 459 ? -12.991 -2.959 -12.116 1.00 84.81 459 GLU A C 1
ATOM 3741 O O . GLU A 1 459 ? -12.070 -3.470 -11.465 1.00 84.81 459 GLU A O 1
ATOM 3746 N N . ALA A 1 460 ? -13.092 -1.641 -12.322 1.00 88.44 460 ALA A N 1
ATOM 3747 C CA . ALA A 1 460 ? -12.163 -0.675 -11.752 1.00 88.44 460 ALA A CA 1
ATOM 3748 C C . ALA A 1 460 ? -12.841 0.310 -10.799 1.00 88.44 460 ALA A C 1
ATOM 3750 O O . ALA A 1 460 ? -13.888 0.880 -11.107 1.00 88.44 460 ALA A O 1
ATOM 3751 N N . LYS A 1 461 ? -12.203 0.551 -9.652 1.00 91.00 461 LYS A N 1
ATOM 3752 C CA . LYS A 1 461 ? -12.591 1.609 -8.715 1.00 91.00 461 LYS A CA 1
ATOM 3753 C C . LYS A 1 461 ? -11.784 2.878 -8.995 1.00 91.00 461 LYS A C 1
ATOM 3755 O O . LYS A 1 461 ? -10.574 2.806 -9.174 1.00 91.00 461 LYS A O 1
ATOM 3760 N N . VAL A 1 462 ? -12.433 4.038 -8.987 1.00 90.25 462 VAL A N 1
ATOM 3761 C CA . VAL A 1 462 ? -11.735 5.328 -9.091 1.00 90.25 462 VAL A CA 1
ATOM 3762 C C . VAL A 1 462 ? -11.185 5.734 -7.723 1.00 90.25 462 VAL A C 1
ATOM 3764 O O . VAL A 1 462 ? -11.896 5.661 -6.718 1.00 90.25 462 VAL A O 1
ATOM 3767 N N . MET A 1 463 ? -9.918 6.137 -7.699 1.00 88.94 463 MET A N 1
ATOM 3768 C CA . MET A 1 463 ? -9.187 6.618 -6.530 1.00 88.94 463 MET A CA 1
ATOM 3769 C C . MET A 1 463 ? -8.748 8.065 -6.789 1.00 88.94 463 MET A C 1
ATOM 3771 O O . MET A 1 463 ? -7.778 8.316 -7.507 1.00 88.94 463 MET A O 1
ATOM 3775 N N . GLU A 1 464 ? -9.503 9.014 -6.242 1.00 87.50 464 GLU A N 1
ATOM 3776 C CA . GLU A 1 464 ? -9.257 10.450 -6.416 1.00 87.50 464 GLU A CA 1
ATOM 3777 C C . GLU A 1 464 ? -7.983 10.898 -5.680 1.00 87.50 464 GLU A C 1
ATOM 3779 O O . GLU A 1 464 ? -7.732 10.458 -4.560 1.00 87.50 464 GLU A O 1
ATOM 3784 N N . ASP A 1 465 ? -7.194 11.782 -6.302 1.00 85.44 465 ASP A N 1
ATOM 3785 C CA . ASP A 1 465 ? -5.945 12.352 -5.753 1.00 85.44 465 ASP A CA 1
ATOM 3786 C C . ASP A 1 465 ? -4.831 11.320 -5.433 1.00 85.44 465 ASP A C 1
ATOM 3788 O O . ASP A 1 465 ? -3.929 11.546 -4.618 1.00 85.44 465 ASP A O 1
ATOM 3792 N N . GLU A 1 466 ? -4.842 10.175 -6.121 1.00 83.19 466 GLU A N 1
ATOM 3793 C CA . GLU A 1 466 ? -3.845 9.104 -5.945 1.00 83.19 466 GLU A CA 1
ATOM 3794 C C . GLU A 1 466 ? -2.940 8.875 -7.174 1.00 83.19 466 GLU A C 1
ATOM 3796 O O . GLU A 1 466 ? -2.166 7.909 -7.226 1.00 83.19 466 GLU A O 1
ATOM 3801 N N . ALA A 1 467 ? -3.026 9.737 -8.191 1.00 82.81 467 ALA A N 1
ATOM 3802 C CA . ALA A 1 467 ? -2.217 9.627 -9.403 1.00 82.81 467 ALA A CA 1
ATOM 3803 C C . ALA A 1 467 ? -0.709 9.855 -9.153 1.00 82.81 467 ALA A C 1
ATOM 3805 O O . ALA A 1 467 ? -0.276 10.342 -8.103 1.00 82.81 467 ALA A O 1
ATOM 3806 N N . ALA A 1 468 ? 0.124 9.497 -10.136 1.00 75.81 468 ALA A N 1
ATOM 3807 C CA . ALA A 1 468 ? 1.525 9.910 -10.126 1.00 75.81 468 ALA A CA 1
ATOM 3808 C C . ALA A 1 468 ? 1.620 11.407 -10.461 1.00 75.81 468 ALA A C 1
ATOM 3810 O O . ALA A 1 468 ? 0.757 11.945 -11.150 1.00 75.81 468 ALA A O 1
ATOM 3811 N N . PHE A 1 469 ? 2.693 12.079 -10.026 1.00 70.81 469 PHE A N 1
ATOM 3812 C CA . PHE A 1 469 ? 2.859 13.521 -10.277 1.00 70.81 469 PHE A CA 1
ATOM 3813 C C . PHE A 1 469 ? 2.829 13.879 -11.772 1.00 70.81 469 PHE A C 1
ATOM 3815 O O . PHE A 1 469 ? 2.484 14.998 -12.127 1.00 70.81 469 PHE A O 1
ATOM 3822 N N . TYR A 1 470 ? 3.163 12.923 -12.640 1.00 69.69 470 TYR A N 1
ATOM 3823 C CA . TYR A 1 470 ? 3.230 13.099 -14.084 1.00 69.69 470 TYR A CA 1
ATOM 3824 C C . TYR A 1 470 ? 2.023 12.569 -14.863 1.00 69.69 470 TYR A C 1
ATOM 3826 O O . TYR A 1 470 ? 1.987 12.777 -16.072 1.00 69.69 470 TYR A O 1
ATOM 3834 N N . GLY A 1 471 ? 1.058 11.893 -14.231 1.00 79.44 471 GLY A N 1
ATOM 3835 C CA . GLY A 1 471 ? -0.146 11.431 -14.925 1.00 79.44 471 GLY A CA 1
ATOM 3836 C C . GLY A 1 471 ? -0.950 10.331 -14.218 1.00 79.44 471 GLY A C 1
ATOM 3837 O O . GLY A 1 471 ? -0.515 9.791 -13.191 1.00 79.44 471 GLY A O 1
ATOM 3838 N N . PRO A 1 472 ? -2.152 10.014 -14.743 1.00 85.69 472 PRO A N 1
ATOM 3839 C CA . PRO A 1 472 ? -3.055 9.021 -14.159 1.00 85.69 472 PRO A CA 1
ATOM 3840 C C . PRO A 1 472 ? -2.546 7.592 -14.361 1.00 85.69 472 PRO A C 1
ATOM 3842 O O . PRO A 1 472 ? -1.628 7.346 -15.140 1.00 85.69 472 PRO A O 1
ATOM 3845 N N . LYS A 1 473 ? -3.127 6.620 -13.656 1.00 87.88 473 LYS A N 1
ATOM 3846 C CA . LYS A 1 473 ? -2.677 5.221 -13.723 1.00 87.88 473 LYS A CA 1
ATOM 3847 C C . LYS A 1 473 ? -3.786 4.215 -13.494 1.00 87.88 473 LYS A C 1
ATOM 3849 O O . LYS A 1 473 ? -4.720 4.498 -12.753 1.00 87.88 473 LYS A O 1
ATOM 3854 N N . ILE A 1 474 ? -3.626 3.031 -14.079 1.00 88.00 474 ILE A N 1
ATOM 3855 C CA . ILE A 1 474 ? -4.365 1.828 -13.707 1.00 88.00 474 ILE A CA 1
ATOM 3856 C C . ILE A 1 474 ? -3.445 0.916 -12.906 1.00 88.00 474 ILE A C 1
ATOM 3858 O O . ILE A 1 474 ? -2.439 0.432 -13.427 1.00 88.00 474 ILE A O 1
ATOM 3862 N N . ASP A 1 475 ? -3.825 0.642 -11.665 1.00 88.38 475 ASP A N 1
ATOM 3863 C CA . ASP A 1 475 ? -3.180 -0.351 -10.818 1.00 88.38 475 ASP A CA 1
ATOM 3864 C C . ASP A 1 475 ? -4.026 -1.628 -10.790 1.00 88.38 475 ASP A C 1
ATOM 3866 O O . ASP A 1 475 ? -5.173 -1.626 -10.344 1.00 88.38 475 ASP A O 1
ATOM 3870 N N . VAL A 1 476 ? -3.458 -2.739 -11.261 1.00 87.56 476 VAL A N 1
ATOM 3871 C CA . VAL A 1 476 ? -4.088 -4.061 -11.196 1.00 87.56 476 VAL A CA 1
ATOM 3872 C C . VAL A 1 476 ? -3.610 -4.762 -9.928 1.00 87.56 476 VAL A C 1
ATOM 3874 O O . VAL A 1 476 ? -2.438 -5.132 -9.779 1.00 87.56 476 VAL A O 1
ATOM 3877 N N . LYS A 1 477 ? -4.541 -4.936 -8.992 1.00 87.44 477 LYS A N 1
ATOM 3878 C CA . LYS A 1 477 ? -4.319 -5.581 -7.702 1.00 87.44 477 LYS A CA 1
ATOM 3879 C C . LYS A 1 477 ? -4.736 -7.043 -7.768 1.00 87.44 477 LYS A C 1
ATOM 3881 O O . LYS A 1 477 ? -5.893 -7.342 -8.046 1.00 87.44 477 LYS A O 1
ATOM 3886 N N . LEU A 1 478 ? -3.826 -7.961 -7.454 1.00 87.06 478 LEU A N 1
ATOM 3887 C CA . LEU A 1 478 ? -4.188 -9.355 -7.193 1.00 87.06 478 LEU A CA 1
ATOM 3888 C C . LEU A 1 478 ? -4.760 -9.478 -5.783 1.00 87.06 478 LEU A C 1
ATOM 3890 O O . LEU A 1 478 ? -4.326 -8.777 -4.871 1.00 87.06 478 LEU A O 1
ATOM 3894 N N . VAL A 1 479 ? -5.698 -10.397 -5.586 1.00 82.44 479 VAL A N 1
ATOM 3895 C CA . VAL A 1 479 ? -6.174 -10.779 -4.255 1.00 82.44 479 VAL A CA 1
ATOM 3896 C C . VAL A 1 479 ? -5.582 -12.141 -3.919 1.00 82.44 479 VAL A C 1
ATOM 3898 O O . VAL A 1 479 ? -5.818 -13.118 -4.631 1.00 82.44 479 VAL A O 1
ATOM 3901 N N . ASP A 1 480 ? -4.779 -12.205 -2.858 1.00 77.69 480 ASP A N 1
ATOM 3902 C CA . ASP A 1 480 ? -4.134 -13.455 -2.457 1.00 77.69 480 ASP A CA 1
ATOM 3903 C C . ASP A 1 480 ? -5.117 -14.440 -1.791 1.00 77.69 480 ASP A C 1
ATOM 3905 O O . ASP A 1 480 ? -6.291 -14.146 -1.555 1.00 77.69 480 ASP A O 1
ATOM 3909 N N . ALA A 1 481 ? -4.632 -15.641 -1.462 1.00 70.75 481 ALA A N 1
ATOM 3910 C CA . ALA A 1 481 ? -5.429 -16.691 -0.819 1.00 70.75 481 ALA A CA 1
ATOM 3911 C C . ALA A 1 481 ? -5.952 -16.326 0.590 1.00 70.75 481 ALA A C 1
ATOM 3913 O O . ALA A 1 481 ? -6.684 -17.111 1.189 1.00 70.75 481 ALA A O 1
ATOM 3914 N N . LEU A 1 482 ? -5.555 -15.172 1.130 1.00 68.25 482 LEU A N 1
ATOM 3915 C CA . LEU A 1 482 ? -5.943 -14.648 2.439 1.00 68.25 482 LEU A CA 1
ATOM 3916 C C . LEU A 1 482 ? -6.778 -13.363 2.303 1.00 68.25 482 LEU A C 1
ATOM 3918 O O . LEU A 1 482 ? -6.900 -12.613 3.269 1.00 68.25 482 LEU A O 1
ATOM 3922 N N . ASP A 1 483 ? -7.328 -13.104 1.112 1.00 71.69 483 ASP A N 1
ATOM 3923 C CA . ASP A 1 483 ? -8.139 -11.927 0.784 1.00 71.69 483 ASP A CA 1
ATOM 3924 C C . ASP A 1 483 ? -7.392 -10.586 0.897 1.00 71.69 483 ASP A C 1
ATOM 3926 O O . ASP A 1 483 ? -8.011 -9.529 1.057 1.00 71.69 483 ASP A O 1
ATOM 3930 N N . ARG A 1 484 ? -6.056 -10.593 0.802 1.00 75.50 484 ARG A N 1
ATOM 3931 C CA . ARG A 1 484 ? -5.257 -9.363 0.842 1.00 75.50 484 ARG A CA 1
ATOM 3932 C C . ARG A 1 484 ? -4.994 -8.858 -0.578 1.00 75.50 484 ARG A C 1
ATOM 3934 O O . ARG A 1 484 ? -4.517 -9.640 -1.405 1.00 75.50 484 ARG A O 1
ATOM 3941 N N . PRO A 1 485 ? -5.275 -7.576 -0.869 1.00 79.88 485 PRO A N 1
ATOM 3942 C CA . PRO A 1 485 ? -4.956 -6.988 -2.159 1.00 79.88 485 PRO A CA 1
ATOM 3943 C C . PRO A 1 485 ? -3.466 -6.630 -2.237 1.00 79.88 485 PRO A C 1
ATOM 3945 O O . PRO A 1 485 ? -2.924 -6.001 -1.328 1.00 79.88 485 PRO A O 1
ATOM 3948 N N . TRP A 1 486 ? -2.822 -6.982 -3.346 1.00 82.19 486 TRP A N 1
ATOM 3949 C CA . TRP A 1 486 ? -1.443 -6.621 -3.664 1.00 82.19 486 TRP A CA 1
ATOM 3950 C C . TRP A 1 486 ? -1.392 -5.994 -5.049 1.00 82.19 486 TRP A C 1
ATOM 3952 O O . TRP A 1 486 ? -1.789 -6.622 -6.027 1.00 82.19 486 TRP A O 1
ATOM 3962 N N . GLN A 1 487 ? -0.893 -4.765 -5.142 1.00 83.88 487 GLN A N 1
ATOM 3963 C CA . GLN A 1 487 ? -0.611 -4.144 -6.432 1.00 83.88 487 GLN A CA 1
ATOM 3964 C C . GLN A 1 487 ? 0.532 -4.899 -7.113 1.00 83.88 487 GLN A C 1
ATOM 3966 O O . GLN A 1 487 ? 1.617 -5.007 -6.540 1.00 83.88 487 GLN A O 1
ATOM 3971 N N . LEU A 1 488 ? 0.271 -5.435 -8.308 1.00 84.88 488 LEU A N 1
ATOM 3972 C CA . LEU A 1 488 ? 1.256 -6.197 -9.077 1.00 84.88 488 LEU A CA 1
ATOM 3973 C C . LEU A 1 488 ? 1.634 -5.467 -10.361 1.00 84.88 488 LEU A C 1
ATOM 3975 O O . LEU A 1 488 ? 2.805 -5.173 -10.574 1.00 84.88 488 LEU A O 1
ATOM 3979 N N . SER A 1 489 ? 0.641 -5.163 -11.193 1.00 86.50 489 SER A N 1
ATOM 3980 C CA . SER A 1 489 ? 0.854 -4.534 -12.494 1.00 86.50 489 SER A CA 1
ATOM 3981 C C . SER A 1 489 ? 0.327 -3.112 -12.480 1.00 86.50 489 SER A C 1
ATOM 3983 O O . SER A 1 489 ? -0.722 -2.838 -11.897 1.00 86.50 489 SER A O 1
ATOM 3985 N N . THR A 1 490 ? 1.035 -2.223 -13.163 1.00 88.00 490 THR A N 1
ATOM 3986 C CA . THR A 1 490 ? 0.640 -0.825 -13.286 1.00 88.00 490 THR A CA 1
ATOM 3987 C C . THR A 1 490 ? 0.800 -0.375 -14.725 1.00 88.00 490 THR A C 1
ATOM 3989 O O . THR A 1 490 ? 1.881 -0.493 -15.297 1.00 88.00 490 THR A O 1
ATOM 3992 N N . VAL A 1 491 ? -0.273 0.168 -15.292 1.00 86.50 491 VAL A N 1
ATOM 3993 C CA . VAL A 1 491 ? -0.255 0.868 -16.576 1.00 86.50 491 VAL A CA 1
ATOM 3994 C C . VAL A 1 491 ? -0.415 2.345 -16.268 1.00 86.50 491 VAL A C 1
ATOM 3996 O O . VAL A 1 491 ? -1.487 2.794 -15.869 1.00 86.50 491 VAL A O 1
ATOM 3999 N N . GLN A 1 492 ? 0.674 3.092 -16.365 1.00 82.19 492 GLN A N 1
ATOM 4000 C CA . GLN A 1 492 ? 0.673 4.519 -16.060 1.00 82.19 492 GLN A CA 1
ATOM 4001 C C . GLN A 1 492 ? 0.413 5.353 -17.317 1.00 82.19 492 GLN A C 1
ATOM 4003 O O . GLN A 1 492 ? 0.546 4.857 -18.436 1.00 82.19 492 GLN A O 1
ATOM 4008 N N . PHE A 1 493 ? 0.090 6.634 -17.105 1.00 76.81 493 PHE A N 1
ATOM 4009 C CA . PHE A 1 493 ? 0.190 7.728 -18.073 1.00 76.81 493 PHE A CA 1
ATOM 4010 C C . PHE A 1 493 ? 1.202 8.834 -17.590 1.00 76.81 493 PHE A C 1
ATOM 4012 O O . PHE A 1 493 ? 1.325 9.026 -16.387 1.00 76.81 493 PHE A O 1
ATOM 4019 N N . ASP A 1 494 ? 1.962 9.524 -18.464 1.00 70.00 494 ASP A N 1
ATOM 4020 C CA . ASP A 1 494 ? 3.067 10.469 -18.173 1.00 70.00 494 ASP A CA 1
ATOM 4021 C C . ASP A 1 494 ? 3.077 11.597 -19.219 1.00 70.00 494 ASP A C 1
ATOM 4023 O O . ASP A 1 494 ? 3.364 11.378 -20.392 1.00 70.00 494 ASP A O 1
ATOM 4027 N N . PHE A 1 495 ? 2.764 12.821 -18.798 1.00 61.31 495 PHE A N 1
ATOM 4028 C CA . PHE A 1 495 ? 2.701 14.012 -19.654 1.00 61.31 495 PHE A CA 1
ATOM 4029 C C . PHE A 1 495 ? 4.026 14.788 -19.748 1.00 61.31 495 PHE A C 1
ATOM 4031 O O . PHE A 1 495 ? 4.161 15.706 -20.557 1.00 61.31 495 PHE A O 1
ATOM 4038 N N . THR A 1 496 ? 4.985 14.503 -18.866 1.00 52.28 496 THR A N 1
ATOM 4039 C CA . THR A 1 496 ? 5.979 15.488 -18.393 1.00 52.28 496 THR A CA 1
ATOM 4040 C C . THR A 1 496 ? 7.361 15.321 -19.003 1.00 52.28 496 THR A C 1
ATOM 4042 O O . THR A 1 496 ? 8.111 16.290 -19.163 1.00 52.28 496 THR A O 1
ATOM 4045 N N . ARG A 1 497 ? 7.713 14.088 -19.367 1.00 52.28 497 ARG A N 1
ATOM 4046 C CA . ARG A 1 497 ? 9.070 13.720 -19.803 1.00 52.28 497 ARG A CA 1
ATOM 4047 C C . ARG A 1 497 ? 9.287 13.805 -21.310 1.00 52.28 497 ARG A C 1
ATOM 4049 O O . ARG A 1 497 ? 10.370 13.478 -21.789 1.00 52.28 497 ARG A O 1
ATOM 4056 N N . VAL A 1 498 ? 8.273 14.285 -22.029 1.00 44.72 498 VAL A N 1
ATOM 4057 C CA . VAL A 1 498 ? 8.209 14.388 -23.495 1.00 44.72 498 VAL A CA 1
ATOM 4058 C C . VAL A 1 498 ? 8.946 15.612 -24.036 1.00 44.72 498 VAL A C 1
ATOM 4060 O O . VAL A 1 498 ? 9.226 15.676 -25.231 1.00 44.72 498 VAL A O 1
ATOM 4063 N N . ASP A 1 499 ? 9.317 16.571 -23.185 1.00 51.50 499 ASP A N 1
ATOM 4064 C CA . ASP A 1 499 ? 10.101 17.714 -23.640 1.00 51.50 499 ASP A CA 1
ATOM 4065 C C . ASP A 1 499 ? 11.555 17.297 -23.921 1.00 51.50 499 ASP A C 1
ATOM 4067 O O . ASP A 1 499 ? 12.470 17.532 -23.131 1.00 51.50 499 ASP A O 1
ATOM 4071 N N . LEU A 1 500 ? 11.773 16.649 -25.070 1.00 46.81 500 LEU A N 1
ATOM 4072 C CA . LEU A 1 500 ? 13.088 16.278 -25.588 1.00 46.81 500 LEU A CA 1
ATOM 4073 C C . LEU A 1 500 ? 13.999 17.506 -25.747 1.00 46.81 500 LEU A C 1
ATOM 4075 O O . LEU A 1 500 ? 15.216 17.333 -25.818 1.00 46.81 500 LEU A O 1
ATOM 4079 N N . LEU A 1 501 ? 13.452 18.734 -25.738 1.00 43.56 501 LEU A N 1
ATOM 4080 C CA . LEU A 1 501 ? 14.252 19.958 -25.688 1.00 43.56 501 LEU A CA 1
ATOM 4081 C C . LEU A 1 501 ? 14.967 20.092 -24.334 1.00 43.56 501 LEU A C 1
ATOM 4083 O O . LEU A 1 501 ? 16.126 20.498 -24.318 1.00 43.56 501 LEU A O 1
ATOM 4087 N N . LYS A 1 502 ? 14.376 19.648 -23.214 1.00 48.66 502 LYS A N 1
ATOM 4088 C CA . LYS A 1 502 ? 15.070 19.564 -21.904 1.00 48.66 502 LYS A CA 1
ATOM 4089 C C . LYS A 1 502 ? 16.221 18.558 -21.908 1.00 48.66 502 LYS A C 1
ATOM 4091 O O . LYS A 1 502 ? 17.150 18.669 -21.113 1.00 48.66 502 LYS A O 1
ATOM 4096 N N . TRP A 1 503 ? 16.157 17.573 -22.801 1.00 48.84 503 TRP A N 1
ATOM 4097 C CA . TRP A 1 503 ? 17.198 16.569 -23.014 1.00 48.84 503 TRP A CA 1
ATOM 4098 C C . TRP A 1 503 ? 18.207 16.979 -24.093 1.00 48.84 503 TRP A C 1
ATOM 4100 O O . TRP A 1 503 ? 19.193 16.267 -24.300 1.00 48.84 503 TRP A O 1
ATOM 4110 N N . SER A 1 504 ? 17.980 18.096 -24.787 1.00 44.84 504 SER A N 1
ATOM 4111 C CA . SER A 1 504 ? 18.939 18.681 -25.719 1.00 44.84 504 SER A CA 1
ATOM 4112 C C . SER A 1 504 ? 19.922 19.579 -24.962 1.00 44.84 504 SER A C 1
ATOM 4114 O O . SER A 1 504 ? 19.544 20.294 -24.041 1.00 44.84 504 SER A O 1
ATOM 4116 N N . SER A 1 505 ? 21.212 19.460 -25.291 1.00 39.78 505 SER A N 1
ATOM 4117 C CA . SER A 1 505 ? 22.301 20.220 -24.660 1.00 39.78 505 SER A CA 1
ATOM 4118 C C . SER A 1 505 ? 22.013 21.733 -24.676 1.00 39.78 505 SER A C 1
ATOM 4120 O O . SER A 1 505 ? 21.490 22.199 -25.689 1.00 39.78 505 SER A O 1
ATOM 4122 N N . PRO A 1 506 ? 22.424 22.518 -23.656 1.00 41.97 506 PRO A N 1
ATOM 4123 C CA . PRO A 1 506 ? 22.356 23.985 -23.698 1.00 41.97 506 PRO A CA 1
ATOM 4124 C C . PRO A 1 506 ? 23.034 24.601 -24.936 1.00 41.97 506 PRO A C 1
ATOM 4126 O O . PRO A 1 506 ? 22.664 25.693 -25.353 1.00 41.97 506 PRO A O 1
ATOM 4129 N N . ASP A 1 507 ? 23.981 23.874 -25.544 1.00 37.50 507 ASP A N 1
ATOM 4130 C CA . ASP A 1 507 ? 24.866 24.377 -26.600 1.00 37.50 507 ASP A CA 1
ATOM 4131 C C . ASP A 1 507 ? 24.645 23.738 -27.989 1.00 37.50 507 ASP A C 1
ATOM 4133 O O . ASP A 1 507 ? 25.435 23.968 -28.905 1.00 37.50 507 ASP A O 1
ATOM 4137 N N . TYR A 1 508 ? 23.610 22.907 -28.188 1.00 36.84 508 TYR A N 1
ATOM 4138 C CA . TYR A 1 508 ? 23.389 22.241 -29.484 1.00 36.84 508 TYR A CA 1
ATOM 4139 C C . TYR A 1 508 ? 22.350 22.972 -30.346 1.00 36.84 508 TYR A C 1
ATOM 4141 O O . TYR A 1 508 ? 21.149 22.924 -30.081 1.00 36.84 508 TYR A O 1
ATOM 4149 N N . VAL A 1 509 ? 22.818 23.622 -31.416 1.00 34.06 509 VAL A N 1
ATOM 4150 C CA . VAL A 1 509 ? 21.972 24.292 -32.416 1.00 34.06 509 VAL A CA 1
ATOM 4151 C C . VAL A 1 509 ? 21.562 23.288 -33.493 1.00 34.06 509 VAL A C 1
ATOM 4153 O O . VAL A 1 509 ? 22.393 22.808 -34.264 1.00 34.06 509 VAL A O 1
ATOM 4156 N N . TRP A 1 510 ? 20.268 22.976 -33.553 1.00 35.69 510 TRP A N 1
ATOM 4157 C CA . TRP A 1 510 ? 19.691 22.186 -34.640 1.00 35.69 510 TRP A CA 1
ATOM 4158 C C . TRP A 1 510 ? 19.689 22.989 -35.953 1.00 35.69 510 TRP A C 1
ATOM 4160 O O . TRP A 1 510 ? 19.409 24.187 -35.913 1.00 35.69 510 TRP A O 1
ATOM 4170 N N . PRO A 1 511 ? 19.942 22.363 -37.117 1.00 29.34 511 PRO A N 1
ATOM 4171 C CA . PRO A 1 511 ? 19.772 23.018 -38.411 1.00 29.34 511 PRO A CA 1
ATOM 4172 C C . PRO A 1 511 ? 18.330 23.515 -38.592 1.00 29.34 511 PRO A C 1
ATOM 4174 O O . PRO A 1 511 ? 17.375 22.777 -38.322 1.00 29.34 511 PRO A O 1
ATOM 4177 N N . ASP A 1 512 ? 18.173 24.757 -39.052 1.00 32.31 512 ASP A N 1
ATOM 4178 C CA . ASP A 1 512 ? 16.871 25.401 -39.230 1.00 32.31 512 ASP A CA 1
ATOM 4179 C C . ASP A 1 512 ? 15.949 24.572 -40.142 1.00 32.31 512 ASP A C 1
ATOM 4181 O O . ASP A 1 512 ? 16.268 24.291 -41.298 1.00 32.31 512 ASP A O 1
ATOM 4185 N N . GLY A 1 513 ? 14.791 24.173 -39.603 1.00 36.84 513 GLY A N 1
ATOM 4186 C CA . GLY A 1 513 ? 13.754 23.412 -40.315 1.00 36.84 513 GLY A CA 1
ATOM 4187 C C . GLY A 1 513 ? 13.360 22.070 -39.687 1.00 36.84 513 GLY A C 1
ATOM 4188 O O . GLY A 1 513 ? 12.389 21.467 -40.136 1.00 36.84 513 GLY A O 1
ATOM 4189 N N . VAL A 1 514 ? 14.047 21.610 -38.633 1.00 34.78 514 VAL A N 1
ATOM 4190 C CA . VAL A 1 514 ? 13.770 20.320 -37.955 1.00 34.78 514 VAL A CA 1
ATOM 4191 C C . VAL A 1 514 ? 13.145 20.526 -36.566 1.00 34.78 514 VAL A C 1
ATOM 4193 O O . VAL A 1 514 ? 13.494 19.872 -35.589 1.00 34.78 514 VAL A O 1
ATOM 4196 N N . LYS A 1 515 ? 12.205 21.467 -36.457 1.00 38.69 515 LYS A N 1
ATOM 4197 C CA . LYS A 1 515 ? 11.289 21.565 -35.312 1.00 38.69 515 LYS A CA 1
ATOM 4198 C C . LYS A 1 515 ? 9.905 21.132 -35.779 1.00 38.69 515 LYS A C 1
ATOM 4200 O O . LYS A 1 515 ? 9.126 21.968 -36.218 1.00 38.69 515 LYS A O 1
ATOM 4205 N N . ALA A 1 516 ? 9.627 19.832 -35.737 1.00 32.38 516 ALA A N 1
ATOM 4206 C CA . ALA A 1 516 ? 8.269 19.326 -35.890 1.00 32.38 516 ALA A CA 1
ATOM 4207 C C . ALA A 1 516 ? 8.114 17.953 -35.222 1.00 32.38 516 ALA A C 1
ATOM 4209 O O . ALA A 1 516 ? 8.750 16.981 -35.622 1.00 32.38 516 ALA A O 1
ATOM 4210 N N . GLU A 1 517 ? 7.240 17.941 -34.213 1.00 35.81 517 GLU A N 1
ATOM 4211 C CA . GLU A 1 517 ? 6.214 16.917 -33.993 1.00 35.81 517 GLU A CA 1
ATOM 4212 C C . GLU A 1 517 ? 6.691 15.464 -33.889 1.00 35.81 517 GLU A C 1
ATOM 4214 O O . GLU A 1 517 ? 6.664 14.699 -34.852 1.00 35.81 517 GLU A O 1
ATOM 4219 N N . LEU A 1 518 ? 7.036 15.047 -32.671 1.00 31.69 518 LEU A N 1
ATOM 4220 C CA . LEU A 1 518 ? 7.139 13.634 -32.322 1.00 31.69 518 LEU A CA 1
ATOM 4221 C C . LEU A 1 518 ? 6.458 13.400 -30.972 1.00 31.69 518 LEU A C 1
ATOM 4223 O O . LEU A 1 518 ? 7.019 13.667 -29.914 1.00 31.69 518 LEU A O 1
ATOM 4227 N N . SER A 1 519 ? 5.232 12.886 -31.033 1.00 32.16 519 SER A N 1
ATOM 4228 C CA . SER A 1 519 ? 4.551 12.248 -29.914 1.00 32.16 519 SER A CA 1
ATOM 4229 C C . SER A 1 519 ? 5.257 10.932 -29.605 1.00 32.16 519 SER A C 1
ATOM 4231 O O . SER A 1 519 ? 5.230 9.984 -30.394 1.00 32.16 519 SER A O 1
ATOM 4233 N N . VAL A 1 520 ? 5.927 10.917 -28.464 1.00 33.69 520 VAL A N 1
ATOM 4234 C CA . VAL A 1 520 ? 6.258 9.707 -27.730 1.00 33.69 520 VAL A CA 1
ATOM 4235 C C . VAL A 1 520 ? 4.934 9.197 -27.149 1.00 33.69 520 VAL A C 1
ATOM 4237 O O . VAL A 1 520 ? 4.073 9.982 -26.773 1.00 33.69 520 VAL A O 1
ATOM 4240 N N . GLY A 1 521 ? 4.754 7.890 -27.077 1.00 31.20 521 GLY A N 1
ATOM 4241 C CA . GLY A 1 521 ? 3.940 7.286 -26.026 1.00 31.20 521 GLY A CA 1
ATOM 4242 C C . GLY A 1 521 ? 4.833 7.487 -24.827 1.00 31.20 521 GLY A C 1
ATOM 4243 O O . GLY A 1 521 ? 5.904 6.907 -24.714 1.00 31.20 521 GLY A O 1
ATOM 4244 N N . TRP A 1 522 ? 4.615 8.565 -24.117 1.00 39.03 522 TRP A N 1
ATOM 4245 C CA . TRP A 1 522 ? 3.347 8.869 -23.520 1.00 39.03 522 TRP A CA 1
ATOM 4246 C C . TRP A 1 522 ? 2.780 10.150 -24.133 1.00 39.03 522 TRP A C 1
ATOM 4248 O O . TRP A 1 522 ? 3.452 11.169 -24.213 1.00 39.03 522 TRP A O 1
ATOM 4258 N N . LEU A 1 523 ? 1.572 10.025 -24.668 1.00 42.47 523 LEU A N 1
ATOM 4259 C CA . LEU A 1 523 ? 0.832 10.987 -25.478 1.00 42.47 523 LEU A CA 1
ATOM 4260 C C . LEU A 1 523 ? 1.282 12.439 -25.572 1.00 42.47 523 LEU A C 1
ATOM 4262 O O . LEU A 1 523 ? 1.308 13.162 -24.577 1.00 42.47 523 LEU A O 1
ATOM 4266 N N . ALA A 1 524 ? 1.305 12.937 -26.811 1.00 30.94 524 ALA A N 1
ATOM 4267 C CA . ALA A 1 524 ? 1.242 14.367 -27.087 1.00 30.94 524 ALA A CA 1
ATOM 4268 C C . ALA A 1 524 ? 0.211 14.701 -28.176 1.00 30.94 524 ALA A C 1
ATOM 4270 O O . ALA A 1 524 ? 0.347 14.259 -29.315 1.00 30.94 524 ALA A O 1
ATOM 4271 N N . PHE A 1 525 ? -0.779 15.529 -27.831 1.00 29.42 525 PHE A N 1
ATOM 4272 C CA . PHE A 1 525 ? -1.443 16.432 -28.776 1.00 29.42 525 PHE A CA 1
ATOM 4273 C C . PHE A 1 525 ? -0.709 17.779 -28.774 1.00 29.42 525 PHE A C 1
ATOM 4275 O O . PHE A 1 525 ? -0.203 18.201 -27.735 1.00 29.42 525 PHE A O 1
ATOM 4282 N N . ASP A 1 526 ? -0.723 18.467 -29.915 1.00 30.12 526 ASP A N 1
ATOM 4283 C CA . ASP A 1 526 ? -0.494 19.911 -30.007 1.00 30.12 526 ASP A CA 1
ATOM 4284 C C . ASP A 1 526 ? -1.818 20.622 -30.361 1.00 30.12 526 ASP A C 1
ATOM 4286 O O . ASP A 1 526 ? -2.734 20.050 -30.959 1.00 30.12 526 ASP A O 1
ATOM 4290 N N . ARG A 1 527 ? -1.926 21.871 -29.923 1.00 31.48 527 ARG A N 1
ATOM 4291 C CA . ARG A 1 527 ? -3.092 22.572 -29.389 1.00 31.48 527 ARG A CA 1
ATOM 4292 C C . ARG A 1 527 ? -3.903 23.366 -30.424 1.00 31.48 527 ARG A C 1
ATOM 4294 O O . ARG A 1 527 ? -4.530 24.340 -30.039 1.00 31.48 527 ARG A O 1
ATOM 4301 N N . ASP A 1 528 ? -3.935 22.982 -31.707 1.00 34.09 528 ASP A N 1
ATOM 4302 C CA . ASP A 1 528 ? -4.661 23.791 -32.716 1.00 34.09 528 ASP A CA 1
ATOM 4303 C C . ASP A 1 528 ? -5.337 23.051 -33.892 1.00 34.09 528 ASP A C 1
ATOM 4305 O O . ASP A 1 528 ? -5.715 23.683 -34.876 1.00 34.09 528 ASP A O 1
ATOM 4309 N N . GLY A 1 529 ? -5.552 21.730 -33.835 1.00 33.34 529 GLY A N 1
ATOM 4310 C CA . GLY A 1 529 ? -6.531 21.056 -34.716 1.00 33.34 529 GLY A CA 1
ATOM 4311 C C . GLY A 1 529 ? -6.385 21.274 -36.239 1.00 33.34 529 GLY A C 1
ATOM 4312 O O . GLY A 1 529 ? -7.370 21.159 -36.966 1.00 33.34 529 GLY A O 1
ATOM 4313 N N . ARG A 1 530 ? -5.187 21.591 -36.751 1.00 37.62 530 ARG A N 1
ATOM 4314 C CA . ARG A 1 530 ? -4.950 21.885 -38.184 1.00 37.62 530 ARG A CA 1
ATOM 4315 C C . ARG A 1 530 ? -4.299 20.749 -38.981 1.00 37.62 530 ARG A C 1
ATOM 4317 O O . ARG A 1 530 ? -4.170 20.857 -40.200 1.00 37.62 530 ARG A O 1
ATOM 4324 N N . SER A 1 531 ? -3.947 19.634 -38.347 1.00 34.06 531 SER A N 1
ATOM 4325 C CA . SER A 1 531 ? -3.213 18.545 -39.013 1.00 34.06 531 SER A CA 1
ATOM 4326 C C . SER A 1 531 ? -4.095 17.659 -39.904 1.00 34.06 531 SER A C 1
ATOM 4328 O O . SER A 1 531 ? -3.602 17.095 -40.878 1.00 34.06 531 SER A O 1
ATOM 4330 N N . SER A 1 532 ? -5.410 17.590 -39.664 1.00 34.81 532 SER A N 1
ATOM 4331 C CA . SER A 1 532 ? -6.340 16.854 -40.537 1.00 34.81 532 SER A CA 1
ATOM 4332 C C . SER A 1 532 ? -6.507 17.509 -41.917 1.00 34.81 532 SER A C 1
ATOM 4334 O O . SER A 1 532 ? -6.681 16.801 -42.906 1.00 34.81 532 SER A O 1
ATOM 4336 N N . ALA A 1 533 ? -6.355 18.835 -42.017 1.00 30.75 533 ALA A N 1
ATOM 4337 C CA . ALA A 1 533 ? -6.375 19.555 -43.293 1.00 30.75 533 ALA A CA 1
ATOM 4338 C C . ALA A 1 533 ? -5.039 19.450 -44.059 1.00 30.75 533 ALA A C 1
ATOM 4340 O O . ALA A 1 533 ? -5.028 19.384 -45.284 1.00 30.75 533 ALA A O 1
ATOM 4341 N N . LEU A 1 534 ? -3.909 19.368 -43.348 1.00 34.19 534 LEU A N 1
ATOM 4342 C CA . LEU A 1 534 ? -2.566 19.284 -43.941 1.00 34.19 534 LEU A CA 1
ATOM 4343 C C . LEU A 1 534 ? -2.185 17.877 -44.420 1.00 34.19 534 LEU A C 1
ATOM 4345 O O . LEU A 1 534 ? -1.374 17.742 -45.337 1.00 34.19 534 LEU A O 1
ATOM 4349 N N . ILE A 1 535 ? -2.774 16.825 -43.843 1.00 37.00 535 ILE A N 1
ATOM 4350 C CA . ILE A 1 535 ? -2.568 15.454 -44.324 1.00 37.00 535 ILE A CA 1
ATOM 4351 C C . ILE A 1 535 ? -3.214 15.278 -45.700 1.00 37.00 535 ILE A C 1
ATOM 4353 O O . ILE A 1 535 ? -2.553 14.750 -46.588 1.00 37.00 535 ILE A O 1
ATOM 4357 N N . ALA A 1 536 ? -4.416 15.816 -45.937 1.00 38.09 536 ALA A N 1
ATOM 4358 C CA . ALA A 1 536 ? -5.020 15.815 -47.274 1.00 38.09 536 ALA A CA 1
ATOM 4359 C C . ALA A 1 536 ? -4.144 16.543 -48.319 1.00 38.09 536 ALA A C 1
ATOM 4361 O O . ALA A 1 536 ? -4.078 16.118 -49.470 1.00 38.09 536 ALA A O 1
ATOM 4362 N N . ASP A 1 537 ? -3.404 17.573 -47.896 1.00 39.59 537 ASP A N 1
ATOM 4363 C CA . ASP A 1 537 ? -2.584 18.413 -48.778 1.00 39.59 537 ASP A CA 1
ATOM 4364 C C . ASP A 1 537 ? -1.160 17.863 -49.028 1.00 39.59 537 ASP A C 1
ATOM 4366 O O . ASP A 1 537 ? -0.493 18.268 -49.978 1.00 39.59 537 ASP A O 1
ATOM 4370 N N . ARG A 1 538 ? -0.670 16.914 -48.208 1.00 44.84 538 ARG A N 1
ATOM 4371 C CA . ARG A 1 538 ? 0.683 16.321 -48.341 1.00 44.84 538 ARG A CA 1
ATOM 4372 C C . ARG A 1 538 ? 0.735 14.867 -48.816 1.00 44.84 538 ARG A C 1
ATOM 4374 O O . ARG A 1 538 ? 1.818 14.416 -49.182 1.00 44.84 538 ARG A O 1
ATOM 4381 N N . VAL A 1 539 ? -0.382 14.136 -48.868 1.00 49.03 539 VAL A N 1
ATOM 4382 C CA . VAL A 1 539 ? -0.473 12.906 -49.696 1.00 49.03 539 VAL A CA 1
ATOM 4383 C C . VAL A 1 539 ? -0.836 13.197 -51.149 1.00 49.03 539 VAL A C 1
ATOM 4385 O O . VAL A 1 539 ? -0.726 12.301 -51.993 1.00 49.03 539 VAL A O 1
ATOM 4388 N N . CYS A 1 540 ? -1.135 14.460 -51.452 1.00 58.38 540 CYS A N 1
ATOM 4389 C CA . CYS A 1 540 ? -1.420 14.924 -52.792 1.00 58.38 540 CYS A CA 1
ATOM 4390 C C . CYS A 1 540 ? -0.371 15.909 -53.303 1.00 58.38 540 CYS A C 1
ATOM 4392 O O . CYS A 1 540 ? 0.230 16.662 -52.537 1.00 58.38 540 CYS A O 1
ATOM 4394 N N . TYR A 1 541 ? -0.106 15.899 -54.609 1.00 61.59 541 TYR A N 1
ATOM 4395 C CA . TYR A 1 541 ? 0.626 17.010 -55.207 1.00 61.59 541 TYR A CA 1
ATOM 4396 C C . TYR A 1 541 ? -0.265 18.254 -55.142 1.00 61.59 541 TYR A C 1
ATOM 4398 O O . TYR A 1 541 ? -1.384 18.223 -55.653 1.00 61.59 541 TYR A O 1
ATOM 4406 N N . SER A 1 542 ? 0.228 19.352 -54.565 1.00 73.06 542 SER A N 1
ATOM 4407 C CA . SER A 1 542 ? -0.440 20.650 -54.718 1.00 73.06 542 SER A CA 1
ATOM 4408 C C . SER A 1 542 ? -0.499 21.029 -56.198 1.00 73.06 542 SER A C 1
ATOM 4410 O O . SER A 1 542 ? 0.385 20.634 -56.963 1.00 73.06 542 SER A O 1
ATOM 4412 N N . ASP A 1 543 ? -1.491 21.814 -56.625 1.00 73.75 543 ASP A N 1
ATOM 4413 C CA . ASP A 1 543 ? -1.682 22.118 -58.054 1.00 73.75 543 ASP A CA 1
ATOM 4414 C C . ASP A 1 543 ? -0.443 22.756 -58.699 1.00 73.75 543 ASP A C 1
ATOM 4416 O O . ASP A 1 543 ? -0.094 22.439 -59.835 1.00 73.75 543 ASP A O 1
ATOM 4420 N N . THR A 1 544 ? 0.311 23.561 -57.948 1.00 74.88 544 THR A N 1
ATOM 4421 C CA . THR A 1 544 ? 1.585 24.136 -58.403 1.00 74.88 544 THR A CA 1
ATOM 4422 C C . THR A 1 544 ? 2.666 23.074 -58.639 1.00 74.88 544 THR A C 1
ATOM 4424 O O . THR A 1 544 ? 3.395 23.145 -59.630 1.00 74.88 544 THR A O 1
ATOM 4427 N N . ILE A 1 545 ? 2.798 22.088 -57.743 1.00 72.56 545 ILE A N 1
ATOM 4428 C CA . ILE A 1 545 ? 3.806 21.022 -57.869 1.00 72.56 545 ILE A CA 1
ATOM 4429 C C . ILE A 1 545 ? 3.368 20.003 -58.923 1.00 72.56 545 ILE A C 1
ATOM 4431 O O . ILE A 1 545 ? 4.192 19.605 -59.744 1.00 72.56 545 ILE A O 1
ATOM 4435 N N . ARG A 1 546 ? 2.082 19.632 -58.936 1.00 80.31 546 ARG A N 1
ATOM 4436 C CA . ARG A 1 546 ? 1.457 18.791 -59.962 1.00 80.31 546 ARG A CA 1
ATOM 4437 C C . ARG A 1 546 ? 1.745 19.361 -61.342 1.00 80.31 546 ARG A C 1
ATOM 4439 O O . ARG A 1 546 ? 2.376 18.677 -62.138 1.00 80.31 546 ARG A O 1
ATOM 4446 N N . ARG A 1 547 ? 1.368 20.622 -61.597 1.00 77.44 547 ARG A N 1
ATOM 4447 C CA . ARG A 1 547 ? 1.589 21.275 -62.896 1.00 77.44 547 ARG A CA 1
ATOM 4448 C C . ARG A 1 547 ? 3.060 21.234 -63.286 1.00 77.44 547 ARG A C 1
ATOM 4450 O O . ARG A 1 547 ? 3.386 20.708 -64.335 1.00 77.44 547 ARG A O 1
ATOM 4457 N N . ARG A 1 548 ? 3.960 21.618 -62.376 1.00 75.50 548 ARG A N 1
ATOM 4458 C CA . ARG A 1 548 ? 5.406 21.565 -62.630 1.00 75.50 548 ARG A CA 1
ATOM 4459 C C . ARG A 1 548 ? 5.901 20.174 -63.050 1.00 75.50 548 ARG A C 1
ATOM 4461 O O . ARG A 1 548 ? 6.721 20.086 -63.957 1.00 75.50 548 ARG A O 1
ATOM 4468 N N . ARG A 1 549 ? 5.463 19.108 -62.374 1.00 77.88 549 ARG A N 1
ATOM 4469 C CA . ARG A 1 549 ? 5.879 17.733 -62.702 1.00 77.88 549 ARG A CA 1
ATOM 4470 C C . ARG A 1 549 ? 5.339 17.275 -64.045 1.00 77.88 549 ARG A C 1
ATOM 4472 O O . ARG A 1 549 ? 6.054 16.598 -64.776 1.00 77.88 549 ARG A O 1
ATOM 4479 N N . LEU A 1 550 ? 4.112 17.672 -64.366 1.00 80.25 550 LEU A N 1
ATOM 4480 C CA . LEU A 1 550 ? 3.528 17.428 -65.675 1.00 80.25 550 LEU A CA 1
ATOM 4481 C C . LEU A 1 550 ? 4.342 18.152 -66.743 1.00 80.25 550 LEU A C 1
ATOM 4483 O O . LEU A 1 550 ? 4.851 17.479 -67.628 1.00 80.25 550 LEU A O 1
ATOM 4487 N N . ASP A 1 551 ? 4.598 19.454 -66.591 1.00 78.12 551 ASP A N 1
ATOM 4488 C CA . ASP A 1 551 ? 5.372 20.250 -67.551 1.00 78.12 551 ASP A CA 1
ATOM 4489 C C . ASP A 1 551 ? 6.771 19.652 -67.818 1.00 78.12 551 ASP A C 1
ATOM 4491 O O . ASP A 1 551 ? 7.204 19.545 -68.966 1.00 78.12 551 ASP A O 1
ATOM 4495 N N . GLU A 1 552 ? 7.482 19.241 -66.757 1.00 76.31 552 GLU A N 1
ATOM 4496 C CA . GLU A 1 552 ? 8.800 18.592 -66.845 1.00 76.31 552 GLU A CA 1
ATOM 4497 C C . GLU A 1 552 ? 8.722 17.281 -67.645 1.00 76.31 552 GLU A C 1
ATOM 4499 O O . GLU A 1 552 ? 9.575 17.033 -68.500 1.00 76.31 552 GLU A O 1
ATOM 4504 N N . ALA A 1 553 ? 7.680 16.475 -67.424 1.00 80.12 553 ALA A N 1
ATOM 4505 C CA . ALA A 1 553 ? 7.455 15.260 -68.192 1.00 80.12 553 ALA A CA 1
ATOM 4506 C C . ALA A 1 553 ? 7.105 15.554 -69.655 1.00 80.12 553 ALA A C 1
ATOM 4508 O O . ALA A 1 553 ? 7.647 14.869 -70.522 1.00 80.12 553 ALA A O 1
ATOM 4509 N N . ILE A 1 554 ? 6.285 16.580 -69.945 1.00 77.56 554 ILE A N 1
ATOM 4510 C CA . ILE A 1 554 ? 5.936 16.969 -71.324 1.00 77.56 554 ILE A CA 1
ATOM 4511 C C . ILE A 1 554 ? 7.208 17.271 -72.129 1.00 77.56 554 ILE A C 1
ATOM 4513 O O . ILE A 1 554 ? 7.432 16.717 -73.206 1.00 77.56 554 ILE A O 1
ATOM 4517 N N . VAL A 1 555 ? 8.076 18.115 -71.564 1.00 76.62 555 VAL A N 1
ATOM 4518 C CA . VAL A 1 555 ? 9.337 18.524 -72.197 1.00 76.62 555 VAL A CA 1
ATOM 4519 C C . VAL A 1 555 ? 10.284 17.335 -72.377 1.00 76.62 555 VAL A C 1
ATOM 4521 O O . VAL A 1 555 ? 10.876 17.180 -73.446 1.00 76.62 555 VAL A O 1
ATOM 4524 N N . TRP A 1 556 ? 10.427 16.478 -71.361 1.00 76.12 556 TRP A N 1
ATOM 4525 C CA . TRP A 1 556 ? 11.303 15.306 -71.449 1.00 76.12 556 TRP A CA 1
ATOM 4526 C C . TRP A 1 556 ? 10.810 14.276 -72.458 1.00 76.12 556 TRP A C 1
ATOM 4528 O O . TRP A 1 556 ? 11.610 13.780 -73.250 1.00 76.12 556 TRP A O 1
ATOM 4538 N N . GLY A 1 557 ? 9.516 13.958 -72.457 1.00 75.94 557 GLY A N 1
ATOM 4539 C CA . GLY A 1 557 ? 8.946 12.998 -73.395 1.00 75.94 557 GLY A CA 1
ATOM 4540 C C . GLY A 1 557 ? 9.004 13.496 -74.838 1.00 75.94 557 GLY A C 1
ATOM 4541 O O . GLY A 1 557 ? 9.449 12.742 -75.698 1.00 75.94 557 GLY A O 1
ATOM 4542 N N . ASP A 1 558 ? 8.688 14.768 -75.110 1.00 73.31 558 ASP A N 1
ATOM 4543 C CA . ASP A 1 558 ? 8.849 15.345 -76.457 1.00 73.31 558 ASP A CA 1
ATOM 4544 C C . ASP A 1 558 ? 10.307 15.264 -76.924 1.00 73.31 558 ASP A C 1
ATOM 4546 O O . ASP A 1 558 ? 10.608 14.779 -78.013 1.00 73.31 558 ASP A O 1
ATOM 4550 N N . LEU A 1 559 ? 11.248 15.658 -76.065 1.00 72.69 559 LEU A N 1
ATOM 4551 C CA . LEU A 1 559 ? 12.655 15.668 -76.436 1.00 72.69 559 LEU A CA 1
ATOM 4552 C C . LEU A 1 559 ? 13.218 14.254 -76.606 1.00 72.69 559 LEU A C 1
ATOM 4554 O O . LEU A 1 559 ? 14.193 14.094 -77.335 1.00 72.69 559 LEU A O 1
ATOM 4558 N N . HIS A 1 560 ? 12.741 13.254 -75.860 1.00 74.06 560 HIS A N 1
ATOM 4559 C CA . HIS A 1 560 ? 13.431 11.960 -75.721 1.00 74.06 560 HIS A CA 1
ATOM 4560 C C . HIS A 1 560 ? 12.678 10.750 -76.257 1.00 74.06 560 HIS A C 1
ATOM 4562 O O . HIS A 1 560 ? 13.300 9.707 -76.447 1.00 74.06 560 HIS A O 1
ATOM 4568 N N . LEU A 1 561 ? 11.383 10.885 -76.527 1.00 72.50 561 LEU A N 1
ATOM 4569 C CA . LEU A 1 561 ? 10.557 9.824 -77.088 1.00 72.50 561 LEU A CA 1
ATOM 4570 C C . LEU A 1 561 ? 10.144 10.112 -78.541 1.00 72.50 561 LEU A C 1
ATOM 4572 O O . LEU A 1 561 ? 9.631 9.197 -79.178 1.00 72.50 561 LEU A O 1
ATOM 4576 N N . CYS A 1 562 ? 10.391 11.306 -79.102 1.00 69.38 562 CYS A N 1
ATOM 4577 C CA . CYS A 1 562 ? 10.104 11.636 -80.511 1.00 69.38 562 CYS A CA 1
ATOM 4578 C C . CYS A 1 562 ? 10.826 10.717 -81.513 1.00 69.38 562 CYS A C 1
ATOM 4580 O O . CYS A 1 562 ? 12.028 10.488 -81.384 1.00 69.38 562 CYS A O 1
ATOM 4582 N N . 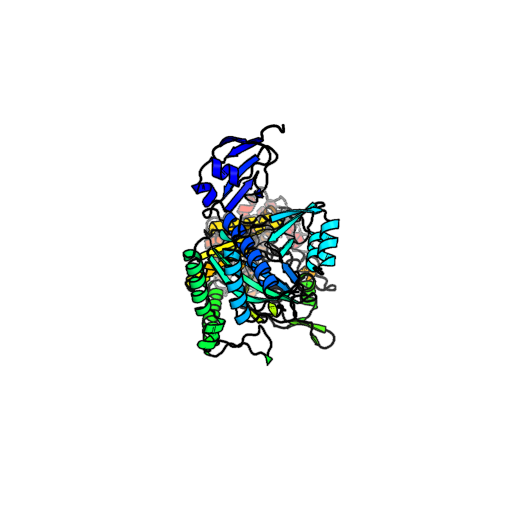SER A 1 563 ? 10.099 10.238 -82.534 1.00 60.28 563 SER A N 1
ATOM 4583 C CA . SER A 1 563 ? 10.555 9.259 -83.542 1.00 60.28 563 SER A CA 1
ATOM 4584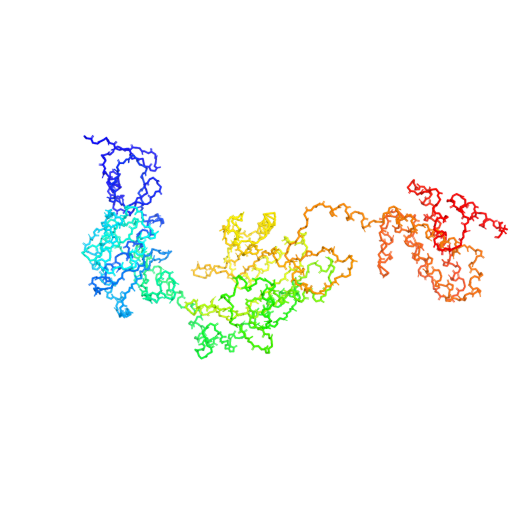 C C . SER A 1 563 ? 11.858 9.627 -84.233 1.00 60.28 563 SER A C 1
ATOM 4586 O O . SER A 1 563 ? 12.714 8.766 -84.405 1.00 60.28 563 SER A O 1
ATOM 4588 N N . ASP A 1 564 ? 12.025 10.902 -84.560 1.00 62.00 564 ASP A N 1
ATOM 4589 C CA . ASP A 1 564 ? 13.067 11.363 -85.479 1.00 62.00 564 ASP A CA 1
ATOM 4590 C C . ASP A 1 564 ? 14.457 11.394 -84.825 1.00 62.00 564 ASP A C 1
ATOM 4592 O O . ASP A 1 564 ? 15.466 11.556 -85.502 1.00 62.00 564 ASP A O 1
ATOM 4596 N N . LEU A 1 565 ? 14.525 11.235 -83.497 1.00 63.62 565 LEU A N 1
ATOM 4597 C CA . LEU A 1 565 ? 15.759 11.329 -82.713 1.00 63.62 565 LEU A CA 1
ATOM 4598 C C . LEU A 1 565 ? 16.181 10.003 -82.078 1.00 63.62 565 LEU A C 1
ATOM 4600 O O . LEU A 1 565 ? 17.276 9.933 -81.521 1.00 63.62 565 LEU A O 1
ATOM 4604 N N . VAL A 1 566 ? 15.339 8.968 -82.121 1.00 70.25 566 VAL A N 1
ATOM 4605 C CA . VAL A 1 566 ? 15.629 7.694 -81.446 1.00 70.25 566 VAL A CA 1
ATOM 4606 C C . VAL A 1 566 ? 16.799 6.980 -82.131 1.00 70.25 566 VAL A C 1
ATOM 4608 O O . VAL A 1 566 ? 17.741 6.579 -81.451 1.00 70.25 566 VAL A O 1
ATOM 4611 N N . GLU A 1 567 ? 16.808 6.912 -83.466 1.00 74.25 567 GLU A N 1
ATOM 4612 C CA . GLU A 1 567 ? 17.907 6.290 -84.225 1.00 74.25 567 GLU A CA 1
ATOM 4613 C C . GLU A 1 567 ? 19.212 7.090 -84.095 1.00 74.25 567 GLU A C 1
ATOM 4615 O O . GLU A 1 567 ? 20.239 6.551 -83.691 1.00 74.25 567 GLU A O 1
ATOM 4620 N N . LEU A 1 568 ? 19.145 8.413 -84.290 1.00 73.88 568 LEU A N 1
ATOM 4621 C CA . LEU A 1 568 ? 20.292 9.321 -84.137 1.00 73.88 568 LEU A CA 1
ATOM 4622 C C . LEU A 1 568 ? 20.948 9.235 -82.748 1.00 73.88 568 LEU A C 1
ATOM 4624 O O . LEU A 1 568 ? 22.159 9.404 -82.614 1.00 73.88 568 LEU A O 1
ATOM 4628 N N . ARG A 1 569 ? 20.165 8.981 -81.693 1.00 74.75 569 ARG A N 1
ATOM 4629 C CA . ARG A 1 569 ? 20.684 8.823 -80.325 1.00 74.75 569 ARG A CA 1
ATOM 4630 C C . ARG A 1 569 ? 21.352 7.492 -80.092 1.00 74.75 569 ARG A C 1
ATOM 4632 O O . ARG A 1 569 ? 22.299 7.443 -79.312 1.00 74.75 569 ARG A O 1
ATOM 4639 N N . TRP A 1 570 ? 20.840 6.435 -80.708 1.00 81.44 570 TRP A N 1
ATOM 4640 C CA . TRP A 1 570 ? 21.501 5.142 -80.678 1.00 81.44 570 TRP A CA 1
ATOM 4641 C C . TRP A 1 570 ? 22.893 5.238 -81.295 1.00 81.44 570 TRP A C 1
ATOM 4643 O O . TRP A 1 570 ? 23.872 4.839 -80.664 1.00 81.44 570 TRP A O 1
ATOM 4653 N N . ASP A 1 571 ? 22.989 5.887 -82.453 1.00 80.88 571 ASP A N 1
ATOM 4654 C CA . ASP A 1 571 ? 24.261 6.089 -83.144 1.00 80.88 571 ASP A CA 1
ATOM 4655 C C . ASP A 1 571 ? 25.222 6.996 -82.359 1.00 80.88 571 ASP A C 1
ATOM 4657 O O . ASP A 1 571 ? 26.429 6.757 -82.340 1.00 80.88 571 ASP A O 1
ATOM 4661 N N . ALA A 1 572 ? 24.705 8.023 -81.673 1.00 81.12 572 ALA A N 1
ATOM 4662 C CA . ALA A 1 572 ? 25.529 8.981 -80.936 1.00 81.12 572 ALA A CA 1
ATOM 4663 C C . ALA A 1 572 ? 26.000 8.494 -79.552 1.00 81.12 572 ALA A C 1
ATOM 4665 O O . ALA A 1 572 ? 27.096 8.852 -79.121 1.00 81.12 572 ALA A O 1
ATOM 4666 N N . LEU A 1 573 ? 25.173 7.737 -78.822 1.00 80.50 573 LEU A N 1
ATOM 4667 C CA . LEU A 1 573 ? 25.411 7.392 -77.409 1.00 80.50 573 LEU A CA 1
ATOM 4668 C C . LEU A 1 573 ? 25.725 5.911 -77.185 1.00 80.50 573 LEU A C 1
ATOM 4670 O O . LEU A 1 573 ? 26.194 5.536 -76.107 1.00 80.50 573 LEU A O 1
ATOM 4674 N N . GLY A 1 574 ? 25.473 5.075 -78.190 1.00 80.38 574 GLY A N 1
ATOM 4675 C CA . GLY A 1 574 ? 25.587 3.631 -78.090 1.00 80.38 574 GLY A CA 1
ATOM 4676 C C . GLY A 1 574 ? 24.541 2.995 -77.159 1.00 80.38 574 GLY A C 1
ATOM 4677 O O . GLY A 1 574 ? 23.810 3.683 -76.442 1.00 80.38 574 GLY A O 1
ATOM 4678 N N . PRO A 1 575 ? 24.489 1.652 -77.111 1.00 79.25 575 PRO A N 1
ATOM 4679 C CA . PRO A 1 575 ? 23.376 0.914 -76.511 1.00 79.25 575 PRO A CA 1
ATOM 4680 C C . PRO A 1 575 ? 23.060 1.292 -75.060 1.00 79.25 575 PRO A C 1
ATOM 4682 O O . PRO A 1 575 ? 21.903 1.510 -74.697 1.00 79.25 575 PRO A O 1
ATOM 4685 N N . LEU A 1 576 ? 24.095 1.390 -74.220 1.00 76.94 576 LEU A N 1
ATOM 4686 C CA . LEU A 1 576 ? 23.938 1.649 -72.789 1.00 76.94 576 LEU A CA 1
ATOM 4687 C C . LEU A 1 576 ? 23.395 3.063 -72.533 1.00 76.94 576 LEU A C 1
ATOM 4689 O O . LEU A 1 576 ? 22.400 3.220 -71.827 1.00 76.94 576 LEU A O 1
ATOM 4693 N N . GLY A 1 577 ? 24.003 4.076 -73.160 1.00 79.19 577 GLY A N 1
ATOM 4694 C CA . GLY A 1 577 ? 23.607 5.474 -72.985 1.00 79.19 577 GLY A CA 1
ATOM 4695 C C . GLY A 1 577 ? 22.199 5.745 -73.513 1.00 79.19 577 GLY A C 1
ATOM 4696 O O . GLY A 1 577 ? 21.410 6.444 -72.877 1.00 79.19 577 GLY A O 1
ATOM 4697 N N . SER A 1 578 ? 21.831 5.125 -74.634 1.00 81.19 578 SER A N 1
ATOM 4698 C CA . SER A 1 578 ? 20.481 5.232 -75.187 1.00 81.19 578 SER A CA 1
ATOM 4699 C C . SER A 1 578 ? 19.427 4.619 -74.256 1.00 81.19 578 SER A C 1
ATOM 4701 O O . SER A 1 578 ? 18.377 5.228 -74.031 1.00 81.19 578 SER A O 1
ATOM 4703 N N . HIS A 1 579 ? 19.706 3.460 -73.650 1.00 79.38 579 HIS A N 1
ATOM 4704 C CA . HIS A 1 579 ? 18.800 2.835 -72.682 1.00 79.38 579 HIS A CA 1
ATOM 4705 C C . HIS A 1 579 ? 18.705 3.590 -71.347 1.00 79.38 579 HIS A C 1
ATOM 4707 O O . HIS A 1 579 ? 17.617 3.634 -70.768 1.00 79.38 579 HIS A O 1
ATOM 4713 N N . GLU A 1 580 ? 19.785 4.213 -70.867 1.00 78.81 580 GLU A N 1
ATOM 4714 C CA . GLU A 1 580 ? 19.755 5.066 -69.668 1.00 78.81 580 GLU A CA 1
ATOM 4715 C C . GLU A 1 580 ? 18.841 6.282 -69.859 1.00 78.81 580 GLU A C 1
ATOM 4717 O O . GLU A 1 580 ? 18.027 6.592 -68.986 1.00 78.81 580 GLU A O 1
ATOM 4722 N N . ILE A 1 581 ? 18.893 6.918 -71.033 1.00 79.25 581 ILE A N 1
ATOM 4723 C CA . ILE A 1 581 ? 18.007 8.040 -71.371 1.00 79.25 581 ILE A CA 1
ATOM 4724 C C . ILE A 1 581 ? 16.538 7.604 -71.418 1.00 79.25 581 ILE A C 1
ATOM 4726 O O . ILE A 1 581 ? 15.677 8.323 -70.906 1.00 79.25 581 ILE A O 1
ATOM 4730 N N . LEU A 1 582 ? 16.231 6.424 -71.972 1.00 79.06 582 LEU A N 1
ATOM 4731 C CA . LEU A 1 582 ? 14.867 5.878 -71.913 1.00 79.06 582 LEU A CA 1
ATOM 4732 C C . LEU A 1 582 ? 14.433 5.567 -70.477 1.00 79.06 582 LEU A C 1
ATOM 4734 O O . LEU A 1 582 ? 13.277 5.791 -70.124 1.00 79.06 582 LEU A O 1
ATOM 4738 N N . GLY A 1 583 ? 15.349 5.094 -69.629 1.00 77.94 583 GLY A N 1
ATOM 4739 C CA . GLY A 1 583 ? 15.096 4.920 -68.200 1.00 77.94 583 GLY A CA 1
ATOM 4740 C C . GLY A 1 583 ? 14.726 6.238 -67.515 1.00 77.94 583 GLY A C 1
ATOM 4741 O O . GLY A 1 583 ? 13.742 6.295 -66.779 1.00 77.94 583 GLY A O 1
ATOM 4742 N N . ALA A 1 584 ? 15.447 7.319 -67.813 1.00 76.38 584 ALA A N 1
ATOM 4743 C CA . ALA A 1 584 ? 15.139 8.648 -67.290 1.00 76.38 584 ALA A CA 1
ATOM 4744 C C . ALA A 1 584 ? 13.784 9.177 -67.797 1.00 76.38 584 ALA A C 1
ATOM 4746 O O . ALA A 1 584 ? 12.988 9.684 -67.004 1.00 76.38 584 ALA A O 1
ATOM 4747 N N . ALA A 1 585 ? 13.482 9.009 -69.089 1.00 77.88 585 ALA A N 1
ATOM 4748 C CA . ALA A 1 585 ? 12.186 9.378 -69.666 1.00 77.88 585 ALA A CA 1
ATOM 4749 C C . ALA A 1 585 ? 11.025 8.591 -69.024 1.00 77.88 585 ALA A C 1
ATOM 4751 O O . ALA A 1 585 ? 9.949 9.141 -68.765 1.00 77.88 585 ALA A O 1
ATOM 4752 N N . TRP A 1 586 ? 11.257 7.322 -68.685 1.00 80.19 586 TRP A N 1
ATOM 4753 C CA . TRP A 1 586 ? 10.289 6.496 -67.971 1.00 80.19 586 TRP A CA 1
ATOM 4754 C C . TRP A 1 586 ? 10.009 6.995 -66.552 1.00 80.19 586 TRP A C 1
ATOM 4756 O O . TRP A 1 586 ? 8.851 7.062 -66.141 1.00 80.19 586 TRP A O 1
ATOM 4766 N N . GLU A 1 587 ? 11.036 7.401 -65.802 1.00 78.00 587 GLU A N 1
ATOM 4767 C CA . GLU A 1 587 ? 10.840 7.990 -64.471 1.00 78.00 587 GLU A CA 1
ATOM 4768 C C . GLU A 1 587 ? 9.998 9.270 -64.520 1.00 78.00 587 GLU A C 1
ATOM 4770 O O . GLU A 1 587 ? 9.127 9.458 -63.669 1.00 78.00 587 GLU A O 1
ATOM 4775 N N . GLN A 1 588 ? 10.195 10.117 -65.536 1.00 80.12 588 GLN A N 1
ATOM 4776 C CA . GLN A 1 588 ? 9.370 11.316 -65.730 1.00 80.12 588 GLN A CA 1
ATOM 4777 C C . GLN A 1 588 ? 7.919 10.963 -66.071 1.00 80.12 588 GLN A C 1
ATOM 4779 O O . GLN A 1 588 ? 6.986 11.541 -65.515 1.00 80.12 588 GLN A O 1
ATOM 4784 N N . THR A 1 589 ? 7.717 9.948 -66.912 1.00 78.31 589 THR A N 1
ATOM 4785 C CA . THR A 1 589 ? 6.381 9.455 -67.280 1.00 78.31 589 THR A CA 1
ATOM 4786 C C . THR A 1 589 ? 5.626 8.911 -66.060 1.00 78.31 589 THR A C 1
ATOM 4788 O O . THR A 1 589 ? 4.443 9.198 -65.876 1.00 78.31 589 THR A O 1
ATOM 4791 N N . LYS A 1 590 ? 6.310 8.195 -65.156 1.00 79.44 590 LYS A N 1
ATOM 4792 C CA . LYS A 1 590 ? 5.713 7.741 -63.889 1.00 79.44 590 LYS A CA 1
ATOM 4793 C C . LYS A 1 590 ? 5.359 8.909 -62.975 1.00 79.44 590 LYS A C 1
ATOM 4795 O O . LYS A 1 590 ? 4.259 8.935 -62.428 1.00 79.44 590 LYS A O 1
ATOM 4800 N N . GLN A 1 591 ? 6.253 9.888 -62.827 1.00 76.00 591 GLN A N 1
ATOM 4801 C CA . GLN A 1 591 ? 5.967 11.086 -62.032 1.00 76.00 591 GLN A CA 1
ATOM 4802 C C . GLN A 1 591 ? 4.740 11.837 -62.559 1.00 76.00 591 GLN A C 1
ATOM 4804 O O . GLN A 1 591 ? 3.921 12.277 -61.755 1.00 76.00 591 GLN A O 1
ATOM 4809 N N . ALA A 1 592 ? 4.564 11.914 -63.881 1.00 80.94 592 ALA A N 1
ATOM 4810 C CA . ALA A 1 592 ? 3.381 12.504 -64.501 1.00 80.94 592 ALA A CA 1
ATOM 4811 C C . ALA A 1 592 ? 2.095 11.721 -64.202 1.00 80.94 592 ALA A C 1
ATOM 4813 O O . ALA A 1 592 ? 1.094 12.321 -63.818 1.00 80.94 592 ALA A O 1
ATOM 4814 N N . ALA A 1 593 ? 2.123 10.388 -64.300 1.00 81.88 593 ALA A N 1
ATOM 4815 C CA . ALA A 1 593 ? 0.973 9.541 -63.978 1.00 81.88 593 ALA A CA 1
ATOM 4816 C C . ALA A 1 593 ? 0.493 9.746 -62.527 1.00 81.88 593 ALA A C 1
ATOM 4818 O O . ALA A 1 593 ? -0.698 9.930 -62.270 1.00 81.88 593 ALA A O 1
ATOM 4819 N N . PHE A 1 594 ? 1.430 9.795 -61.578 1.00 81.19 594 PHE A N 1
ATOM 4820 C CA . PHE A 1 594 ? 1.146 10.108 -60.176 1.00 81.19 594 PHE A CA 1
ATOM 4821 C C . PHE A 1 594 ? 0.663 11.561 -59.989 1.00 81.19 594 PHE A C 1
ATOM 4823 O O . PHE A 1 594 ? -0.278 11.803 -59.234 1.00 81.19 594 PHE A O 1
ATOM 4830 N N . ALA A 1 595 ? 1.231 12.518 -60.730 1.00 79.50 595 ALA A N 1
ATOM 4831 C CA . ALA A 1 595 ? 0.819 13.921 -60.705 1.00 79.50 595 ALA A CA 1
ATOM 4832 C C . ALA A 1 595 ? -0.613 14.151 -61.211 1.00 79.50 595 ALA A C 1
ATOM 4834 O O . ALA A 1 595 ? -1.359 14.863 -60.541 1.00 79.50 595 ALA A O 1
ATOM 4835 N N . ILE A 1 596 ? -1.031 13.514 -62.312 1.00 81.44 596 ILE A N 1
ATOM 4836 C CA . ILE A 1 596 ? -2.422 13.546 -62.815 1.00 81.44 596 ILE A CA 1
ATOM 4837 C C . ILE A 1 596 ? -3.396 13.076 -61.736 1.00 81.44 596 ILE A C 1
ATOM 4839 O O . ILE A 1 596 ? -4.417 13.705 -61.479 1.00 81.44 596 ILE A O 1
ATOM 4843 N N . ASN A 1 597 ? -3.027 12.010 -61.033 1.00 80.44 597 ASN A N 1
ATOM 4844 C CA . ASN A 1 597 ? -3.832 11.428 -59.968 1.00 80.44 597 ASN A CA 1
ATOM 4845 C C . ASN A 1 597 ? -3.734 12.188 -58.639 1.00 80.44 597 ASN A C 1
ATOM 4847 O O . ASN A 1 597 ? -4.246 11.715 -57.629 1.00 80.44 597 ASN A O 1
ATOM 4851 N N . ARG A 1 598 ? -3.052 13.345 -58.625 1.00 82.38 598 ARG A N 1
ATOM 4852 C CA . ARG A 1 598 ? -2.758 14.141 -57.429 1.00 82.38 598 ARG A CA 1
ATOM 4853 C C . ARG A 1 598 ? -2.197 13.271 -56.301 1.00 82.38 598 ARG A C 1
ATOM 4855 O O . ARG A 1 598 ? -2.524 13.508 -55.157 1.00 82.38 598 ARG A O 1
ATOM 4862 N N . HIS A 1 599 ? -1.334 12.300 -56.587 1.00 78.38 599 HIS A N 1
ATOM 4863 C CA . HIS A 1 599 ? -0.702 11.440 -55.582 1.00 78.38 599 HIS A CA 1
ATOM 4864 C C . HIS A 1 599 ? 0.813 11.541 -55.667 1.00 78.38 599 HIS A C 1
ATOM 4866 O O . HIS A 1 599 ? 1.364 11.581 -56.757 1.00 78.38 599 HIS A O 1
ATOM 4872 N N . TRP A 1 600 ? 1.520 11.535 -54.539 1.00 72.38 600 TRP A N 1
ATOM 4873 C CA . TRP A 1 600 ? 2.985 11.495 -54.568 1.00 72.38 600 TRP A CA 1
ATOM 4874 C C . TRP A 1 600 ? 3.509 10.136 -55.045 1.00 72.38 600 TRP A C 1
ATOM 4876 O O . TRP A 1 600 ? 3.084 9.091 -54.550 1.00 72.38 600 TRP A O 1
ATOM 4886 N N . MET A 1 601 ? 4.487 10.144 -55.959 1.00 68.31 601 MET A N 1
ATOM 4887 C CA . MET A 1 601 ? 5.145 8.914 -56.407 1.00 68.31 601 MET A CA 1
ATOM 4888 C C . MET A 1 601 ? 5.961 8.277 -55.259 1.00 68.31 601 MET A C 1
ATOM 4890 O O . MET A 1 601 ? 6.830 8.942 -54.687 1.00 68.31 601 MET A O 1
ATOM 4894 N N . PRO A 1 602 ? 5.740 6.992 -54.918 1.00 59.28 602 PRO A N 1
ATOM 4895 C CA . PRO A 1 602 ? 6.515 6.295 -53.894 1.00 59.28 602 PRO A CA 1
ATOM 4896 C C . PRO A 1 602 ? 7.960 5.993 -54.344 1.00 59.28 602 PRO A C 1
ATOM 4898 O O . PRO A 1 602 ? 8.271 5.960 -55.538 1.00 59.28 602 PRO A O 1
ATOM 4901 N N . TRP A 1 603 ? 8.854 5.751 -53.375 1.00 52.38 603 TRP A N 1
ATOM 4902 C CA . TRP A 1 603 ? 10.286 5.503 -53.616 1.00 52.38 603 TRP A CA 1
ATOM 4903 C C . TRP A 1 603 ? 10.552 4.325 -54.586 1.00 52.38 603 TRP A C 1
ATOM 4905 O O . TRP A 1 603 ? 9.764 3.367 -54.612 1.00 52.38 603 TRP A O 1
ATOM 4915 N N . PRO A 1 604 ? 11.661 4.364 -55.360 1.00 44.59 604 PRO A N 1
ATOM 4916 C CA . PRO A 1 604 ? 12.036 3.311 -56.308 1.00 44.59 604 PRO A CA 1
ATOM 4917 C C . PRO A 1 604 ? 12.067 1.932 -55.635 1.00 44.59 604 PRO A C 1
ATOM 4919 O O . PRO A 1 604 ? 12.745 1.746 -54.629 1.00 44.59 604 PRO A O 1
ATOM 4922 N N . GLY A 1 605 ? 11.279 0.984 -56.157 1.00 50.66 605 GLY A N 1
ATOM 4923 C CA . GLY A 1 605 ? 11.143 -0.382 -55.621 1.00 50.66 605 GLY A CA 1
ATOM 4924 C C . GLY A 1 605 ? 9.724 -0.788 -55.195 1.00 50.66 605 GLY A C 1
ATOM 4925 O O . GLY A 1 605 ? 9.423 -1.976 -55.170 1.00 50.66 605 GLY A O 1
ATOM 4926 N N . LYS A 1 606 ? 8.816 0.168 -54.933 1.00 47.12 606 LYS A N 1
ATOM 4927 C CA . LYS A 1 606 ? 7.379 -0.099 -54.656 1.00 47.12 606 LYS A CA 1
ATOM 4928 C C . LYS A 1 606 ? 6.427 0.388 -55.760 1.00 47.12 606 LYS A C 1
ATOM 4930 O O . LYS A 1 606 ? 5.215 0.427 -55.577 1.00 47.12 606 LYS A O 1
ATOM 4935 N N . GLN A 1 607 ? 6.977 0.800 -56.899 1.00 54.72 607 GLN A N 1
ATOM 4936 C CA . GLN A 1 607 ? 6.278 1.648 -57.867 1.00 54.72 607 GLN A CA 1
ATOM 4937 C C . GLN A 1 607 ? 5.313 0.888 -58.784 1.00 54.72 607 GLN A C 1
ATOM 4939 O O . GLN A 1 607 ? 4.242 1.408 -59.076 1.00 54.72 607 GLN A O 1
ATOM 4944 N N . SER A 1 608 ? 5.635 -0.338 -59.203 1.00 55.72 608 SER A N 1
ATOM 4945 C CA . SER A 1 608 ? 4.866 -1.027 -60.251 1.00 55.72 608 SER A CA 1
ATOM 4946 C C . SER A 1 608 ? 3.433 -1.369 -59.826 1.00 55.72 608 SER A C 1
ATOM 4948 O O . SER A 1 608 ? 2.511 -1.127 -60.591 1.00 55.72 608 SER A O 1
ATOM 4950 N N . HIS A 1 609 ? 3.223 -1.837 -58.589 1.00 59.53 609 HIS A N 1
ATOM 4951 C CA . HIS A 1 609 ? 1.876 -2.081 -58.040 1.00 59.53 609 HIS A CA 1
ATOM 4952 C C . HIS A 1 609 ? 1.121 -0.784 -57.707 1.00 59.53 609 HIS A C 1
ATOM 4954 O O . HIS A 1 609 ? -0.105 -0.742 -57.760 1.00 59.53 609 HIS A O 1
ATOM 4960 N N . ALA A 1 610 ? 1.843 0.284 -57.354 1.00 63.66 610 ALA A N 1
ATOM 4961 C CA . ALA A 1 610 ? 1.237 1.569 -57.019 1.00 63.66 610 ALA A CA 1
ATOM 4962 C C . ALA A 1 610 ? 0.723 2.303 -58.268 1.00 63.66 610 ALA A C 1
ATOM 4964 O O . ALA A 1 610 ? -0.315 2.951 -58.201 1.00 63.66 610 ALA A O 1
ATOM 4965 N N . LEU A 1 611 ? 1.406 2.158 -59.411 1.00 67.81 611 LEU A N 1
ATOM 4966 C CA . LEU A 1 611 ? 0.947 2.682 -60.699 1.00 67.81 611 LEU A CA 1
ATOM 4967 C C . LEU A 1 611 ? -0.368 2.041 -61.140 1.00 67.81 611 LEU A C 1
ATOM 4969 O O . LEU A 1 611 ? -1.266 2.745 -61.577 1.00 67.81 611 LEU A O 1
ATOM 4973 N N . THR A 1 612 ? -0.523 0.725 -60.984 1.00 65.50 612 THR A N 1
ATOM 4974 C CA . THR A 1 612 ? -1.749 0.020 -61.400 1.00 65.50 612 THR A CA 1
ATOM 4975 C C . THR A 1 612 ? -2.970 0.327 -60.532 1.00 65.50 612 THR A C 1
ATOM 4977 O O . THR A 1 612 ? -4.081 -0.027 -60.911 1.00 65.50 612 THR A O 1
ATOM 4980 N N . ALA A 1 613 ? -2.770 0.958 -59.372 1.00 67.62 613 ALA A N 1
ATOM 4981 C CA . ALA A 1 613 ? -3.825 1.336 -58.435 1.00 67.62 613 ALA A CA 1
ATOM 4982 C C . ALA A 1 613 ? -4.302 2.792 -58.605 1.00 67.62 613 ALA A C 1
ATOM 4984 O O . ALA A 1 613 ? -5.191 3.228 -57.876 1.00 67.62 613 ALA A O 1
ATOM 4985 N N . LEU A 1 614 ? -3.708 3.551 -59.533 1.00 75.56 614 LEU A N 1
ATOM 4986 C CA . LEU A 1 614 ? -4.093 4.935 -59.793 1.00 75.56 614 LEU A CA 1
ATOM 4987 C C . LEU A 1 614 ? -5.460 4.994 -60.510 1.00 75.56 614 LEU A C 1
ATOM 4989 O O . LEU A 1 614 ? -5.627 4.340 -61.541 1.00 75.56 614 LEU A O 1
ATOM 4993 N N . PRO A 1 615 ? -6.434 5.764 -59.991 1.00 71.75 615 PRO A N 1
ATOM 4994 C CA . PRO A 1 615 ? -7.812 5.750 -60.488 1.00 71.75 615 PRO A CA 1
ATOM 4995 C C . PRO A 1 615 ? -8.007 6.432 -61.853 1.00 71.75 615 PRO A C 1
ATOM 4997 O O . PRO A 1 615 ? -8.909 6.058 -62.598 1.00 71.75 615 PRO A O 1
ATOM 5000 N N . LEU A 1 616 ? -7.181 7.424 -62.189 1.00 74.69 616 LEU A N 1
ATOM 5001 C CA . LEU A 1 616 ? -7.231 8.214 -63.422 1.00 74.69 616 LEU A CA 1
ATOM 5002 C C . LEU A 1 616 ? -6.058 7.830 -64.325 1.00 74.69 616 LEU A C 1
ATOM 5004 O O . LEU A 1 616 ? -5.089 8.578 -64.470 1.00 74.69 616 LEU A O 1
ATOM 5008 N N . LEU A 1 617 ? -6.128 6.633 -64.903 1.00 77.62 617 LEU A N 1
ATOM 5009 C CA . LEU A 1 617 ? -5.199 6.187 -65.937 1.00 77.62 617 LEU A CA 1
ATOM 5010 C C . LEU A 1 617 ? -5.947 5.767 -67.207 1.00 77.62 617 LEU A C 1
ATOM 5012 O O . LEU A 1 617 ? -7.061 5.246 -67.114 1.00 77.62 617 LEU A O 1
ATOM 5016 N N . PRO A 1 618 ? -5.331 5.932 -68.392 1.00 73.69 618 PRO A N 1
ATOM 5017 C CA . PRO A 1 618 ? -5.888 5.434 -69.644 1.00 73.69 618 PRO A CA 1
ATOM 5018 C C . PRO A 1 618 ? -6.138 3.920 -69.591 1.00 73.69 618 PRO A C 1
ATOM 5020 O O . PRO A 1 618 ? -5.403 3.163 -68.945 1.00 73.69 618 PRO A O 1
ATOM 5023 N N . GLN A 1 619 ? -7.159 3.442 -70.303 1.00 72.75 619 GLN A N 1
ATOM 5024 C CA . GLN A 1 619 ? -7.474 2.014 -70.336 1.00 72.75 619 GLN A CA 1
ATOM 5025 C C . GLN A 1 619 ? -6.270 1.203 -70.863 1.00 72.75 619 GLN A C 1
ATOM 5027 O O . GLN A 1 619 ? -5.627 1.560 -71.851 1.00 72.75 619 GLN A O 1
ATOM 5032 N N . GLY A 1 620 ? -5.914 0.119 -70.166 1.00 69.81 620 GLY A N 1
ATOM 5033 C CA . GLY A 1 620 ? -4.769 -0.727 -70.535 1.00 69.81 620 GLY A CA 1
ATOM 5034 C C . GLY A 1 620 ? -3.382 -0.123 -70.257 1.00 69.81 620 GLY A C 1
ATOM 5035 O O . GLY A 1 620 ? -2.383 -0.728 -70.645 1.00 69.81 620 GLY A O 1
ATOM 5036 N N . PHE A 1 621 ? -3.288 1.028 -69.575 1.00 76.12 621 PHE A N 1
ATOM 5037 C CA . PHE A 1 621 ? -2.013 1.677 -69.227 1.00 76.12 621 PHE A CA 1
ATOM 5038 C C . PHE A 1 621 ? -1.093 0.766 -68.400 1.00 76.12 621 PHE A C 1
ATOM 5040 O O . PHE A 1 621 ? 0.093 0.651 -68.687 1.00 76.12 621 PHE A O 1
ATOM 5047 N N . ALA A 1 622 ? -1.646 0.055 -67.414 1.00 66.94 622 ALA A N 1
ATOM 5048 C CA . ALA A 1 622 ? -0.909 -0.868 -66.549 1.00 66.94 622 ALA A CA 1
ATOM 5049 C C . ALA A 1 622 ? -0.210 -2.012 -67.310 1.00 66.94 622 ALA A C 1
ATOM 5051 O O . ALA A 1 622 ? 0.939 -2.334 -67.013 1.00 66.94 622 ALA A O 1
ATOM 5052 N N . GLY A 1 623 ? -0.894 -2.611 -68.293 1.00 69.50 623 GLY A N 1
ATOM 5053 C CA . GLY A 1 623 ? -0.341 -3.695 -69.114 1.00 69.50 623 GLY A CA 1
ATOM 5054 C C . GLY A 1 623 ? 0.787 -3.198 -70.016 1.00 69.50 623 GLY A C 1
ATOM 5055 O O . GLY A 1 623 ? 1.890 -3.727 -69.972 1.00 69.50 623 GLY A O 1
ATOM 5056 N N . ARG A 1 624 ? 0.559 -2.086 -70.722 1.00 73.25 624 ARG A N 1
ATOM 5057 C CA . ARG A 1 624 ? 1.570 -1.462 -71.591 1.00 73.25 624 ARG A CA 1
ATOM 5058 C C . ARG A 1 624 ? 2.780 -0.927 -70.809 1.00 73.25 624 ARG A C 1
ATOM 5060 O O . ARG A 1 624 ? 3.912 -1.000 -71.280 1.00 73.25 624 ARG A O 1
ATOM 5067 N N . ALA A 1 625 ? 2.571 -0.436 -69.585 1.00 74.06 625 ALA A N 1
ATOM 5068 C CA . ALA A 1 625 ? 3.648 -0.043 -68.675 1.00 74.06 625 ALA A CA 1
ATOM 5069 C C . ALA A 1 625 ? 4.531 -1.231 -68.269 1.00 74.06 625 ALA A C 1
ATOM 5071 O O . ALA A 1 625 ? 5.743 -1.066 -68.121 1.00 74.06 625 ALA A O 1
ATOM 5072 N N . LEU A 1 626 ? 3.942 -2.419 -68.099 1.00 71.06 626 LEU A N 1
ATOM 5073 C CA . LEU A 1 626 ? 4.683 -3.650 -67.834 1.00 71.06 626 LEU A CA 1
ATOM 5074 C C . LEU A 1 626 ? 5.511 -4.065 -69.054 1.00 71.06 626 LEU A C 1
ATOM 5076 O O . LEU A 1 626 ? 6.697 -4.344 -68.892 1.00 71.06 626 LEU A O 1
ATOM 5080 N N . ASP A 1 627 ? 4.937 -3.984 -70.256 1.00 70.56 627 ASP A N 1
ATOM 5081 C CA . ASP A 1 627 ? 5.635 -4.301 -71.508 1.00 70.56 627 ASP A CA 1
ATOM 5082 C C . ASP A 1 627 ? 6.877 -3.411 -71.712 1.00 70.56 627 ASP A C 1
ATOM 5084 O O . ASP A 1 627 ? 7.942 -3.890 -72.097 1.00 70.56 627 ASP A O 1
ATOM 5088 N N . CYS A 1 628 ? 6.808 -2.124 -71.348 1.00 70.75 628 CYS A N 1
ATOM 5089 C CA . CYS A 1 628 ? 7.960 -1.207 -71.350 1.00 70.75 628 CYS A CA 1
ATOM 5090 C C . CYS A 1 628 ? 9.098 -1.601 -70.388 1.00 70.75 628 CYS A C 1
ATOM 5092 O O . CYS A 1 628 ? 10.232 -1.136 -70.554 1.00 70.75 628 CYS A O 1
ATOM 5094 N N . MET A 1 629 ? 8.801 -2.393 -69.354 1.00 65.75 629 MET A N 1
ATOM 5095 C CA . MET A 1 629 ? 9.758 -2.827 -68.329 1.00 65.75 629 MET A CA 1
ATOM 5096 C C . MET A 1 629 ? 10.341 -4.217 -68.607 1.00 65.75 629 MET A C 1
ATOM 5098 O O . MET A 1 629 ? 11.387 -4.542 -68.049 1.00 65.75 629 MET A O 1
ATOM 5102 N N . THR A 1 630 ? 9.690 -5.026 -69.448 1.00 67.38 630 THR A N 1
ATOM 5103 C CA . THR A 1 630 ? 10.099 -6.410 -69.737 1.00 67.38 630 THR A CA 1
ATOM 5104 C C . THR A 1 630 ? 10.898 -6.572 -71.029 1.00 67.38 630 THR A C 1
ATOM 5106 O O . THR A 1 630 ? 11.473 -7.637 -71.239 1.00 67.38 630 THR A O 1
ATOM 5109 N N . VAL A 1 631 ? 10.966 -5.546 -71.886 1.00 68.38 631 VAL A N 1
ATOM 5110 C CA . VAL A 1 631 ? 11.815 -5.570 -73.090 1.00 68.38 631 VAL A CA 1
ATOM 5111 C C . VAL A 1 631 ? 13.302 -5.581 -72.681 1.00 68.38 631 VAL A C 1
ATOM 5113 O O . VAL A 1 631 ? 13.739 -4.651 -71.992 1.00 68.38 631 VAL A O 1
ATOM 5116 N N . PRO A 1 632 ? 14.090 -6.601 -73.081 1.00 65.69 632 PRO A N 1
ATOM 5117 C CA . PRO A 1 632 ? 15.509 -6.696 -72.747 1.00 65.69 632 PRO A CA 1
ATOM 5118 C C . PRO A 1 632 ? 16.300 -5.482 -73.246 1.00 65.69 632 PRO A C 1
ATOM 5120 O O . PRO A 1 632 ? 16.075 -4.985 -74.346 1.00 65.69 632 PRO A O 1
ATOM 5123 N N . ALA A 1 633 ? 17.254 -5.004 -72.447 1.00 64.69 633 ALA A N 1
ATOM 5124 C CA . ALA A 1 633 ? 18.212 -4.001 -72.902 1.00 64.69 633 ALA A CA 1
ATOM 5125 C C . ALA A 1 633 ? 19.384 -4.714 -73.589 1.00 64.69 633 ALA A C 1
ATOM 5127 O O . ALA A 1 633 ? 20.040 -5.539 -72.952 1.00 64.69 633 ALA A O 1
ATOM 5128 N N . GLY A 1 634 ? 19.658 -4.419 -74.863 1.00 66.81 634 GLY A N 1
ATOM 5129 C CA . GLY A 1 634 ? 20.815 -5.028 -75.528 1.00 66.81 634 GLY A CA 1
ATOM 5130 C C . GLY A 1 634 ? 20.941 -4.803 -77.030 1.00 66.81 634 GLY A C 1
ATOM 5131 O O . GLY A 1 634 ? 22.065 -4.668 -77.508 1.00 66.81 634 GLY A O 1
ATOM 5132 N N . ASP A 1 635 ? 19.833 -4.717 -77.765 1.00 81.56 635 ASP A N 1
ATOM 5133 C CA . ASP A 1 635 ? 19.850 -4.505 -79.215 1.00 81.56 635 ASP A CA 1
ATOM 5134 C C . ASP A 1 635 ? 18.956 -3.339 -79.662 1.00 81.56 635 ASP A C 1
ATOM 5136 O O . ASP A 1 635 ? 18.116 -2.826 -78.916 1.00 81.56 635 ASP A O 1
ATOM 5140 N N . PHE A 1 636 ? 19.202 -2.885 -80.891 1.00 83.25 636 PHE A N 1
ATOM 5141 C CA . PHE A 1 636 ? 18.543 -1.720 -81.471 1.00 83.25 636 PHE A CA 1
ATOM 5142 C C . PHE A 1 636 ? 17.037 -1.939 -81.667 1.00 83.25 636 PHE A C 1
ATOM 5144 O O . PHE A 1 636 ? 16.250 -1.037 -81.394 1.00 83.25 636 PHE A O 1
ATOM 5151 N N . GLU A 1 637 ? 16.611 -3.139 -82.071 1.00 82.75 637 GLU A N 1
ATOM 5152 C CA . GLU A 1 637 ? 15.186 -3.444 -82.257 1.00 82.75 637 GLU A CA 1
ATOM 5153 C C . GLU A 1 637 ? 14.414 -3.387 -80.931 1.00 82.75 637 GLU A C 1
ATOM 5155 O O . GLU A 1 637 ? 13.330 -2.800 -80.858 1.00 82.75 637 GLU A O 1
ATOM 5160 N N . SER A 1 638 ? 14.996 -3.916 -79.853 1.00 81.12 638 SER A N 1
ATOM 5161 C CA . SER A 1 638 ? 14.444 -3.848 -78.497 1.00 81.12 638 SER A CA 1
ATOM 5162 C C . SER A 1 638 ? 14.400 -2.407 -77.985 1.00 81.12 638 SER A C 1
ATOM 5164 O O . SER A 1 638 ? 13.423 -1.989 -77.359 1.00 81.12 638 SER A O 1
ATOM 5166 N N . TYR A 1 639 ? 15.425 -1.609 -78.287 1.00 83.06 639 TYR A N 1
ATOM 5167 C CA . TYR A 1 639 ? 15.460 -0.182 -77.974 1.00 83.06 639 TYR A CA 1
ATOM 5168 C C . TYR A 1 639 ? 14.348 0.605 -78.684 1.00 83.06 639 TYR A C 1
ATOM 5170 O O . TYR A 1 639 ? 13.601 1.332 -78.023 1.00 83.06 639 TYR A O 1
ATOM 5178 N N . ILE A 1 640 ? 14.181 0.411 -79.996 1.00 83.75 640 ILE A N 1
ATOM 5179 C CA . ILE A 1 640 ? 13.132 1.056 -80.800 1.00 83.75 640 ILE A CA 1
ATOM 5180 C C . ILE A 1 640 ? 11.740 0.638 -80.320 1.00 83.75 640 ILE A C 1
ATOM 5182 O O . ILE A 1 640 ? 10.872 1.492 -80.132 1.00 83.75 640 ILE A O 1
ATOM 5186 N N . THR A 1 641 ? 11.541 -0.651 -80.039 1.00 82.75 641 THR A N 1
ATOM 5187 C CA . THR A 1 641 ? 10.272 -1.184 -79.520 1.00 82.75 641 THR A CA 1
ATOM 5188 C C . THR A 1 641 ? 9.922 -0.565 -78.166 1.00 82.75 641 THR A C 1
ATOM 5190 O O . THR A 1 641 ? 8.809 -0.081 -77.959 1.00 82.75 641 THR A O 1
ATOM 5193 N N . ARG A 1 642 ? 10.891 -0.499 -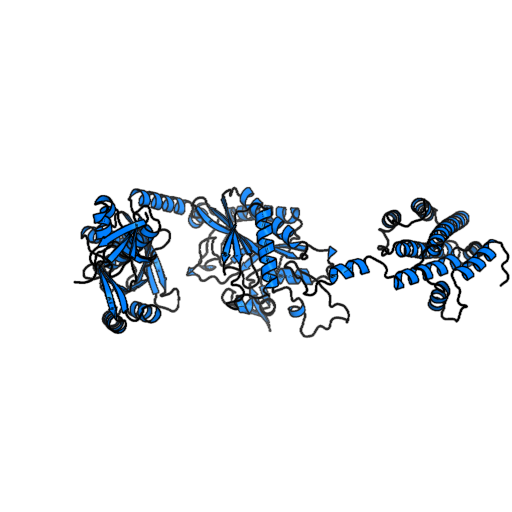77.244 1.00 83.38 642 ARG A N 1
ATOM 5194 C CA . ARG A 1 642 ? 10.697 0.105 -75.919 1.00 83.38 642 ARG A CA 1
ATOM 5195 C C . ARG A 1 642 ? 10.415 1.607 -76.007 1.00 83.38 642 ARG A C 1
ATOM 5197 O O . ARG A 1 642 ? 9.541 2.097 -75.295 1.00 83.38 642 ARG A O 1
ATOM 5204 N N . ALA A 1 643 ? 11.114 2.326 -76.885 1.00 83.12 643 ALA A N 1
ATOM 5205 C CA . ALA A 1 643 ? 10.870 3.745 -77.138 1.00 83.12 643 ALA A CA 1
ATOM 5206 C C . ALA A 1 643 ? 9.470 3.993 -77.730 1.00 83.12 643 ALA A C 1
ATOM 5208 O O . ALA A 1 643 ? 8.793 4.935 -77.317 1.00 83.12 643 ALA A O 1
ATOM 5209 N N . GLY A 1 644 ? 9.020 3.134 -78.652 1.00 81.50 644 GLY A N 1
ATOM 5210 C CA . GLY A 1 644 ? 7.675 3.174 -79.230 1.00 81.50 644 GLY A CA 1
ATOM 5211 C C . GLY A 1 644 ? 6.579 2.992 -78.179 1.00 81.50 644 GLY A C 1
ATOM 5212 O O . GLY A 1 644 ? 5.701 3.843 -78.059 1.00 81.50 644 GLY A O 1
ATOM 5213 N N . ASN A 1 645 ? 6.684 1.956 -77.342 1.00 81.81 645 ASN A N 1
ATOM 5214 C CA . ASN A 1 645 ? 5.699 1.691 -76.288 1.00 81.81 645 ASN A CA 1
ATOM 5215 C C . ASN A 1 645 ? 5.641 2.825 -75.244 1.00 81.81 645 ASN A C 1
ATOM 5217 O O . ASN A 1 645 ? 4.562 3.227 -74.807 1.00 81.81 645 ASN A O 1
ATOM 5221 N N . MET A 1 646 ? 6.794 3.389 -74.860 1.00 83.00 646 MET A N 1
ATOM 5222 C CA . MET A 1 646 ? 6.840 4.537 -73.945 1.00 83.00 646 MET A CA 1
ATOM 5223 C C . MET A 1 646 ? 6.220 5.795 -74.558 1.00 83.00 646 MET A C 1
ATOM 5225 O O . MET A 1 646 ? 5.553 6.545 -73.847 1.00 83.00 646 MET A O 1
ATOM 5229 N N . ARG A 1 647 ? 6.401 6.016 -75.866 1.00 82.31 647 ARG A N 1
ATOM 5230 C CA . ARG A 1 647 ? 5.790 7.137 -76.591 1.00 82.31 647 ARG A CA 1
ATOM 5231 C C . ARG A 1 647 ? 4.267 7.064 -76.558 1.00 82.31 647 ARG A C 1
ATOM 5233 O O . ARG A 1 647 ? 3.630 8.077 -76.290 1.00 82.31 647 ARG A O 1
ATOM 5240 N N . GLU A 1 648 ? 3.691 5.886 -76.785 1.00 80.44 648 GLU A N 1
ATOM 5241 C CA . GLU A 1 648 ? 2.236 5.699 -76.719 1.00 80.44 648 GLU A CA 1
ATOM 5242 C C . GLU A 1 648 ? 1.685 5.956 -75.312 1.00 80.44 648 GLU A C 1
ATOM 5244 O O . GLU A 1 648 ? 0.731 6.714 -75.155 1.00 80.44 648 GLU A O 1
ATOM 5249 N N . LEU A 1 649 ? 2.321 5.400 -74.273 1.00 80.69 649 LEU A N 1
ATOM 5250 C CA . LEU A 1 649 ? 1.923 5.641 -72.878 1.00 80.69 649 LEU A CA 1
ATOM 5251 C C . LEU A 1 649 ? 1.977 7.121 -72.511 1.00 80.69 649 LEU A C 1
ATOM 5253 O O . LEU A 1 649 ? 1.098 7.638 -71.823 1.00 80.69 649 LEU A O 1
ATOM 5257 N N . PHE A 1 650 ? 3.033 7.790 -72.956 1.00 80.75 650 PHE A N 1
ATOM 5258 C CA . PHE A 1 650 ? 3.202 9.209 -72.745 1.00 80.75 650 PHE A CA 1
ATOM 5259 C C . PHE A 1 650 ? 2.097 10.001 -73.454 1.00 80.75 650 PHE A C 1
ATOM 5261 O O . PHE A 1 650 ? 1.450 10.821 -72.812 1.00 80.75 650 PHE A O 1
ATOM 5268 N N . HIS A 1 651 ? 1.797 9.708 -74.723 1.00 77.38 651 HIS A N 1
ATOM 5269 C CA . HIS A 1 651 ? 0.703 10.354 -75.456 1.00 77.38 651 HIS A CA 1
ATOM 5270 C C . HIS A 1 651 ? -0.656 10.187 -74.769 1.00 77.38 651 HIS A C 1
ATOM 5272 O O . HIS A 1 651 ? -1.392 11.166 -74.651 1.00 77.38 651 HIS A O 1
ATOM 5278 N N . ASP A 1 652 ? -0.970 8.988 -74.277 1.00 79.12 652 ASP A N 1
ATOM 5279 C CA . ASP A 1 652 ? -2.237 8.734 -73.590 1.00 79.12 652 ASP A CA 1
ATOM 5280 C C . ASP A 1 652 ? -2.359 9.560 -72.292 1.00 79.12 652 ASP A C 1
ATOM 5282 O O . ASP A 1 652 ? -3.438 10.058 -71.972 1.00 79.12 652 ASP A O 1
ATOM 5286 N N . LEU A 1 653 ? -1.255 9.766 -71.559 1.00 78.06 653 LEU A N 1
ATOM 5287 C CA . LEU A 1 653 ? -1.236 10.656 -70.388 1.00 78.06 653 LEU A CA 1
ATOM 5288 C C . LEU A 1 653 ? -1.398 12.130 -70.776 1.00 78.06 653 LEU A C 1
ATOM 5290 O O . LEU A 1 653 ? -2.074 12.872 -70.069 1.00 78.06 653 LEU A O 1
ATOM 5294 N N . ILE A 1 654 ? -0.804 12.560 -71.892 1.00 75.31 654 ILE A N 1
ATOM 5295 C CA . ILE A 1 654 ? -0.948 13.933 -72.393 1.00 75.31 654 ILE A CA 1
ATOM 5296 C C . ILE A 1 654 ? -2.380 14.213 -72.856 1.00 75.31 654 ILE A C 1
ATOM 5298 O O . ILE A 1 654 ? -2.894 15.302 -72.606 1.00 75.31 654 ILE A O 1
ATOM 5302 N N . ALA A 1 655 ? -3.047 13.244 -73.485 1.00 76.19 655 ALA A N 1
ATOM 5303 C CA . ALA A 1 655 ? -4.442 13.385 -73.893 1.00 76.19 655 ALA A CA 1
ATOM 5304 C C . ALA A 1 655 ? -5.360 13.665 -72.690 1.00 76.19 655 ALA A C 1
ATOM 5306 O O . ALA A 1 655 ? -6.217 14.540 -72.774 1.00 76.19 655 ALA A O 1
ATOM 5307 N N . LEU A 1 656 ? -5.113 13.016 -71.544 1.00 75.56 656 LEU A N 1
ATOM 5308 C CA . LEU A 1 656 ? -5.849 13.278 -70.299 1.00 75.56 656 LEU A CA 1
ATOM 5309 C C . LEU A 1 656 ? -5.662 14.705 -69.765 1.00 75.56 656 LEU A C 1
ATOM 5311 O O . LEU A 1 656 ? -6.571 15.238 -69.139 1.00 75.56 656 LEU A O 1
ATOM 5315 N N . LEU A 1 657 ? -4.506 15.331 -70.007 1.00 73.81 657 LEU A N 1
ATOM 5316 C CA . LEU A 1 657 ? -4.232 16.707 -69.575 1.00 73.81 657 LEU A CA 1
ATOM 5317 C C . LEU A 1 657 ? -4.947 17.757 -70.427 1.00 73.81 657 LEU A C 1
ATOM 5319 O O . LEU A 1 657 ? -5.107 18.889 -69.982 1.00 73.81 657 LEU A O 1
ATOM 5323 N N . HIS A 1 658 ? -5.346 17.412 -71.651 1.00 66.00 658 HIS A N 1
ATOM 5324 C CA . HIS A 1 658 ? -6.055 18.334 -72.535 1.00 66.00 658 HIS A CA 1
ATOM 5325 C C . HIS A 1 658 ? -7.495 18.580 -72.076 1.00 66.00 658 HIS A C 1
ATOM 5327 O O . HIS A 1 658 ? -7.982 19.705 -72.166 1.00 66.00 658 HIS A O 1
ATOM 5333 N N . ASP A 1 659 ? -8.135 17.536 -71.551 1.00 63.56 659 ASP A N 1
ATOM 5334 C CA . ASP A 1 659 ? -9.506 17.579 -71.041 1.00 63.56 659 ASP A CA 1
ATOM 5335 C C . ASP A 1 659 ? -9.570 18.024 -69.566 1.00 63.56 659 ASP A C 1
ATOM 5337 O O . ASP A 1 659 ? -10.649 18.062 -68.973 1.00 63.56 659 ASP A O 1
ATOM 5341 N N . ASP A 1 660 ? -8.423 18.360 -68.964 1.00 70.12 660 ASP A N 1
ATOM 5342 C CA . ASP A 1 660 ? -8.294 18.786 -67.572 1.00 70.12 660 ASP A CA 1
ATOM 5343 C C . ASP A 1 660 ? -8.471 20.315 -67.455 1.00 70.12 660 ASP A C 1
ATOM 5345 O O . ASP A 1 660 ? -7.554 21.074 -67.789 1.00 70.12 660 ASP A O 1
ATOM 5349 N N . PRO A 1 661 ? -9.625 20.809 -66.962 1.00 65.62 661 PRO A N 1
ATOM 5350 C CA . PRO A 1 661 ? -9.896 22.244 -66.861 1.00 65.62 661 PRO A CA 1
ATOM 5351 C C . PRO A 1 661 ? -8.992 22.953 -65.839 1.00 65.62 661 PRO A C 1
ATOM 5353 O O . PRO A 1 661 ? -8.927 24.183 -65.826 1.00 65.62 661 PRO A O 1
ATOM 5356 N N . ASP A 1 662 ? -8.277 22.199 -64.995 1.00 66.81 662 ASP A N 1
ATOM 5357 C CA . ASP A 1 662 ? -7.368 22.727 -63.982 1.00 66.81 662 ASP A CA 1
ATOM 5358 C C . ASP A 1 662 ? -5.917 22.851 -64.489 1.00 66.81 662 ASP A C 1
ATOM 5360 O O . ASP A 1 662 ? -5.019 23.151 -63.690 1.00 66.81 662 ASP A O 1
ATOM 5364 N N . TYR A 1 663 ? -5.631 22.628 -65.776 1.00 69.44 663 TYR A N 1
ATOM 5365 C CA . TYR A 1 663 ? -4.292 22.774 -66.363 1.00 69.44 663 TYR A CA 1
ATOM 5366 C C . TYR A 1 663 ? -4.202 24.050 -67.232 1.00 69.44 663 TYR A C 1
ATOM 5368 O O . TYR A 1 663 ? -5.056 24.310 -68.068 1.00 69.44 663 TYR A O 1
ATOM 5376 N N . GLY A 1 664 ? -3.211 24.916 -66.963 1.00 65.12 664 GLY A N 1
ATOM 5377 C CA . GLY A 1 664 ? -3.168 26.309 -67.461 1.00 65.12 664 GLY A CA 1
ATOM 5378 C C . GLY A 1 664 ? -2.757 26.492 -68.935 1.00 65.12 664 GLY A C 1
ATOM 5379 O O . GLY A 1 664 ? -2.408 25.534 -69.611 1.00 65.12 664 GLY A O 1
ATOM 5380 N N . GLU A 1 665 ? -2.745 27.744 -69.421 1.00 59.38 665 GLU A N 1
ATOM 5381 C CA . GLU A 1 665 ? -2.591 28.069 -70.859 1.00 59.38 665 GLU A CA 1
ATOM 5382 C C . GLU A 1 665 ? -1.138 28.026 -71.426 1.00 59.38 665 GLU A C 1
ATOM 5384 O O . GLU A 1 665 ? -0.971 27.646 -72.583 1.00 59.38 665 GLU A O 1
ATOM 5389 N N . ASP A 1 666 ? -0.077 28.342 -70.650 1.00 65.50 666 ASP A N 1
ATOM 5390 C CA . ASP A 1 666 ? 1.364 28.287 -71.072 1.00 65.50 666 ASP A CA 1
ATOM 5391 C C . ASP A 1 666 ? 2.273 27.417 -70.149 1.00 65.50 666 ASP A C 1
ATOM 5393 O O . ASP A 1 666 ? 3.260 27.900 -69.572 1.00 65.50 666 ASP A O 1
ATOM 5397 N N . PRO A 1 667 ? 1.949 26.127 -69.929 1.00 66.12 667 PRO A N 1
ATOM 5398 C CA . PRO A 1 667 ? 2.694 25.266 -69.006 1.00 66.12 667 PRO A CA 1
ATOM 5399 C C . PRO A 1 667 ? 4.089 24.873 -69.533 1.00 66.12 667 PRO A C 1
ATOM 5401 O O . PRO A 1 667 ? 5.088 24.920 -68.808 1.00 66.12 667 PRO A O 1
ATOM 5404 N N . ILE A 1 668 ? 4.196 24.556 -70.826 1.00 67.12 668 ILE A N 1
ATOM 5405 C CA . ILE A 1 668 ? 5.400 23.962 -71.432 1.00 67.12 668 ILE A CA 1
ATOM 5406 C C . ILE A 1 668 ? 6.537 24.984 -71.547 1.00 67.12 668 ILE A C 1
ATOM 5408 O O . ILE A 1 668 ? 7.680 24.692 -71.177 1.00 67.12 668 ILE A O 1
ATOM 5412 N N . GLY A 1 669 ? 6.237 26.210 -71.992 1.00 66.00 669 GLY A N 1
ATOM 5413 C CA . GLY A 1 669 ? 7.238 27.276 -72.099 1.00 66.00 669 GLY A CA 1
ATOM 5414 C C . GLY A 1 669 ? 7.883 27.624 -70.753 1.00 66.00 669 GLY A C 1
ATOM 5415 O O . GLY A 1 669 ? 9.066 27.971 -70.673 1.00 66.00 669 GLY A O 1
ATOM 5416 N N . THR A 1 670 ? 7.133 27.487 -69.658 1.00 64.44 670 THR A N 1
ATOM 5417 C CA . THR A 1 670 ? 7.642 27.734 -68.305 1.00 64.44 670 THR A CA 1
ATOM 5418 C C . THR A 1 670 ? 8.614 26.647 -67.844 1.00 64.44 670 THR A C 1
ATOM 5420 O O . THR A 1 670 ? 9.648 26.982 -67.261 1.00 64.44 670 THR A O 1
ATOM 5423 N N . ALA A 1 671 ? 8.353 25.366 -68.118 1.00 64.94 671 ALA A N 1
ATOM 5424 C CA . ALA A 1 671 ? 9.298 24.296 -67.791 1.00 64.94 671 ALA A CA 1
ATOM 5425 C C . ALA A 1 671 ? 10.547 24.308 -68.673 1.00 64.94 671 ALA A C 1
ATOM 5427 O O . ALA A 1 671 ? 11.653 24.144 -68.153 1.00 64.94 671 ALA A O 1
ATOM 5428 N N . PHE A 1 672 ? 10.401 24.587 -69.970 1.00 65.00 672 PHE A N 1
ATOM 5429 C CA . PHE A 1 672 ? 11.539 24.656 -70.885 1.00 65.00 672 PHE A CA 1
ATOM 5430 C C . PHE A 1 672 ? 12.565 25.709 -70.432 1.00 65.00 672 PHE A C 1
ATOM 5432 O O . PHE A 1 672 ? 13.741 25.391 -70.274 1.00 65.00 672 PHE A O 1
ATOM 5439 N N . ARG A 1 673 ? 12.110 26.926 -70.092 1.00 66.38 673 ARG A N 1
ATOM 5440 C CA . ARG A 1 673 ? 12.963 28.009 -69.549 1.00 66.38 673 ARG A CA 1
ATOM 5441 C C . ARG A 1 673 ? 13.636 27.668 -68.215 1.00 66.38 673 ARG A C 1
ATOM 5443 O O . ARG A 1 673 ? 14.636 28.281 -67.852 1.00 66.38 673 ARG A O 1
ATOM 5450 N N . ARG A 1 674 ? 13.077 26.729 -67.445 1.00 64.06 674 ARG A N 1
ATOM 5451 C CA . ARG A 1 674 ? 13.677 26.261 -66.184 1.00 64.06 674 ARG A CA 1
ATOM 5452 C C . ARG A 1 674 ? 14.757 25.213 -66.426 1.00 64.06 674 ARG A C 1
ATOM 5454 O O . ARG A 1 674 ? 15.760 25.218 -65.717 1.00 64.06 674 ARG A O 1
ATOM 5461 N N . MET A 1 675 ? 14.542 24.314 -67.384 1.00 61.22 675 MET A N 1
ATOM 5462 C CA . MET A 1 675 ? 15.495 23.251 -67.710 1.00 61.22 675 MET A CA 1
ATOM 5463 C C . MET A 1 675 ? 16.671 23.751 -68.541 1.00 61.22 675 MET A C 1
ATOM 5465 O O . MET A 1 675 ? 17.806 23.348 -68.296 1.00 61.22 675 MET A O 1
ATOM 5469 N N . PHE A 1 676 ? 16.418 24.664 -69.472 1.00 58.81 676 PHE A N 1
ATOM 5470 C CA . PHE A 1 676 ? 17.430 25.228 -70.350 1.00 58.81 676 PHE A CA 1
ATOM 5471 C C . PHE A 1 676 ? 17.603 26.706 -70.001 1.00 58.81 676 PHE A C 1
ATOM 5473 O O . PHE A 1 676 ? 16.664 27.490 -70.087 1.00 58.81 676 PHE A O 1
ATOM 5480 N N . ARG A 1 677 ? 18.807 27.088 -69.555 1.00 51.94 677 ARG A N 1
ATOM 5481 C CA . ARG A 1 677 ? 19.119 28.439 -69.043 1.00 51.94 677 ARG A CA 1
ATOM 5482 C C . ARG A 1 677 ? 19.164 29.537 -70.122 1.00 51.94 677 ARG A C 1
ATOM 5484 O O . ARG A 1 677 ? 19.554 30.659 -69.814 1.00 51.94 677 ARG A O 1
ATOM 5491 N N . GLU A 1 678 ? 18.769 29.237 -71.356 1.00 55.03 678 GLU A N 1
ATOM 5492 C CA . GLU A 1 678 ? 18.708 30.191 -72.469 1.00 55.03 678 GLU A CA 1
ATOM 5493 C C . GLU A 1 678 ? 17.251 30.516 -72.851 1.00 55.03 678 GLU A C 1
ATOM 5495 O O . GLU A 1 678 ? 16.360 29.686 -72.644 1.00 55.03 678 GLU A O 1
ATOM 5500 N N . PRO A 1 679 ? 16.963 31.721 -73.387 1.00 46.06 679 PRO A N 1
ATOM 5501 C CA . PRO A 1 679 ? 15.594 32.154 -73.642 1.00 46.06 679 PRO A CA 1
ATOM 5502 C C . PRO A 1 679 ? 15.002 31.422 -74.856 1.00 46.06 679 PRO A C 1
ATOM 5504 O O . PRO A 1 679 ? 15.160 31.836 -76.001 1.00 46.06 679 PRO A O 1
ATOM 5507 N N . GLY A 1 680 ? 14.296 30.326 -74.582 1.00 54.28 680 GLY A N 1
ATOM 5508 C CA . GLY A 1 680 ? 13.479 29.597 -75.548 1.00 54.28 680 GLY A CA 1
ATOM 5509 C C . GLY A 1 680 ? 12.039 30.114 -75.599 1.00 54.28 680 GLY A C 1
ATOM 5510 O O . GLY A 1 680 ? 11.459 30.489 -74.579 1.00 54.28 680 GLY A O 1
ATOM 5511 N N . ARG A 1 681 ? 11.489 30.135 -76.816 1.00 55.66 681 ARG A N 1
ATOM 5512 C CA . ARG A 1 681 ? 10.104 30.459 -77.203 1.00 55.66 681 ARG A CA 1
ATOM 5513 C C . ARG A 1 681 ? 9.074 29.887 -76.206 1.00 55.66 681 ARG A C 1
ATOM 5515 O O . ARG A 1 681 ? 9.199 28.737 -75.798 1.00 55.66 681 ARG A O 1
ATOM 5522 N N . SER A 1 682 ? 8.066 30.672 -75.815 1.00 58.50 682 SER A N 1
ATOM 5523 C CA . SER A 1 682 ? 6.925 30.151 -75.046 1.00 58.50 682 SER A CA 1
ATOM 5524 C C . SER A 1 682 ? 6.057 29.277 -75.946 1.00 58.50 682 SER A C 1
ATOM 5526 O O . SER A 1 682 ? 5.876 29.611 -77.118 1.00 58.50 682 SER A O 1
ATOM 5528 N N . TRP A 1 683 ? 5.547 28.180 -75.396 1.00 62.22 683 TRP A N 1
ATOM 5529 C CA . TRP A 1 683 ? 4.665 27.254 -76.095 1.00 62.22 683 TRP A CA 1
ATOM 5530 C C . TRP A 1 683 ? 3.459 26.960 -75.214 1.00 62.22 683 TRP A C 1
ATOM 5532 O O . TRP A 1 683 ? 3.616 26.436 -74.106 1.00 62.22 683 TRP A O 1
ATOM 5542 N N . SER A 1 684 ? 2.267 27.214 -75.750 1.00 69.38 684 SER A N 1
ATOM 5543 C CA . SER A 1 684 ? 1.034 26.667 -75.182 1.00 69.38 684 SER A CA 1
ATOM 5544 C C . SER A 1 684 ? 0.891 25.175 -75.502 1.00 69.38 684 SER A C 1
ATOM 5546 O O . SER A 1 684 ? 1.539 24.652 -76.416 1.00 69.38 684 SER A O 1
ATOM 5548 N N . MET A 1 685 ? 0.001 24.477 -74.787 1.00 70.00 685 MET A N 1
ATOM 5549 C CA . MET A 1 685 ? -0.343 23.077 -75.094 1.00 70.00 685 MET A CA 1
ATOM 5550 C C . MET A 1 685 ? -0.805 22.897 -76.548 1.00 70.00 685 MET A C 1
ATOM 5552 O O . MET A 1 685 ? -0.454 21.918 -77.205 1.00 70.00 685 MET A O 1
ATOM 5556 N N . GLU A 1 686 ? -1.554 23.864 -77.078 1.00 70.25 686 GLU A N 1
ATOM 5557 C CA . GLU A 1 686 ? -2.073 23.827 -78.446 1.00 70.25 686 GLU A CA 1
ATOM 5558 C C . GLU A 1 686 ? -0.988 24.112 -79.502 1.00 70.25 686 GLU A C 1
ATOM 5560 O O . GLU A 1 686 ? -0.985 23.521 -80.584 1.00 70.25 686 GLU A O 1
ATOM 5565 N N . GLU A 1 687 ? -0.035 25.001 -79.211 1.00 69.50 687 GLU A N 1
ATOM 5566 C CA . GLU A 1 687 ? 1.127 25.254 -80.074 1.00 69.50 687 GLU A CA 1
ATOM 5567 C C . GLU A 1 687 ? 2.100 24.077 -80.095 1.00 69.50 687 GLU A C 1
ATOM 5569 O O . GLU A 1 687 ? 2.528 23.663 -81.176 1.00 69.50 687 GLU A O 1
ATOM 5574 N N . TRP A 1 688 ? 2.404 23.508 -78.925 1.00 73.81 688 TRP A N 1
ATOM 5575 C CA . TRP A 1 688 ? 3.221 22.304 -78.820 1.00 73.81 688 TRP A CA 1
ATOM 5576 C C . TRP A 1 688 ? 2.592 21.156 -79.605 1.00 73.81 688 TRP A C 1
ATOM 5578 O O . TRP A 1 688 ? 3.261 20.564 -80.446 1.00 73.81 688 TRP A O 1
ATOM 5588 N N . ARG A 1 689 ? 1.288 20.906 -79.423 1.00 69.19 689 ARG A N 1
ATOM 5589 C CA . ARG A 1 689 ? 0.562 19.852 -80.140 1.00 69.19 689 ARG A CA 1
ATOM 5590 C C . ARG A 1 689 ? 0.637 20.031 -81.653 1.00 69.19 689 ARG A C 1
ATOM 5592 O O . ARG A 1 689 ? 0.927 19.069 -82.353 1.00 69.19 689 ARG A O 1
ATOM 5599 N N . ARG A 1 690 ? 0.412 21.243 -82.172 1.00 72.50 690 ARG A N 1
ATOM 5600 C CA . ARG A 1 690 ? 0.525 21.517 -83.618 1.00 72.50 690 ARG A CA 1
ATOM 5601 C C . ARG A 1 690 ? 1.941 21.273 -84.139 1.00 72.50 690 ARG A C 1
ATOM 5603 O O . ARG A 1 690 ? 2.094 20.720 -85.224 1.00 72.50 690 ARG A O 1
ATOM 5610 N N . GLY A 1 691 ? 2.963 21.654 -83.371 1.00 69.12 691 GLY A N 1
ATOM 5611 C CA . GLY A 1 691 ? 4.362 21.366 -83.695 1.00 69.12 691 GLY A CA 1
ATOM 5612 C C . GLY A 1 691 ? 4.674 19.868 -83.672 1.00 69.12 691 GLY A C 1
ATOM 5613 O O . GLY A 1 691 ? 5.281 19.354 -84.606 1.00 69.12 691 GLY A O 1
ATOM 5614 N N . HIS A 1 692 ? 4.205 19.159 -82.647 1.00 67.12 692 HIS A N 1
ATOM 5615 C CA . HIS A 1 692 ? 4.362 17.715 -82.484 1.00 67.12 692 HIS A CA 1
ATOM 5616 C C . HIS A 1 692 ? 3.652 16.929 -83.591 1.00 67.12 692 HIS A C 1
ATOM 5618 O O . HIS A 1 692 ? 4.261 16.093 -84.250 1.00 67.12 692 HIS A O 1
ATOM 5624 N N . GLU A 1 693 ? 2.392 17.255 -83.891 1.00 66.12 693 GLU A N 1
ATOM 5625 C CA . GLU A 1 693 ? 1.635 16.661 -85.000 1.00 66.12 693 GLU A CA 1
ATOM 5626 C C . GLU A 1 693 ? 2.277 16.953 -86.367 1.00 66.12 693 GLU A C 1
ATOM 5628 O O . GLU A 1 693 ? 2.246 16.098 -87.252 1.00 66.12 693 GLU A O 1
ATOM 5633 N N . ALA A 1 694 ? 2.880 18.132 -86.559 1.00 65.88 694 ALA A N 1
ATOM 5634 C CA . ALA A 1 694 ? 3.611 18.463 -87.783 1.00 65.88 694 ALA A CA 1
ATOM 5635 C C . ALA A 1 694 ? 4.905 17.642 -87.937 1.00 65.88 694 ALA A C 1
ATOM 5637 O O . ALA A 1 694 ? 5.188 17.171 -89.042 1.00 65.88 694 ALA A O 1
ATOM 5638 N N . ARG A 1 695 ? 5.641 17.413 -86.837 1.00 63.22 695 ARG A N 1
ATOM 5639 C CA . ARG A 1 695 ? 6.807 16.509 -86.796 1.00 63.22 695 ARG A CA 1
ATOM 5640 C C . ARG A 1 695 ? 6.394 15.067 -87.100 1.00 63.22 695 ARG A C 1
ATOM 5642 O O . ARG A 1 695 ? 6.968 14.449 -87.987 1.00 63.22 695 ARG A O 1
ATOM 5649 N N . LEU A 1 696 ? 5.307 14.582 -86.489 1.00 57.09 696 LEU A N 1
ATOM 5650 C CA . LEU A 1 696 ? 4.735 13.253 -86.766 1.00 57.09 696 LEU A CA 1
ATOM 5651 C C . LEU A 1 696 ? 4.318 13.059 -88.235 1.00 57.09 696 LEU A C 1
ATOM 5653 O O . LEU A 1 696 ? 4.321 11.936 -88.733 1.00 57.09 696 LEU A O 1
ATOM 5657 N N . ARG A 1 697 ? 3.948 14.136 -88.940 1.00 55.00 697 ARG A N 1
ATOM 5658 C CA . ARG A 1 697 ? 3.578 14.112 -90.368 1.00 55.00 697 ARG A CA 1
ATOM 5659 C C . ARG A 1 697 ? 4.768 14.309 -91.320 1.00 55.00 697 ARG A C 1
ATOM 5661 O O . ARG A 1 697 ? 4.552 14.395 -92.526 1.00 55.00 697 ARG A O 1
ATOM 5668 N N . GLY A 1 698 ? 6.000 14.368 -90.808 1.00 53.03 698 GLY A N 1
ATOM 5669 C CA . GLY A 1 698 ? 7.228 14.392 -91.608 1.00 53.03 698 GLY A CA 1
ATOM 5670 C C . GLY A 1 698 ? 7.585 15.737 -92.253 1.00 53.03 698 GLY A C 1
ATOM 5671 O O . GLY A 1 698 ? 8.481 15.776 -93.090 1.00 53.03 698 GLY A O 1
ATOM 5672 N N . ASN A 1 699 ? 6.940 16.847 -91.880 1.00 50.00 699 ASN A N 1
ATOM 5673 C CA . ASN A 1 699 ? 7.351 18.185 -92.329 1.00 50.00 699 ASN A CA 1
ATOM 5674 C C . ASN A 1 699 ? 8.173 18.878 -91.236 1.00 50.00 699 ASN A C 1
ATOM 5676 O O . ASN A 1 699 ? 7.711 19.801 -90.565 1.00 50.00 699 ASN A O 1
ATOM 5680 N N . ALA A 1 700 ? 9.412 18.421 -91.063 1.00 41.19 700 ALA A N 1
ATOM 5681 C CA . ALA A 1 700 ? 10.411 19.096 -90.247 1.00 41.19 700 ALA A CA 1
ATOM 5682 C C . ALA A 1 700 ? 11.237 20.052 -91.125 1.00 41.19 700 ALA A C 1
ATOM 5684 O O . ALA A 1 700 ? 12.119 19.628 -91.867 1.00 41.19 700 ALA A O 1
ATOM 5685 N N . SER A 1 701 ? 10.970 21.357 -91.041 1.00 35.81 701 SER A N 1
ATOM 5686 C CA . SER A 1 701 ? 11.957 22.373 -91.421 1.00 35.81 701 SER A CA 1
ATOM 5687 C C . SER A 1 701 ? 12.098 23.400 -90.302 1.00 35.81 701 SER A C 1
ATOM 5689 O O . SER A 1 701 ? 11.450 24.449 -90.329 1.00 35.81 701 SER A O 1
ATOM 5691 N N . GLN A 1 702 ? 12.912 23.057 -89.305 1.00 32.62 702 GLN A N 1
ATOM 5692 C CA . GLN A 1 702 ? 13.875 23.934 -88.628 1.00 32.62 702 GLN A CA 1
ATOM 5693 C C . GLN A 1 702 ? 14.668 23.142 -87.599 1.00 32.62 702 GLN A C 1
ATOM 5695 O O . GLN A 1 702 ? 14.022 22.469 -86.764 1.00 32.62 702 GLN A O 1
#

Foldseek 3Di:
DQDWAWEAEPVRDIDTHRFFDFLLNVLVVVHPVSSVQFFWKQWQNRTHERNGTHHHHTYIYTDGQVDPVSQQQLQQQLQLLLVVLCCVVPPPKAWADWGADPFHIKTWIDDPDDDDPVNQVSSVVSSVVLLVVFWFWDKDKAALVRVLVVCVVVVRVNQNVCSVVPNDRIAIWTDTPDRDIHRDRDDHGGTSPQFDDKHWDDKDWAAHVRDPVHDIIIMTTMGGHNDNVVNVVVVVLVVVVVVVACVVVCVVVVQWDADVVVPFQDIDGGPNVVVVVVVLVVVLVVVCVVLPADEDAFDQKDFPVLCVLQVCCVVPVVFWDDWDDDPPTTMTGAQDCVSRVVVVVVVDDDDLVVPFHKYWYQYKGATNDDRVPGDDNQRGGIHTDRDMFTWHEPVCLLVVLLVQVVVVVVSCVVVPQPDKAKEKEAEPCCPVVLADDDSVLQVSQSVSNVVSCVVNVGHYHYDYHPADNFYMKMFIWTQDPSRDTDGDDMDTAGNDNPPCVSVDDPPDDDDPPPPDDGGTVVDDDDDDPCVVVVVVVVQFPDLVRLLLLLLLLVQLCLVLLQPVCLVVCCVVPNQPRNVVSLVVSLVSLLCNLCSLLRGGQDDPPPHLVVSVPRPDADPCLSVLNVVLVPQDRDDDVSSNVSSVSSSVRSVRSLVSLVPDPSHDFFSNLVNVCVVDVDRDDTDGSVRVVVVSVCVVVPPDDD

Secondary structure (DSSP, 8-state):
-PPPEEEEPTTS-EEEE-TTB-HHHHHHHH-HHHHHH--EEEETTEEE-TTSPB-S-EEEEEE-TTSHHHHHHHHHHHHHHHHHHHHHHSTTPEE----EETTEEEEEEE-SSPPPHHHHHHHHHHHHHHHHTT-BEEEEEEEHHHHHHHHHHTT-HHHHHHHHHH--SEEEEEEETTTEEEE------SBGGG--EEEEEEEEEEEGGG-TTS-EEEEEEEEEESSHHHHHHHHHHHHHHHHT-HHHHHHHTT-EEE-TTT-TT-EEE-HHHHHHHHHHHHHHHHHHHHTTPEE----SEEEHHHHHHTTHHHHHGGGSPPPEEETTEEEEE-S-SHHHHHHHHHTS---GGGPPEEEEEEEEEE----GGG-BTTTB-SEEEEEEEEEE--TTTHHHHHHHHHHHHHHHHHHTT---EEEEEE---TTTTS-S-S-HHHHHHHHHHHHHHHHHHT--EEEETT-SBTTB-EEEEEEE-TTS-EEEEEEEE--SSTT-TTTTS-TT--PPTT-------SS----TT--HHHHHHHHSS--HHHHHHHHHHHHHHHHHHH-HHHHHHHHHHHHHHHHHHHHHHHHHHHHHHHHHHTT-PPPPTTSHHHHHTT-SS--TTHHHHHHHHHHSPSSSHHHHHHHHHHHHHHHHHHHHHHHS-TTS-SSHHHHHHHHHSSS------HHHHHHHHHHHHTT----

pLDDT: mean 82.31, std 16.27, range [29.34, 98.44]

Sequence (702 aa):
MSSPIQVTLPDGSQHTFPPGTTPLDVARSISRRLADDAIVARVNGELWDLTRPIEADARVEILTPKDPEALEVYRHSTAHLLAAAVLELFPGTKLGIGPPIKDGFYYDFERSEPFTPEDLERIEKKMWELRDRDLPFERRLTPKEEGLAKYRAMGEQMKCELIDERADAVFSEYTLGPHFIDFCRGPHVPSTKKLKAFKLLSVAGAYWKGDEHRQQLQRIYGTAWFSEKDLQDYLHKLEEAKKRDHRTLGRQLDLISIQELAGPGLIFFHPKGALVRKLLEDWMREQYLKRGYDLVNTPHVMREQLWQISGHLSHYAENMYAAMELDDARYRLKPMNCPGHILIYRDRQRSYRDLPVRLGELGTVYRYERSGTLHGLFRVRGFTQDDAHIFCRPDQIEDEIVNCLEFAVDVLKTYGFHRYQAEISTWDGGSSGKYDGTPDQWQLAESALHRAVERVGLEAKVMEDEAAFYGPKIDVKLVDALDRPWQLSTVQFDFTRVDLLKWSSPDYVWPDGVKAELSVGWLAFDRDGRSSALIADRVCYSDTIRRRRLDEAIVWGDLHLCSDLVELRWDALGPLGSHEILGAAWEQTKQAAFAINRHWMPWPGKQSHALTALPLLPQGFAGRALDCMTVPAGDFESYITRAGNMRELFHDLIALLHDDPDYGEDPIGTAFRRMFREPGRSWSMEEWRRGHEARLRGNASQ